Protein AF-A0A965VDY1-F1 (afdb_monomer)

Solvent-accessible surface area (backbone atoms only — not comparable to full-atom values): 34790 Å² total; per-residue (Å²): 138,87,87,87,77,92,80,89,79,82,86,77,83,85,79,82,77,73,81,76,79,68,84,72,71,76,79,71,71,48,69,65,51,55,49,45,51,50,51,23,51,52,9,44,50,52,43,51,50,36,47,52,49,44,50,50,52,55,53,51,48,51,52,51,49,60,55,52,73,75,51,80,82,80,92,68,85,62,77,38,36,17,34,42,32,44,44,73,50,90,48,56,66,31,70,62,21,52,49,26,64,79,53,40,78,63,65,54,50,35,43,37,37,25,21,48,52,74,82,34,65,43,56,56,55,49,56,54,49,47,69,75,39,74,89,56,50,70,46,80,46,67,32,47,45,86,84,30,73,34,65,60,52,11,13,46,52,64,43,53,82,73,51,86,37,58,34,34,36,39,31,45,53,40,29,43,59,55,43,59,48,62,76,72,51,55,68,68,52,71,49,80,62,40,21,33,39,31,26,31,31,29,41,40,66,51,75,36,71,51,14,41,33,52,22,51,51,38,25,44,56,47,17,50,44,31,50,22,42,33,72,76,69,69,45,86,68,53,53,48,59,35,27,33,34,28,44,67,36,40,54,69,34,50,43,54,72,67,35,25,77,43,95,53,45,46,44,53,47,53,50,36,25,41,72,60,71,30,39,76,43,81,45,89,60,62,33,38,35,45,39,33,84,49,50,66,68,58,49,52,55,50,50,31,44,52,41,35,48,46,40,55,76,38,58,82,54,44,68,53,53,58,46,63,43,38,61,68,40,40,58,57,29,62,82,39,94,56,32,82,49,34,66,60,53,53,51,52,52,48,54,52,51,54,50,51,50,29,69,66,65,72,47,87,80,58,75,70,51,70,62,38,50,64,54,36,52,52,54,48,52,53,31,52,60,54,20,74,75,56,47,63,39,81,51,97,91,43,76,43,71,50,72,75,68,67,66,84,51,69,58,45,28,34,29,25,38,56,82,42,75,63,33,27,22,56,47,100,85,69,45,82,33,40,50,39,44,54,50,47,49,50,48,17,60,74,71,68,21,54,65,41,79,41,79,36,59,74,69,50,43,63,60,35,36,74,72,61,76,22,62,34,33,53,53,87,38,66,72,41,77,73,55,53,73,75,29,32,67,39,65,69,58,32,47,52,20,40,15,34,28,27,11,60,85,37,90,70,84,52,81,84,57,55,56,31,77,90,33,30,38,21,17,35,59,80,38,71,37,31,54,46,44,70,72,71,38,84,49,29,47,76,45,76,29,89,42,60,70,59,31,51,49,34,14,55,73,55,74,13,41,26,29,43,38,45,28,66,59,26,51,53,53,25,71,76,36,56,94,33,27,42,63,46,56,73,51,84,42,82,42,37,25,25,42,37,33,47,70,84,46,57,68,59,43,52,53,52,37,54,45,54,54,50,37,54,75,71,44,46,53,59,51,47,39,56,74,70,32,49,70,57,54,54,53,32,57,75,70,73,46,83,76,49,99

Structure (mmCIF, N/CA/C/O backbone):
data_AF-A0A965VDY1-F1
#
_entry.id   AF-A0A965VDY1-F1
#
loop_
_atom_site.group_PDB
_atom_site.id
_atom_site.type_symbol
_atom_site.label_atom_id
_atom_site.label_alt_id
_atom_site.label_comp_id
_atom_site.label_asym_id
_atom_site.label_entity_id
_atom_site.label_seq_id
_atom_site.pdbx_PDB_ins_code
_atom_site.Cartn_x
_atom_site.Cartn_y
_atom_site.Cartn_z
_atom_site.occupancy
_atom_site.B_iso_or_equiv
_atom_site.auth_seq_id
_atom_site.auth_comp_id
_atom_site.auth_asym_id
_atom_site.auth_atom_id
_atom_site.pdbx_PDB_model_num
ATOM 1 N N . MET A 1 1 ? 93.856 63.849 -21.515 1.00 40.44 1 MET A N 1
ATOM 2 C CA . MET A 1 1 ? 95.227 63.353 -21.246 1.00 40.44 1 MET A CA 1
ATOM 3 C C . MET A 1 1 ? 95.237 62.535 -19.960 1.00 40.44 1 MET A C 1
ATOM 5 O O . MET A 1 1 ? 94.533 62.873 -19.024 1.00 40.44 1 MET A O 1
ATOM 9 N N . SER A 1 2 ? 96.090 61.510 -19.937 1.00 38.00 2 SER A N 1
ATOM 10 C CA . SER A 1 2 ? 96.519 60.678 -18.800 1.00 38.00 2 SER A CA 1
ATOM 11 C C . SER A 1 2 ? 95.664 59.455 -18.402 1.00 38.00 2 SER A C 1
ATOM 13 O O . SER A 1 2 ? 94.578 59.528 -17.842 1.00 38.00 2 SER A O 1
ATOM 15 N N . ARG A 1 3 ? 96.257 58.300 -18.734 1.00 42.22 3 ARG A N 1
ATOM 16 C CA . ARG A 1 3 ? 95.999 56.935 -18.263 1.00 42.22 3 ARG A CA 1
ATOM 17 C C . ARG A 1 3 ? 96.388 56.783 -16.788 1.00 42.22 3 ARG A C 1
ATOM 19 O O . ARG A 1 3 ? 97.365 57.404 -16.379 1.00 42.22 3 ARG A O 1
ATOM 26 N N . ARG A 1 4 ? 95.805 55.790 -16.104 1.00 37.44 4 ARG A N 1
ATOM 27 C CA . ARG A 1 4 ? 96.453 54.779 -15.221 1.00 37.44 4 ARG A CA 1
ATOM 28 C C . ARG A 1 4 ? 95.346 54.032 -14.466 1.00 37.44 4 ARG A C 1
ATOM 30 O O . ARG A 1 4 ? 94.352 54.638 -14.119 1.00 37.44 4 ARG A O 1
ATOM 37 N N . ARG A 1 5 ? 95.437 52.756 -14.111 1.00 41.59 5 ARG A N 1
ATOM 38 C CA . ARG A 1 5 ? 96.201 51.573 -14.538 1.00 41.59 5 ARG A CA 1
ATOM 39 C C . ARG A 1 5 ? 95.440 50.415 -13.871 1.00 41.59 5 ARG A C 1
ATOM 41 O O . ARG A 1 5 ? 95.043 50.548 -12.718 1.00 41.59 5 ARG A O 1
ATOM 48 N N . ARG A 1 6 ? 95.249 49.305 -14.585 1.00 39.12 6 ARG A N 1
ATOM 49 C CA . ARG A 1 6 ? 94.752 48.044 -14.018 1.00 39.12 6 ARG A CA 1
ATOM 50 C C . ARG A 1 6 ? 95.675 47.547 -12.898 1.00 39.12 6 ARG A C 1
ATOM 52 O O . ARG A 1 6 ? 96.897 47.651 -13.024 1.00 39.12 6 ARG A O 1
ATOM 59 N N . ARG A 1 7 ? 95.084 46.948 -11.865 1.00 42.09 7 ARG A N 1
ATOM 60 C CA . ARG A 1 7 ? 95.707 45.911 -11.035 1.00 42.09 7 ARG A CA 1
ATOM 61 C C . ARG A 1 7 ? 94.776 44.705 -11.053 1.00 42.09 7 ARG A C 1
ATOM 63 O O . ARG A 1 7 ? 93.627 44.817 -10.640 1.00 42.09 7 ARG A O 1
ATOM 70 N N . ASP A 1 8 ? 95.290 43.610 -11.594 1.00 40.16 8 ASP A N 1
ATOM 71 C CA . ASP A 1 8 ? 94.647 42.303 -11.636 1.00 40.16 8 ASP A CA 1
ATOM 72 C C . ASP A 1 8 ? 94.666 41.649 -10.243 1.00 40.16 8 ASP A C 1
ATOM 74 O O . ASP A 1 8 ? 95.664 41.731 -9.526 1.00 40.16 8 ASP A O 1
ATOM 78 N N . TYR A 1 9 ? 93.568 40.978 -9.896 1.00 40.72 9 TYR A N 1
ATOM 79 C CA . TYR A 1 9 ? 93.480 39.925 -8.878 1.00 40.72 9 TYR A CA 1
ATOM 80 C C . TYR A 1 9 ? 92.689 38.740 -9.488 1.00 40.72 9 TYR A C 1
ATOM 82 O O . TYR A 1 9 ? 91.924 38.949 -10.433 1.00 40.72 9 TYR A O 1
ATOM 90 N N . PRO A 1 10 ? 92.933 37.498 -9.028 1.00 48.06 10 PRO A N 1
ATOM 91 C CA . PRO A 1 10 ? 92.747 36.256 -9.787 1.00 48.06 10 PRO A CA 1
ATOM 92 C C . PRO A 1 10 ? 91.275 35.812 -9.917 1.00 48.06 10 PRO A C 1
ATOM 94 O O . PRO A 1 10 ? 90.420 36.281 -9.164 1.00 48.06 10 PRO A O 1
ATOM 97 N N . PRO A 1 11 ? 90.956 34.902 -10.864 1.00 49.00 11 PRO A N 1
ATOM 98 C CA . PRO A 1 11 ? 89.578 34.519 -11.158 1.00 49.00 11 PRO A CA 1
ATOM 99 C C . PRO A 1 11 ? 88.968 33.663 -10.039 1.00 49.00 11 PRO A C 1
ATOM 101 O O . PRO A 1 11 ? 89.521 32.636 -9.648 1.00 49.00 11 PRO A O 1
ATOM 104 N N . ALA A 1 12 ? 87.793 34.075 -9.561 1.00 47.47 12 ALA A N 1
ATOM 105 C CA . ALA A 1 12 ? 86.948 33.289 -8.668 1.00 47.47 12 ALA A CA 1
ATOM 106 C C . ALA A 1 12 ? 86.371 32.050 -9.397 1.00 47.47 12 ALA A C 1
ATOM 108 O O . ALA A 1 12 ? 86.142 32.099 -10.611 1.00 47.47 12 ALA A O 1
ATOM 109 N N . PRO A 1 13 ? 86.150 30.927 -8.688 1.00 48.34 13 PRO A N 1
ATOM 110 C CA . PRO A 1 13 ? 85.859 29.633 -9.294 1.00 48.34 13 PRO A CA 1
ATOM 111 C C . PRO A 1 13 ? 84.493 29.590 -9.990 1.00 48.34 13 PRO A C 1
ATOM 113 O O . PRO A 1 13 ? 83.503 30.166 -9.542 1.00 48.34 13 PRO A O 1
ATOM 116 N N . ARG A 1 14 ? 84.468 28.873 -11.117 1.00 49.84 14 ARG A N 1
ATOM 117 C CA . ARG A 1 14 ? 83.307 28.658 -11.984 1.00 49.84 14 ARG A CA 1
ATOM 118 C C . ARG A 1 14 ? 82.195 27.896 -11.257 1.00 49.84 14 ARG A C 1
ATOM 120 O O . ARG A 1 14 ? 82.427 26.803 -10.758 1.00 49.84 14 ARG A O 1
ATOM 127 N N . GLY A 1 15 ? 80.979 28.431 -11.364 1.00 49.00 15 GLY A N 1
ATOM 128 C CA . GLY A 1 15 ? 79.753 27.646 -11.512 1.00 49.00 15 GLY A CA 1
ATOM 129 C C . GLY A 1 15 ? 79.255 26.910 -10.272 1.00 49.00 15 GLY A C 1
ATOM 130 O O . GLY A 1 15 ? 79.320 25.687 -10.216 1.00 49.00 15 GLY A O 1
ATOM 131 N N . ALA A 1 16 ? 78.622 27.634 -9.349 1.00 43.59 16 ALA A N 1
ATOM 132 C CA . ALA A 1 16 ? 77.537 27.037 -8.575 1.00 43.59 16 ALA A CA 1
ATOM 133 C C . ALA A 1 16 ? 76.314 26.912 -9.509 1.00 43.59 16 ALA A C 1
ATOM 135 O O . ALA A 1 16 ? 75.892 27.927 -10.075 1.00 43.59 16 ALA A O 1
ATOM 136 N N . PRO A 1 17 ? 75.758 25.711 -9.743 1.00 48.28 17 PRO A N 1
ATOM 137 C CA . PRO A 1 17 ? 74.545 25.586 -10.534 1.00 48.28 17 PRO A CA 1
ATOM 138 C C . PRO A 1 17 ? 73.396 26.252 -9.772 1.00 48.28 17 PRO A C 1
ATOM 140 O O . PRO A 1 17 ? 73.174 25.969 -8.595 1.00 48.28 17 PRO A O 1
ATOM 143 N N . ALA A 1 18 ? 72.665 27.139 -10.452 1.00 49.56 18 ALA A N 1
ATOM 144 C CA . ALA A 1 18 ? 71.382 27.635 -9.971 1.00 49.56 18 ALA A CA 1
ATOM 145 C C . ALA A 1 18 ? 70.506 26.436 -9.563 1.00 49.56 18 ALA A C 1
ATOM 147 O O . ALA A 1 18 ? 70.549 25.410 -10.256 1.00 49.56 18 ALA A O 1
ATOM 148 N N . PRO A 1 19 ? 69.729 26.520 -8.467 1.00 42.38 19 PRO A N 1
ATOM 149 C CA . PRO A 1 19 ? 68.872 25.419 -8.067 1.00 42.38 19 PRO A CA 1
ATOM 150 C C . PRO A 1 19 ? 67.945 25.097 -9.238 1.00 42.38 19 PRO A C 1
ATOM 152 O O . PRO A 1 19 ? 67.132 25.925 -9.658 1.00 42.38 19 PRO A O 1
ATOM 155 N N . ARG A 1 20 ? 68.117 23.897 -9.805 1.00 42.16 20 ARG A N 1
ATOM 156 C CA . ARG A 1 20 ? 67.176 23.325 -10.762 1.00 42.16 20 ARG A CA 1
ATOM 157 C C . ARG A 1 20 ? 65.821 23.343 -10.066 1.00 42.16 20 ARG A C 1
ATOM 159 O O . ARG A 1 20 ? 65.622 22.591 -9.116 1.00 42.16 20 ARG A O 1
ATOM 166 N N . ARG A 1 21 ? 64.903 24.195 -10.529 1.00 40.19 21 ARG A N 1
ATOM 167 C CA . ARG A 1 21 ? 63.476 23.966 -10.314 1.00 40.19 21 ARG A CA 1
ATOM 168 C C . ARG A 1 21 ? 63.191 22.608 -10.940 1.00 40.19 21 ARG A C 1
ATOM 170 O O . ARG A 1 21 ? 63.125 22.487 -12.158 1.00 40.19 21 ARG A O 1
ATOM 177 N N . THR A 1 22 ? 63.141 21.574 -10.115 1.00 40.00 22 THR A N 1
ATOM 178 C CA . THR A 1 22 ? 62.498 20.319 -10.474 1.00 40.00 22 THR A CA 1
ATOM 179 C C . THR A 1 22 ? 61.073 20.668 -10.890 1.00 40.00 22 THR A C 1
ATOM 181 O O . THR A 1 22 ? 60.374 21.286 -10.083 1.00 40.00 22 THR A O 1
ATOM 184 N N . PRO A 1 23 ? 60.602 20.301 -12.093 1.00 44.19 23 PRO A N 1
ATOM 185 C CA . PRO A 1 23 ? 59.178 20.180 -12.318 1.00 44.19 23 PRO A CA 1
ATOM 186 C C . PRO A 1 23 ? 58.760 18.898 -11.596 1.00 44.19 23 PRO A C 1
ATOM 188 O O . PRO A 1 23 ? 58.522 17.862 -12.202 1.00 44.19 23 PRO A O 1
ATOM 191 N N . ALA A 1 24 ? 58.740 18.949 -10.265 1.00 40.28 24 ALA A N 1
ATOM 192 C CA . ALA A 1 24 ? 57.703 18.231 -9.562 1.00 40.28 24 ALA A CA 1
ATOM 193 C C . ALA A 1 24 ? 56.458 19.073 -9.838 1.00 40.28 24 ALA A C 1
ATOM 195 O O . ALA A 1 24 ? 56.117 19.981 -9.085 1.00 40.28 24 ALA A O 1
ATOM 196 N N . GLU A 1 25 ? 55.876 18.876 -11.024 1.00 43.97 25 GLU A N 1
ATOM 197 C CA . GLU A 1 25 ? 54.445 19.058 -11.163 1.00 43.97 25 GLU A CA 1
ATOM 198 C C . GLU A 1 25 ? 53.869 18.102 -10.130 1.00 43.97 25 GLU A C 1
ATOM 200 O O . GLU A 1 25 ? 53.791 16.892 -10.345 1.00 43.97 25 GLU A O 1
ATOM 205 N N . ASP A 1 26 ? 53.591 18.637 -8.944 1.00 42.00 26 ASP A N 1
ATOM 206 C CA . ASP A 1 26 ? 52.645 18.025 -8.043 1.00 42.00 26 ASP A CA 1
ATOM 207 C C . ASP A 1 26 ? 51.370 17.900 -8.873 1.00 42.00 26 ASP A C 1
ATOM 209 O O . ASP A 1 26 ? 50.621 18.863 -9.047 1.00 42.00 26 ASP A O 1
ATOM 213 N N . VAL A 1 27 ? 51.168 16.720 -9.464 1.00 50.00 27 VAL A N 1
ATOM 214 C CA . VAL A 1 27 ? 49.885 16.294 -10.006 1.00 50.00 27 VAL A CA 1
ATOM 215 C C . VAL A 1 27 ? 48.982 16.160 -8.786 1.00 50.00 27 VAL A C 1
ATOM 217 O O . VAL A 1 27 ? 48.732 15.071 -8.272 1.00 50.00 27 VAL A O 1
ATOM 220 N N . PHE A 1 28 ? 48.546 17.302 -8.257 1.00 47.62 28 PHE A N 1
ATOM 221 C CA . PHE A 1 28 ? 47.391 17.390 -7.394 1.00 47.62 28 PHE A CA 1
ATOM 222 C C . PHE A 1 28 ? 46.226 16.965 -8.276 1.00 47.62 28 PHE A C 1
ATOM 224 O O . PHE A 1 28 ? 45.617 17.778 -8.966 1.00 47.62 28 PHE A O 1
ATOM 231 N N . VAL A 1 29 ? 45.963 15.656 -8.309 1.00 59.03 29 VAL A N 1
ATOM 232 C CA . VAL A 1 29 ? 44.707 15.152 -8.844 1.00 59.03 29 VAL A CA 1
ATOM 233 C C . VAL A 1 29 ? 43.633 15.816 -7.999 1.00 59.03 29 VAL A C 1
ATOM 235 O O . VAL A 1 29 ? 43.547 15.569 -6.794 1.00 59.03 29 VAL A O 1
ATOM 238 N N . ASP A 1 30 ? 42.877 16.718 -8.620 1.00 77.88 30 ASP A N 1
ATOM 239 C CA . ASP A 1 30 ? 41.794 17.442 -7.971 1.00 77.88 30 ASP A CA 1
ATOM 240 C C . ASP A 1 30 ? 40.905 16.435 -7.224 1.00 77.88 30 ASP A C 1
ATOM 242 O O . ASP A 1 30 ? 40.467 15.428 -7.791 1.00 77.88 30 ASP A O 1
ATOM 246 N N . GLY A 1 31 ? 40.655 16.680 -5.935 1.00 80.62 31 GLY A N 1
ATOM 247 C CA . GLY A 1 31 ? 39.829 15.804 -5.106 1.00 80.62 31 GLY A CA 1
ATOM 248 C C . GLY A 1 31 ? 38.440 15.574 -5.712 1.00 80.62 31 GLY A C 1
ATOM 249 O O . GLY A 1 31 ? 37.873 14.491 -5.552 1.00 80.62 31 GLY A O 1
ATOM 250 N N . ALA A 1 32 ? 37.923 16.538 -6.484 1.00 82.94 32 ALA A N 1
ATOM 251 C CA . ALA A 1 32 ? 36.687 16.371 -7.244 1.00 82.94 32 ALA A CA 1
ATOM 252 C C . ALA A 1 32 ? 36.827 15.347 -8.385 1.00 82.94 32 ALA A C 1
ATOM 254 O O . ALA A 1 32 ? 35.924 14.537 -8.595 1.00 82.94 32 ALA A O 1
ATOM 255 N N . THR A 1 33 ? 37.970 15.315 -9.076 1.00 87.62 33 THR A N 1
ATOM 256 C CA . THR A 1 33 ? 38.260 14.315 -10.115 1.00 87.62 33 THR A CA 1
ATOM 257 C C . THR A 1 33 ? 38.333 12.911 -9.522 1.00 87.62 33 THR A C 1
ATOM 259 O O . THR A 1 33 ? 37.703 11.995 -10.051 1.00 87.62 33 THR A O 1
ATOM 262 N N . VAL A 1 34 ? 39.021 12.738 -8.386 1.00 88.50 34 VAL A N 1
ATOM 263 C CA . VAL A 1 34 ? 39.086 11.442 -7.684 1.00 88.50 34 VAL A CA 1
ATOM 264 C C . VAL A 1 34 ? 37.688 10.963 -7.288 1.00 88.50 34 VAL A C 1
ATOM 266 O O . VAL A 1 34 ? 37.338 9.806 -7.526 1.00 88.50 34 VAL A O 1
ATOM 269 N N . LEU A 1 35 ? 36.864 11.857 -6.734 1.00 89.31 35 LEU A N 1
ATOM 270 C CA . LEU A 1 35 ? 35.496 11.537 -6.332 1.00 89.31 35 LEU A CA 1
ATOM 271 C C . LEU A 1 35 ? 34.615 11.148 -7.530 1.00 89.31 35 LEU A C 1
ATOM 273 O O . LEU A 1 35 ? 33.897 10.152 -7.459 1.00 89.31 35 LEU A O 1
ATOM 277 N N . LEU A 1 36 ? 34.679 11.891 -8.639 1.00 89.44 36 LEU A N 1
ATOM 278 C CA . LEU A 1 36 ? 33.901 11.591 -9.845 1.00 89.44 36 LEU A CA 1
ATOM 279 C C . LEU A 1 36 ? 34.300 10.252 -10.469 1.00 89.44 36 LEU A C 1
ATOM 281 O O . LEU A 1 36 ? 33.426 9.471 -10.850 1.00 89.44 36 LEU A O 1
ATOM 285 N N . VAL A 1 37 ? 35.602 9.959 -10.527 1.00 91.44 37 VAL A N 1
ATOM 286 C CA . VAL A 1 37 ? 36.106 8.662 -10.998 1.00 91.44 37 VAL A CA 1
ATOM 287 C C . VAL A 1 37 ? 35.616 7.537 -10.086 1.00 91.44 37 VAL A C 1
ATOM 289 O O . VAL A 1 37 ? 35.129 6.526 -10.591 1.00 91.44 37 VAL A O 1
ATOM 292 N N . ALA A 1 38 ? 35.657 7.720 -8.763 1.00 90.19 38 ALA A N 1
ATOM 293 C CA . ALA A 1 38 ? 35.149 6.735 -7.810 1.00 90.19 38 ALA A CA 1
ATOM 294 C C . ALA A 1 38 ? 33.638 6.489 -7.973 1.00 90.19 38 ALA A C 1
ATOM 296 O O . ALA A 1 38 ? 33.210 5.336 -8.028 1.00 90.19 38 ALA A O 1
ATOM 297 N N . CYS A 1 39 ? 32.829 7.544 -8.120 1.00 91.62 39 CYS A N 1
ATOM 298 C CA . CYS A 1 39 ? 31.389 7.425 -8.370 1.00 91.62 39 CYS A CA 1
ATOM 299 C C . CYS A 1 39 ? 31.090 6.723 -9.703 1.00 91.62 39 CYS A C 1
ATOM 301 O O . CYS A 1 39 ? 30.228 5.845 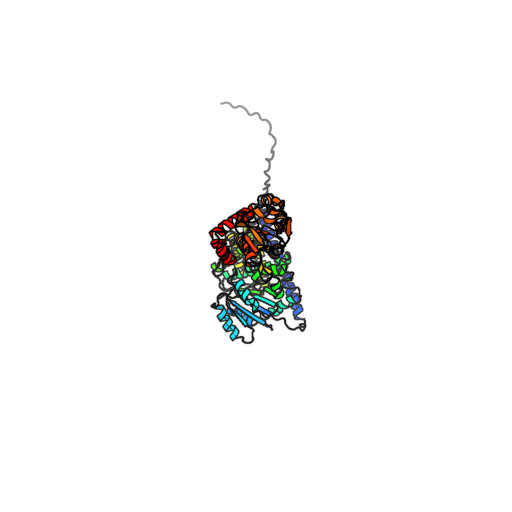-9.757 1.00 91.62 39 CYS A O 1
ATOM 303 N N . CYS A 1 40 ? 31.817 7.068 -10.770 1.00 93.69 40 CYS A N 1
ATOM 304 C CA . CYS A 1 40 ? 31.679 6.425 -12.075 1.00 93.69 40 CYS A CA 1
ATOM 305 C C . CYS A 1 40 ? 32.040 4.933 -12.007 1.00 93.69 40 CYS A C 1
ATOM 307 O O . CYS A 1 40 ? 31.259 4.091 -12.454 1.00 93.69 40 CYS A O 1
ATOM 309 N N . ALA A 1 41 ? 33.171 4.595 -11.380 1.00 91.94 41 ALA A N 1
ATOM 310 C CA . ALA A 1 41 ? 33.613 3.216 -11.197 1.00 91.94 41 ALA A CA 1
ATOM 311 C C . ALA A 1 41 ? 32.625 2.401 -10.348 1.00 91.94 41 ALA A C 1
ATOM 313 O O . ALA A 1 41 ? 32.268 1.287 -10.728 1.00 91.94 41 ALA A O 1
ATOM 314 N N . ALA A 1 42 ? 32.132 2.963 -9.240 1.00 92.69 42 ALA A N 1
ATOM 315 C CA . ALA A 1 42 ? 31.132 2.319 -8.392 1.00 92.69 42 ALA A CA 1
ATOM 316 C C . ALA A 1 42 ? 29.821 2.073 -9.151 1.00 92.69 42 ALA A C 1
ATOM 318 O O . ALA A 1 42 ? 29.263 0.978 -9.084 1.00 92.69 42 ALA A O 1
ATOM 319 N N . SER A 1 43 ? 29.354 3.066 -9.913 1.00 93.94 43 SER A N 1
ATOM 320 C CA . SER A 1 43 ? 28.114 2.966 -10.680 1.00 93.94 43 SER A CA 1
ATOM 321 C C . SER A 1 43 ? 28.203 1.931 -11.807 1.00 93.94 43 SER A C 1
ATOM 323 O O . SER A 1 43 ? 27.348 1.049 -11.911 1.00 93.94 43 SER A O 1
ATOM 325 N N . LEU A 1 44 ? 29.273 1.968 -12.610 1.00 93.62 44 LEU A N 1
ATOM 326 C CA . LEU A 1 44 ? 29.516 0.974 -13.660 1.00 93.62 44 LEU A CA 1
ATOM 327 C C . LEU A 1 44 ? 29.726 -0.427 -13.088 1.00 93.62 44 LEU A C 1
ATOM 329 O O . LEU A 1 44 ? 29.195 -1.391 -13.636 1.00 93.62 44 LEU A O 1
ATOM 333 N N . GLY A 1 45 ? 30.465 -0.543 -11.982 1.00 94.12 45 GLY A N 1
ATOM 334 C CA . GLY A 1 45 ? 30.690 -1.810 -11.294 1.00 94.12 45 GLY A CA 1
ATOM 335 C C . GLY A 1 45 ? 29.386 -2.429 -10.793 1.00 94.12 45 GLY A C 1
ATOM 336 O O . GLY A 1 45 ? 29.133 -3.609 -11.036 1.00 94.12 45 GLY A O 1
ATOM 337 N N . LEU A 1 46 ? 28.517 -1.627 -10.169 1.00 92.56 46 LEU A N 1
ATOM 338 C CA . LEU A 1 46 ? 27.205 -2.077 -9.704 1.00 92.56 46 LEU A CA 1
ATOM 339 C C . LEU A 1 46 ? 26.306 -2.510 -10.871 1.00 92.56 46 LEU A C 1
ATOM 341 O O . LEU A 1 46 ? 25.657 -3.553 -10.793 1.00 92.56 46 LEU A O 1
ATOM 345 N N . TYR A 1 47 ? 26.302 -1.751 -11.970 1.00 93.62 47 TYR A N 1
ATOM 346 C CA . TYR A 1 47 ? 25.527 -2.088 -13.165 1.00 93.62 47 TYR A CA 1
ATOM 347 C C . TYR A 1 47 ? 26.030 -3.373 -13.840 1.00 93.62 47 TYR A C 1
ATOM 349 O O . TYR A 1 47 ? 25.234 -4.231 -14.223 1.00 93.62 47 TYR A O 1
ATOM 357 N N . ALA A 1 48 ? 27.349 -3.554 -13.940 1.00 94.88 48 ALA A N 1
ATOM 358 C CA . ALA A 1 48 ? 27.961 -4.769 -14.477 1.00 94.88 48 ALA A CA 1
ATOM 359 C C . ALA A 1 48 ? 27.696 -5.993 -13.585 1.00 94.88 48 ALA A C 1
ATOM 361 O O . ALA A 1 48 ? 27.406 -7.076 -14.094 1.00 94.88 48 ALA A O 1
ATOM 362 N N . LEU 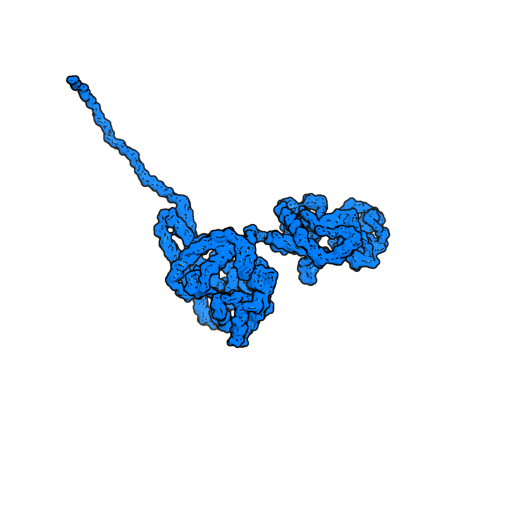A 1 49 ? 27.722 -5.830 -12.259 1.00 94.62 49 LEU A N 1
ATOM 363 C CA . LEU A 1 49 ? 27.353 -6.889 -11.319 1.00 94.62 49 LEU A CA 1
ATOM 364 C C . LEU A 1 49 ? 25.877 -7.279 -11.463 1.00 94.62 49 LEU A C 1
ATOM 366 O O . LEU A 1 49 ? 25.560 -8.465 -11.569 1.00 94.62 49 LEU A O 1
ATOM 370 N N . ALA A 1 50 ? 24.978 -6.291 -11.519 1.00 93.31 50 ALA A N 1
ATOM 371 C CA . ALA A 1 50 ? 23.564 -6.520 -11.803 1.00 93.31 50 ALA A CA 1
ATOM 372 C C . ALA A 1 50 ? 23.392 -7.292 -13.119 1.00 93.31 50 ALA A C 1
ATOM 374 O O . ALA A 1 50 ? 22.630 -8.258 -13.182 1.00 93.31 50 ALA A O 1
ATOM 375 N N . TRP A 1 51 ? 24.174 -6.935 -14.139 1.00 95.12 51 TRP A N 1
ATOM 376 C CA . TRP A 1 51 ? 24.176 -7.626 -15.418 1.00 95.12 51 TRP A CA 1
ATOM 377 C C . TRP A 1 51 ? 24.601 -9.085 -15.321 1.00 95.12 51 TRP A C 1
ATOM 379 O O . TRP A 1 51 ? 23.878 -9.950 -15.817 1.00 95.12 51 TRP A O 1
ATOM 389 N N . LEU A 1 52 ? 25.701 -9.383 -14.628 1.00 95.75 52 LEU A N 1
ATOM 390 C CA . LEU A 1 52 ? 26.168 -10.757 -14.423 1.00 95.75 52 LEU A CA 1
ATOM 391 C C . LEU A 1 52 ? 25.113 -11.617 -13.721 1.00 95.75 52 LEU A C 1
ATOM 393 O O . LEU A 1 52 ? 24.899 -12.768 -14.101 1.00 95.75 52 LEU A O 1
ATOM 397 N N . LEU A 1 53 ? 24.412 -11.055 -12.737 1.00 94.00 53 LEU A N 1
ATOM 398 C CA . LEU A 1 53 ? 23.363 -11.761 -12.006 1.00 94.00 53 LEU A CA 1
ATOM 399 C C . LEU A 1 53 ? 22.138 -12.041 -12.871 1.00 94.00 53 LEU A C 1
ATOM 401 O O . LEU A 1 53 ? 21.644 -13.168 -12.880 1.00 94.00 53 LEU A O 1
ATOM 405 N N . VAL A 1 54 ? 21.670 -11.055 -13.640 1.00 93.06 54 VAL A N 1
ATOM 406 C CA . VAL A 1 54 ? 20.567 -11.257 -14.592 1.00 93.06 54 VAL A CA 1
ATOM 407 C C . VAL A 1 54 ? 20.977 -12.252 -15.681 1.00 93.06 54 VAL A C 1
ATOM 409 O O . VAL A 1 54 ? 20.171 -13.088 -16.102 1.00 93.06 54 VAL A O 1
ATOM 412 N N . ALA A 1 55 ? 22.241 -12.234 -16.103 1.00 93.31 55 ALA A N 1
ATOM 413 C CA . ALA A 1 55 ? 22.770 -13.184 -17.067 1.00 93.31 55 ALA A CA 1
ATOM 414 C C . ALA A 1 55 ? 22.829 -14.616 -16.538 1.00 93.31 55 ALA A C 1
ATOM 416 O O . ALA A 1 55 ? 22.340 -15.535 -17.202 1.00 93.31 55 ALA A O 1
ATOM 417 N N . GLY A 1 56 ? 23.335 -14.803 -15.322 1.00 93.00 56 GLY A N 1
ATOM 418 C CA . GLY A 1 56 ? 23.306 -16.090 -14.637 1.00 93.00 56 GLY A CA 1
ATOM 419 C C . GLY A 1 56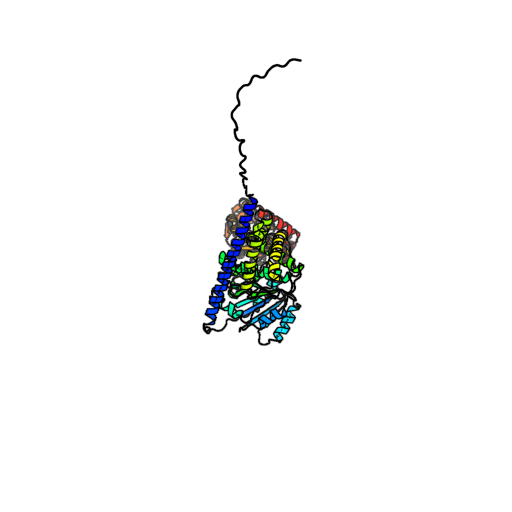 ? 21.876 -16.589 -14.438 1.00 93.00 56 GLY A C 1
ATOM 420 O O . GLY A 1 56 ? 21.567 -17.725 -14.785 1.00 93.00 56 GLY A O 1
ATOM 421 N N . TRP A 1 57 ? 20.977 -15.719 -13.973 1.00 93.25 57 TRP A N 1
ATOM 422 C CA . TRP A 1 57 ? 19.568 -16.034 -13.739 1.00 93.25 57 TRP A CA 1
ATOM 423 C C . TRP A 1 57 ? 18.836 -16.473 -15.013 1.00 93.25 57 TRP A C 1
ATOM 425 O O . TRP A 1 57 ? 18.219 -17.538 -15.040 1.00 93.25 57 TRP A O 1
ATOM 435 N N . THR A 1 58 ? 18.946 -15.703 -16.099 1.00 89.12 58 THR A N 1
ATOM 436 C CA . THR A 1 58 ? 18.324 -16.063 -17.386 1.00 89.12 58 THR A CA 1
ATOM 437 C C . THR A 1 58 ? 18.896 -17.362 -17.954 1.00 89.12 58 THR A C 1
ATOM 439 O O . THR A 1 58 ? 18.139 -18.193 -18.456 1.00 89.12 58 THR A O 1
ATOM 442 N N . THR A 1 59 ? 20.211 -17.568 -17.858 1.00 89.00 59 THR A N 1
ATOM 443 C CA . THR A 1 59 ? 20.877 -18.787 -18.344 1.00 89.00 59 THR A CA 1
ATOM 444 C C . THR A 1 59 ? 20.447 -20.008 -17.538 1.00 89.00 59 THR A C 1
ATOM 446 O O . THR A 1 59 ? 20.064 -21.023 -18.119 1.00 89.00 59 THR A O 1
ATOM 449 N N . TRP A 1 60 ? 20.421 -19.889 -16.209 1.00 89.69 60 TRP A N 1
ATOM 450 C CA . TRP A 1 60 ? 19.937 -20.928 -15.306 1.00 89.69 60 TRP A CA 1
ATOM 451 C C . TRP A 1 60 ? 18.492 -21.317 -15.615 1.00 89.69 60 TRP A C 1
ATOM 453 O O . TRP A 1 60 ? 18.189 -22.495 -15.783 1.00 89.69 60 TRP A O 1
ATOM 463 N N . HIS A 1 61 ? 17.594 -20.343 -15.762 1.00 87.00 61 HIS A N 1
ATOM 464 C CA . HIS A 1 61 ? 16.191 -20.640 -16.039 1.00 87.00 61 HIS A CA 1
ATOM 465 C C . HIS A 1 61 ? 15.962 -21.226 -17.432 1.00 87.00 61 HIS A C 1
ATOM 467 O O . HIS A 1 61 ? 15.120 -22.109 -17.573 1.00 87.00 61 HIS A O 1
ATOM 473 N N . ARG A 1 62 ? 16.736 -20.817 -18.445 1.00 84.75 62 ARG A N 1
ATOM 474 C CA . ARG A 1 62 ? 16.722 -21.475 -19.762 1.00 84.75 62 ARG A CA 1
ATOM 475 C C . ARG A 1 62 ? 17.202 -22.921 -19.675 1.00 84.75 62 ARG A C 1
ATOM 477 O O . ARG A 1 62 ? 16.593 -23.791 -20.288 1.00 84.75 62 ARG A O 1
ATOM 484 N N . PHE A 1 63 ? 18.240 -23.188 -18.885 1.00 85.56 63 PHE A N 1
ATOM 485 C CA . PHE A 1 63 ? 18.735 -24.542 -18.640 1.00 85.56 63 PHE A CA 1
ATOM 486 C C . PHE A 1 63 ? 17.697 -25.412 -17.915 1.00 85.56 63 PHE A C 1
ATOM 488 O O . PHE A 1 63 ? 17.408 -26.524 -18.353 1.00 85.56 63 PHE A O 1
ATOM 495 N N . VAL A 1 64 ? 17.080 -24.895 -16.847 1.00 84.62 64 VAL A N 1
ATOM 496 C CA . VAL A 1 64 ? 16.012 -25.592 -16.112 1.00 84.62 64 VAL A CA 1
ATOM 497 C C . VAL A 1 64 ? 14.806 -25.854 -17.015 1.00 84.62 64 VAL A C 1
ATOM 499 O O . VAL A 1 64 ? 14.302 -26.973 -17.029 1.00 84.62 64 VAL A O 1
ATOM 502 N N . ALA A 1 65 ? 14.374 -24.869 -17.807 1.00 79.06 65 ALA A N 1
ATOM 503 C CA . ALA A 1 65 ? 13.270 -25.029 -18.751 1.00 79.06 65 ALA A CA 1
ATOM 504 C C . ALA A 1 65 ? 13.580 -26.079 -19.832 1.00 79.06 65 ALA A C 1
ATOM 506 O O . ALA A 1 65 ? 12.731 -26.917 -20.123 1.00 79.06 65 ALA A O 1
ATOM 507 N N . ALA A 1 66 ? 14.803 -26.093 -20.374 1.00 77.56 66 ALA A N 1
ATOM 508 C CA . ALA A 1 66 ? 15.236 -27.104 -21.339 1.00 77.56 66 ALA A CA 1
ATOM 509 C C . ALA A 1 66 ? 15.215 -28.523 -20.743 1.00 77.56 66 ALA A C 1
ATOM 511 O O . ALA A 1 66 ? 14.798 -29.462 -21.415 1.00 77.56 66 ALA A O 1
ATOM 512 N N . ARG A 1 67 ? 15.597 -28.684 -19.467 1.00 76.25 67 ARG A N 1
ATOM 513 C CA . ARG A 1 67 ? 15.484 -29.973 -18.762 1.00 76.25 67 ARG A CA 1
ATOM 514 C C . ARG A 1 67 ? 14.031 -30.355 -18.489 1.00 76.25 67 ARG A C 1
ATOM 516 O O . ARG A 1 67 ? 13.662 -31.508 -18.685 1.00 76.25 67 ARG A O 1
ATOM 523 N N . ALA A 1 68 ? 13.200 -29.403 -18.074 1.00 70.69 68 ALA A N 1
ATOM 524 C CA . ALA A 1 68 ? 11.785 -29.645 -17.806 1.00 70.69 68 ALA A CA 1
ATOM 525 C C . ALA A 1 68 ? 11.004 -30.033 -19.074 1.00 70.69 68 ALA A C 1
ATOM 527 O O . ALA A 1 68 ? 10.131 -30.887 -18.996 1.00 70.69 68 ALA A O 1
ATOM 528 N N . ALA A 1 69 ? 11.364 -29.492 -20.244 1.00 62.78 69 ALA A N 1
ATOM 529 C CA . ALA A 1 69 ? 10.756 -29.855 -21.529 1.00 62.78 69 ALA A CA 1
ATOM 530 C C . ALA A 1 69 ? 10.960 -31.335 -21.918 1.00 62.78 69 ALA A C 1
ATOM 532 O O . ALA A 1 69 ? 10.224 -31.856 -22.750 1.00 62.78 69 ALA A O 1
ATOM 533 N N . THR A 1 70 ? 11.940 -32.017 -21.314 1.00 58.25 70 THR A N 1
ATOM 534 C CA . THR A 1 70 ? 12.182 -33.458 -21.511 1.00 58.25 70 THR A CA 1
ATOM 535 C C . THR A 1 70 ? 11.466 -34.349 -20.491 1.00 58.25 70 THR A C 1
ATOM 537 O O . THR A 1 70 ? 11.473 -35.569 -20.639 1.00 58.25 70 THR A O 1
ATOM 540 N N . ALA A 1 71 ? 10.843 -33.766 -19.462 1.00 56.59 71 ALA A N 1
ATOM 541 C CA . ALA A 1 71 ? 10.131 -34.500 -18.422 1.00 56.59 71 ALA A CA 1
ATOM 542 C C . ALA A 1 71 ? 8.642 -34.652 -18.775 1.00 56.59 71 ALA A C 1
ATOM 544 O O . ALA A 1 71 ? 7.988 -33.703 -19.204 1.00 56.59 71 ALA A O 1
ATOM 545 N N . THR A 1 72 ? 8.085 -35.846 -18.570 1.00 44.53 72 THR A N 1
ATOM 546 C CA . THR A 1 72 ? 6.651 -36.102 -18.758 1.00 44.53 72 THR A CA 1
ATOM 547 C C . THR A 1 72 ? 5.852 -35.365 -17.673 1.00 44.53 72 THR A C 1
ATOM 549 O O . THR A 1 72 ? 6.189 -35.499 -16.493 1.00 44.53 72 THR A O 1
ATOM 552 N N . PRO A 1 73 ? 4.812 -34.581 -18.019 1.00 55.84 73 PRO A N 1
ATOM 553 C CA . PRO A 1 73 ? 4.037 -33.842 -17.029 1.00 55.84 73 PRO A CA 1
ATOM 554 C C . PRO A 1 73 ? 3.352 -34.805 -16.051 1.00 55.84 73 PRO A C 1
ATOM 556 O O . PRO A 1 73 ? 2.669 -35.744 -16.458 1.00 55.84 73 PRO A O 1
ATOM 559 N N . ALA A 1 74 ? 3.545 -34.571 -14.751 1.00 49.41 74 ALA A N 1
ATOM 560 C CA . ALA A 1 74 ? 2.865 -35.322 -13.703 1.00 49.41 74 ALA A CA 1
ATOM 561 C C . ALA A 1 74 ? 1.357 -35.027 -13.760 1.00 49.41 74 ALA A C 1
ATOM 563 O O . ALA A 1 74 ? 0.944 -33.867 -13.729 1.00 49.41 74 ALA A O 1
ATOM 564 N N . GLY A 1 75 ? 0.547 -36.081 -13.875 1.00 44.16 75 GLY A N 1
ATOM 565 C CA . GLY A 1 75 ? -0.906 -35.993 -13.983 1.00 44.16 75 GLY A CA 1
ATOM 566 C C . GLY A 1 75 ? -1.535 -35.399 -12.724 1.00 44.16 75 GLY A C 1
ATOM 567 O O . GLY A 1 75 ? -1.573 -36.040 -11.678 1.00 44.16 75 GLY A O 1
ATOM 568 N N . GLY A 1 76 ? -2.047 -34.178 -12.843 1.00 57.25 76 GLY A N 1
ATOM 569 C CA . GLY A 1 76 ? -2.867 -33.510 -11.841 1.00 57.25 76 GLY A CA 1
ATOM 570 C C . GLY A 1 76 ? -3.886 -32.608 -12.529 1.00 57.25 76 GLY A C 1
ATOM 571 O O . GLY A 1 76 ? -3.648 -32.123 -13.636 1.00 57.25 76 GLY A O 1
ATOM 572 N N . THR A 1 77 ? -5.037 -32.401 -11.896 1.00 58.09 77 THR A N 1
ATOM 573 C CA . THR A 1 77 ? -6.073 -31.505 -12.417 1.00 58.09 77 THR A CA 1
ATOM 574 C C . THR A 1 77 ? -5.538 -30.066 -12.419 1.00 58.09 77 THR A C 1
ATOM 576 O O . THR A 1 77 ? -5.057 -29.614 -11.375 1.00 58.09 77 THR A O 1
ATOM 579 N N . PRO A 1 78 ? -5.587 -29.329 -13.544 1.00 69.00 78 PRO A N 1
ATOM 580 C CA . PRO A 1 78 ? -5.049 -27.974 -13.602 1.00 69.00 78 PRO A CA 1
ATOM 581 C C . PRO A 1 78 ? -5.771 -27.058 -12.609 1.00 69.00 78 PRO A C 1
ATOM 583 O O . PRO A 1 78 ? -7.001 -27.038 -12.548 1.00 69.00 78 PRO A O 1
ATOM 586 N N . ALA A 1 79 ? -5.018 -26.279 -11.829 1.00 84.69 79 ALA A N 1
ATOM 587 C CA . ALA A 1 79 ? -5.619 -25.284 -10.949 1.00 84.69 79 ALA A CA 1
ATOM 588 C C . ALA A 1 79 ? -6.303 -24.196 -11.789 1.00 84.69 79 ALA A C 1
ATOM 590 O O . ALA A 1 79 ? -5.712 -23.666 -12.732 1.00 84.69 79 ALA A O 1
ATOM 591 N N . GLY A 1 80 ? -7.543 -23.856 -11.441 1.00 92.81 80 GLY A N 1
ATOM 592 C CA . GLY A 1 80 ? -8.263 -22.785 -12.121 1.00 92.81 80 GLY A CA 1
ATOM 593 C C . GLY A 1 80 ? -7.621 -21.417 -11.904 1.00 92.81 80 GLY A C 1
ATOM 594 O O . GLY A 1 80 ? -7.048 -21.159 -10.840 1.00 92.81 80 GLY A O 1
ATOM 595 N N . VAL A 1 81 ? -7.751 -20.533 -12.894 1.00 96.56 81 VAL A N 1
ATOM 596 C CA . VAL A 1 81 ? -7.192 -19.173 -12.853 1.00 96.56 81 VAL A CA 1
ATOM 597 C C . VAL A 1 81 ? -8.267 -18.143 -13.188 1.00 96.56 81 VAL A C 1
ATOM 599 O O . VAL A 1 81 ? -8.931 -18.250 -14.215 1.00 96.56 81 VAL A O 1
ATOM 602 N N . SER A 1 82 ? -8.413 -17.114 -12.350 1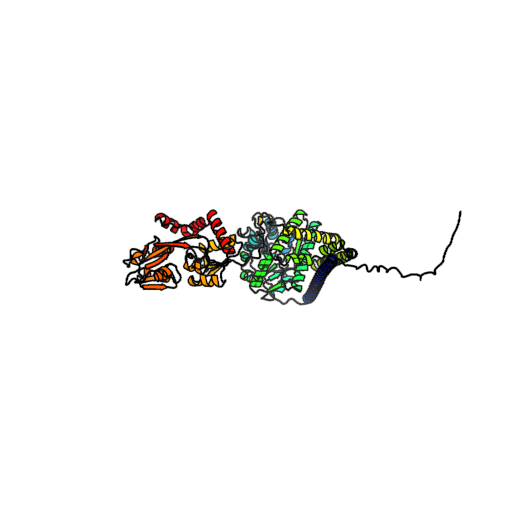.00 97.81 82 SER A N 1
ATOM 603 C CA . SER A 1 82 ? -9.240 -15.936 -12.645 1.00 97.81 82 SER A CA 1
ATOM 604 C C . SER A 1 82 ? -8.344 -14.736 -12.946 1.00 97.81 82 SER A C 1
ATOM 606 O O . SER A 1 82 ? -7.506 -14.351 -12.136 1.00 97.81 82 SER A O 1
ATOM 608 N N . ILE A 1 83 ? -8.523 -14.113 -14.105 1.00 96.62 83 ILE A N 1
ATOM 609 C CA . ILE A 1 83 ? -7.754 -12.938 -14.525 1.00 96.62 83 ILE A CA 1
ATOM 610 C C . ILE A 1 83 ? -8.587 -11.689 -14.258 1.00 96.62 83 ILE A C 1
ATOM 612 O O . ILE A 1 83 ? -9.650 -11.524 -14.849 1.00 96.62 83 ILE A O 1
ATOM 616 N N . LEU A 1 84 ? -8.102 -10.809 -13.382 1.00 95.69 84 LEU A N 1
ATOM 617 C CA . LEU A 1 84 ? -8.732 -9.531 -13.065 1.00 95.69 84 LEU A CA 1
ATOM 618 C C . LEU A 1 84 ? -8.077 -8.431 -13.898 1.00 95.69 84 LEU A C 1
ATOM 620 O O . LEU A 1 84 ? -6.881 -8.161 -13.749 1.00 95.69 84 LEU A O 1
ATOM 624 N N . LYS A 1 85 ? -8.861 -7.796 -14.772 1.00 94.19 85 LYS A N 1
ATOM 625 C CA . LYS A 1 85 ? -8.342 -6.826 -15.736 1.00 94.19 85 LYS A CA 1
ATOM 626 C C . LYS A 1 85 ? -9.104 -5.494 -15.678 1.00 94.19 85 LYS A C 1
ATOM 628 O O . LYS A 1 85 ? -10.145 -5.363 -16.331 1.00 94.19 85 LYS A O 1
ATOM 633 N N . PRO A 1 86 ? -8.614 -4.500 -14.913 1.00 92.69 86 PRO A N 1
ATOM 634 C CA . PRO A 1 86 ? -9.158 -3.149 -14.956 1.00 92.69 86 PRO A CA 1
ATOM 635 C C . PRO A 1 86 ? -8.805 -2.473 -16.291 1.00 92.69 86 PRO A C 1
ATOM 637 O O . PRO A 1 86 ? -7.671 -2.539 -16.765 1.00 92.69 86 PRO A O 1
ATOM 640 N N . LEU A 1 87 ? -9.785 -1.809 -16.895 1.00 91.56 87 LEU A N 1
ATOM 641 C CA . LEU A 1 87 ? -9.712 -1.145 -18.193 1.00 91.56 87 LEU A CA 1
ATOM 642 C C . LEU A 1 87 ? -10.004 0.350 -18.042 1.00 91.56 87 LEU A C 1
ATOM 644 O O . LEU A 1 87 ? -10.679 0.773 -17.101 1.00 91.56 87 LEU A O 1
ATOM 648 N N . CYS A 1 88 ? -9.465 1.151 -18.958 1.00 84.31 88 CYS A N 1
ATOM 649 C CA . CYS A 1 88 ? -9.721 2.586 -19.015 1.00 84.31 88 CYS A CA 1
ATOM 650 C C . CYS A 1 88 ? -9.373 3.137 -20.402 1.00 84.31 88 CYS A C 1
ATOM 652 O O . CYS A 1 88 ? -8.197 3.318 -20.718 1.00 84.31 88 CYS A O 1
ATOM 654 N N . GLY A 1 89 ? -10.386 3.475 -21.189 1.00 81.06 89 GLY A N 1
ATOM 655 C CA . GLY A 1 89 ? -10.246 4.077 -22.507 1.00 81.06 89 GLY A CA 1
ATOM 656 C C . GLY A 1 89 ? -9.511 3.196 -23.522 1.00 81.06 89 GLY A C 1
ATOM 657 O O . GLY A 1 89 ? -9.357 1.986 -23.363 1.00 81.06 89 GLY A O 1
ATOM 658 N N . ALA A 1 90 ? -9.054 3.827 -24.602 1.00 71.69 90 ALA A N 1
ATOM 659 C CA . ALA A 1 90 ? -8.350 3.170 -25.699 1.00 71.69 90 ALA A CA 1
ATOM 660 C C . ALA A 1 90 ? -6.830 3.154 -25.460 1.00 71.69 90 ALA A C 1
ATOM 662 O O . ALA A 1 90 ? -6.094 3.923 -26.076 1.00 71.69 90 ALA A O 1
ATOM 663 N N . ASP A 1 91 ? -6.367 2.298 -24.547 1.00 80.50 91 ASP A N 1
ATOM 664 C CA . ASP A 1 91 ? -4.931 2.043 -24.373 1.00 80.50 91 ASP A CA 1
ATOM 665 C C . ASP A 1 91 ? -4.291 1.466 -25.661 1.00 80.50 91 ASP A C 1
ATOM 667 O O . ASP A 1 91 ? -4.969 0.922 -26.542 1.00 80.50 91 ASP A O 1
ATOM 671 N N . ASP A 1 92 ? -2.964 1.581 -25.778 1.00 81.19 92 ASP A N 1
ATOM 672 C CA . ASP A 1 92 ? -2.213 1.172 -26.972 1.00 81.19 92 ASP A CA 1
ATOM 673 C C . ASP A 1 92 ? -2.452 -0.300 -27.335 1.00 81.19 92 ASP A C 1
ATOM 675 O O . ASP A 1 92 ? -2.179 -1.218 -26.558 1.00 81.19 92 ASP A O 1
ATOM 679 N N . ASP A 1 93 ? -2.909 -0.523 -28.571 1.00 88.69 93 ASP A N 1
ATOM 680 C CA . ASP A 1 93 ? -3.149 -1.855 -29.141 1.00 88.69 93 ASP A CA 1
ATOM 681 C C . ASP A 1 93 ? -4.070 -2.734 -28.258 1.00 88.69 93 ASP A C 1
ATOM 683 O O . ASP A 1 93 ? -3.936 -3.963 -28.220 1.00 88.69 93 ASP A O 1
ATOM 687 N N . LEU A 1 94 ? -5.014 -2.094 -27.547 1.00 91.12 94 LEU A N 1
ATOM 688 C CA . LEU A 1 94 ? -5.884 -2.709 -26.540 1.00 91.12 94 LEU A CA 1
ATOM 689 C C . LEU A 1 94 ? -6.594 -3.970 -27.040 1.00 91.12 94 LEU A C 1
ATOM 691 O O . LEU A 1 94 ? -6.565 -4.989 -26.357 1.00 91.12 94 LEU A O 1
ATOM 695 N N . GLU A 1 95 ? -7.206 -3.952 -28.230 1.00 93.69 95 GLU A N 1
ATOM 696 C CA . GLU A 1 95 ? -7.916 -5.133 -28.748 1.00 93.69 95 GLU A CA 1
ATOM 697 C C . GLU A 1 95 ? -6.972 -6.333 -28.896 1.00 93.69 95 GLU A C 1
ATOM 699 O O . GLU A 1 95 ? -7.317 -7.438 -28.480 1.00 93.69 95 GLU A O 1
ATOM 704 N N . ARG A 1 96 ? -5.749 -6.132 -29.404 1.00 93.56 96 ARG A N 1
ATOM 705 C CA . ARG A 1 96 ? -4.765 -7.218 -29.528 1.00 93.56 96 ARG A CA 1
ATOM 706 C C . ARG A 1 96 ? -4.242 -7.684 -28.173 1.00 93.56 96 ARG A C 1
ATOM 708 O O . ARG A 1 96 ? -4.005 -8.881 -28.004 1.00 93.56 96 ARG A O 1
ATOM 715 N N . ASN A 1 97 ? -4.089 -6.773 -27.211 1.00 94.69 97 ASN A N 1
ATOM 716 C CA . ASN A 1 97 ? -3.748 -7.126 -25.832 1.00 94.69 97 ASN A CA 1
ATOM 717 C C . ASN A 1 97 ? -4.832 -8.021 -25.233 1.00 94.69 97 ASN A C 1
ATOM 719 O O . ASN A 1 97 ? -4.525 -9.111 -24.761 1.00 94.69 97 ASN A O 1
ATOM 723 N N . LEU A 1 98 ? -6.103 -7.630 -25.338 1.00 95.69 98 LEU A N 1
ATOM 724 C CA . LEU A 1 98 ? -7.231 -8.418 -24.845 1.00 95.69 98 LEU A CA 1
ATOM 725 C C . LEU A 1 98 ? -7.324 -9.778 -25.545 1.00 95.69 98 LEU A C 1
ATOM 727 O O . LEU A 1 98 ? -7.409 -10.795 -24.862 1.00 95.69 98 LEU A O 1
ATOM 731 N N . VAL A 1 99 ? -7.212 -9.825 -26.879 1.00 96.31 99 VAL A N 1
ATOM 732 C CA . VAL A 1 99 ? -7.215 -11.078 -27.660 1.00 96.31 99 VAL A CA 1
ATOM 733 C C . VAL A 1 99 ? -6.158 -12.068 -27.165 1.00 96.31 99 VAL A C 1
ATOM 735 O O . VAL A 1 99 ? -6.414 -13.271 -27.180 1.00 96.31 99 VAL A O 1
ATOM 738 N N . SER A 1 100 ? -4.998 -11.600 -26.691 1.00 96.19 100 SER A N 1
ATOM 739 C CA . SER A 1 100 ? -3.967 -12.499 -26.155 1.00 96.19 100 SER A CA 1
ATOM 740 C C . SER A 1 100 ? -4.443 -13.310 -24.941 1.00 96.19 100 SER A C 1
ATOM 742 O O . SER A 1 100 ? -4.093 -14.480 -24.830 1.00 96.19 100 SER A O 1
ATOM 744 N N . PHE A 1 101 ? -5.330 -12.754 -24.108 1.00 96.12 101 PHE A N 1
ATOM 745 C CA . PHE A 1 101 ? -5.921 -13.457 -22.961 1.00 96.12 101 PHE A CA 1
ATOM 746 C C . PHE A 1 101 ? -6.997 -14.466 -23.374 1.00 96.12 101 PHE A C 1
ATOM 748 O O . PHE A 1 101 ? -7.069 -15.553 -22.811 1.00 96.12 101 PHE A O 1
ATOM 755 N N . PHE A 1 102 ? -7.791 -14.158 -24.404 1.00 96.06 102 PHE A N 1
ATOM 756 C CA . PHE A 1 102 ? -8.772 -15.103 -24.962 1.00 96.06 102 PHE A CA 1
ATOM 757 C C . PHE A 1 102 ? -8.115 -16.331 -25.621 1.00 96.06 102 PHE A C 1
ATOM 759 O O . PHE A 1 102 ? -8.762 -17.365 -25.802 1.00 96.06 102 PHE A O 1
ATOM 766 N N . ARG A 1 103 ? -6.827 -16.229 -25.974 1.00 95.50 103 ARG A N 1
ATOM 767 C CA . ARG A 1 103 ? -6.026 -17.282 -26.616 1.00 95.50 103 ARG A CA 1
ATOM 768 C C . ARG A 1 103 ? -5.166 -18.102 -25.646 1.00 95.50 103 ARG A C 1
ATOM 770 O O . ARG A 1 103 ? -4.393 -18.925 -26.113 1.00 95.50 103 ARG A O 1
ATOM 777 N N . LEU A 1 104 ? -5.278 -17.890 -24.334 1.00 94.94 104 LEU A N 1
ATOM 778 C CA . LEU A 1 104 ? -4.504 -18.646 -23.344 1.00 94.94 104 LEU A CA 1
ATOM 779 C C . LEU A 1 104 ? -4.854 -20.140 -23.363 1.00 94.94 104 LEU A C 1
ATOM 781 O O . LEU A 1 104 ? -6.020 -20.515 -23.275 1.00 94.94 104 LEU A O 1
ATOM 785 N N . GLU A 1 105 ? -3.851 -21.003 -23.435 1.00 91.38 105 GLU A N 1
ATOM 786 C CA . GLU A 1 105 ? -3.998 -22.462 -23.520 1.00 91.38 105 GLU A CA 1
ATOM 787 C C . GLU A 1 105 ? -4.096 -23.083 -22.118 1.00 91.38 105 GLU A C 1
ATOM 789 O O . GLU A 1 105 ? -3.275 -23.900 -21.711 1.00 91.38 105 GLU A O 1
ATOM 794 N N . HIS A 1 106 ? -5.090 -22.648 -21.340 1.00 91.81 106 HIS A N 1
ATOM 795 C CA . HIS A 1 106 ? -5.349 -23.151 -19.990 1.00 91.81 106 HIS A CA 1
ATOM 796 C C . HIS A 1 106 ? -6.845 -23.241 -19.719 1.00 91.81 106 HIS A C 1
ATOM 798 O O . HIS A 1 106 ? -7.588 -22.333 -20.091 1.00 91.81 106 HIS A O 1
ATOM 804 N N . GLU A 1 107 ? -7.258 -24.305 -19.033 1.00 90.56 107 GLU A N 1
ATOM 805 C CA . GLU A 1 107 ? -8.607 -24.495 -18.501 1.00 90.56 107 GLU A CA 1
ATOM 806 C C . GLU A 1 107 ? -8.523 -25.225 -17.142 1.00 90.56 107 GLU A C 1
ATOM 808 O O . GLU A 1 107 ? -7.701 -26.137 -17.007 1.00 90.56 107 GLU A O 1
ATOM 813 N N . PRO A 1 108 ? -9.344 -24.867 -16.133 1.00 93.75 108 PRO A N 1
ATOM 814 C CA . PRO A 1 108 ? -10.391 -23.845 -16.185 1.00 93.75 108 PRO A CA 1
ATOM 815 C C . PRO A 1 108 ? -9.841 -22.410 -16.082 1.00 93.75 108 PRO A C 1
ATOM 817 O O . PRO A 1 108 ? -8.992 -22.113 -15.233 1.00 93.75 108 PRO A O 1
ATOM 820 N N . LEU A 1 109 ? -10.330 -21.516 -16.946 1.00 95.69 109 LEU A N 1
ATOM 821 C CA . LEU A 1 109 ? -9.899 -20.116 -17.022 1.00 95.69 109 LEU A CA 1
ATOM 822 C C . LEU A 1 109 ? -11.089 -19.146 -17.056 1.00 95.69 109 LEU A C 1
ATOM 824 O O . LEU A 1 109 ? -11.963 -19.244 -17.915 1.00 95.69 109 LEU A O 1
ATOM 828 N N . GLN A 1 110 ? -11.053 -18.137 -16.184 1.00 97.50 110 GLN A N 1
ATOM 829 C CA . GLN A 1 110 ? -12.036 -17.055 -16.143 1.00 97.50 110 GLN A CA 1
ATOM 830 C C . GLN A 1 110 ? -11.383 -15.698 -16.421 1.00 97.50 110 GLN A C 1
ATOM 832 O O . GLN A 1 110 ? -10.349 -15.359 -15.844 1.00 97.50 110 GLN A O 1
ATOM 837 N N . LEU A 1 111 ? -12.030 -14.876 -17.247 1.00 97.94 111 LEU A N 1
ATOM 838 C CA . LEU A 1 111 ? -11.625 -13.504 -17.544 1.00 97.94 111 LEU A CA 1
ATOM 839 C C . LEU A 1 111 ? -12.636 -12.516 -16.944 1.00 97.94 111 LEU A C 1
ATOM 841 O O . LEU A 1 111 ? -13.801 -12.496 -17.333 1.00 97.94 111 LEU A O 1
ATOM 845 N N . VAL A 1 112 ? -12.198 -11.679 -16.006 1.00 97.69 112 VAL A N 1
ATOM 846 C CA . VAL A 1 112 ? -13.043 -10.704 -15.303 1.00 97.69 112 VAL A CA 1
ATOM 847 C C . VAL A 1 112 ? -12.561 -9.294 -15.645 1.00 97.69 112 VAL A C 1
ATOM 849 O O . VAL A 1 112 ? -11.494 -8.859 -15.208 1.00 97.69 112 VAL A O 1
ATOM 852 N N . PHE A 1 113 ? -13.347 -8.573 -16.438 1.00 97.06 113 PHE A N 1
ATOM 853 C CA . PHE A 1 113 ? -13.029 -7.224 -16.909 1.00 97.06 113 PHE A CA 1
ATOM 854 C C . PHE A 1 113 ? -13.893 -6.181 -16.210 1.00 97.06 113 PHE A C 1
ATOM 856 O O . PHE A 1 113 ? -15.073 -6.418 -15.960 1.00 97.06 113 PHE A O 1
ATOM 863 N N . GLY A 1 114 ? -13.342 -4.996 -15.964 1.00 94.69 114 GLY A N 1
ATOM 864 C CA . GLY A 1 114 ? -14.124 -3.860 -15.482 1.00 94.69 114 GLY A CA 1
ATOM 865 C C . GLY A 1 114 ? -13.517 -2.533 -15.872 1.00 94.69 114 GLY A C 1
ATOM 866 O O . GLY A 1 114 ? -12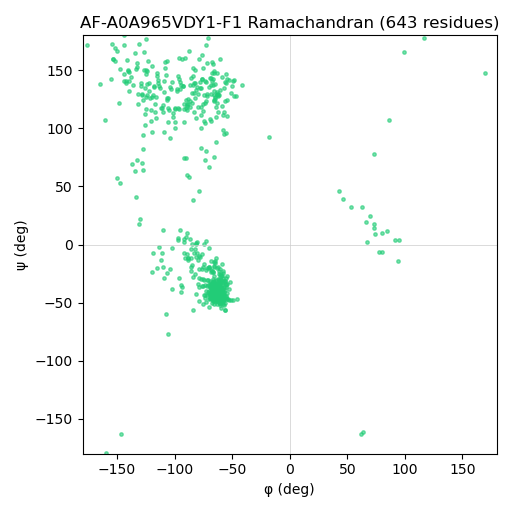.333 -2.460 -16.180 1.00 94.69 114 GLY A O 1
ATOM 867 N N . ALA A 1 115 ? -14.327 -1.487 -15.851 1.00 92.88 115 ALA A N 1
ATOM 868 C CA . ALA A 1 115 ? -13.897 -0.115 -16.077 1.00 92.88 115 ALA A CA 1
ATOM 869 C C . ALA A 1 115 ? -14.633 0.797 -15.098 1.00 92.88 115 ALA A C 1
ATOM 871 O O . ALA A 1 115 ? -15.772 0.509 -14.724 1.00 92.88 115 ALA A O 1
ATOM 872 N N . ALA A 1 116 ? -13.979 1.881 -14.679 1.00 87.75 116 ALA A N 1
ATOM 873 C CA . ALA A 1 116 ? -14.561 2.818 -13.721 1.00 87.75 116 ALA A CA 1
ATOM 874 C C . ALA A 1 116 ? -15.822 3.489 -14.286 1.00 87.75 116 ALA A C 1
ATOM 876 O O . ALA A 1 116 ? -16.820 3.600 -13.579 1.00 87.75 116 ALA A O 1
ATOM 877 N N . ASP A 1 117 ? -15.783 3.871 -15.565 1.00 88.44 117 ASP A N 1
ATOM 878 C CA . ASP A 1 117 ? -16.938 4.364 -16.309 1.00 88.44 117 ASP A CA 1
ATOM 879 C C . ASP A 1 117 ? -17.697 3.182 -16.953 1.00 88.44 117 ASP A C 1
ATOM 881 O O . ASP A 1 117 ? -17.121 2.443 -17.758 1.00 88.44 117 ASP A O 1
ATOM 885 N N . PRO A 1 118 ? -18.989 2.974 -16.637 1.00 87.62 118 PRO A N 1
ATOM 886 C CA . PRO A 1 118 ? -19.823 1.981 -17.314 1.00 87.62 118 PRO A CA 1
ATOM 887 C C . PRO A 1 118 ? -19.937 2.171 -18.837 1.00 87.62 118 PRO A C 1
ATOM 889 O O . PRO A 1 118 ? -20.221 1.201 -19.549 1.00 87.62 118 PRO A O 1
ATOM 892 N N . GLY A 1 119 ? -19.736 3.399 -19.326 1.00 89.19 119 GLY A N 1
ATOM 893 C CA . GLY A 1 119 ? -19.733 3.775 -20.741 1.00 89.19 119 GLY A CA 1
ATOM 894 C C . GLY A 1 119 ? -18.365 3.687 -21.422 1.00 89.19 119 GLY A C 1
ATOM 895 O O . GLY A 1 119 ? -18.239 4.106 -22.571 1.00 89.19 119 GLY A O 1
ATOM 896 N N . ASP A 1 120 ? -17.338 3.158 -20.749 1.00 90.31 120 ASP A N 1
ATOM 897 C CA . ASP A 1 120 ? -15.984 3.119 -21.298 1.00 90.31 120 ASP A CA 1
ATOM 898 C C . ASP A 1 120 ? -15.914 2.281 -22.599 1.00 90.31 120 ASP A C 1
ATOM 900 O O . ASP A 1 120 ? -16.328 1.112 -22.604 1.00 90.31 120 ASP A O 1
ATOM 904 N N . PRO A 1 121 ? -15.346 2.817 -23.702 1.00 91.06 121 PRO A N 1
ATOM 905 C CA . PRO A 1 121 ? -15.254 2.110 -24.984 1.00 91.06 121 PRO A CA 1
ATOM 906 C C . PRO A 1 121 ? -14.447 0.803 -24.912 1.00 91.06 121 PRO A C 1
ATOM 908 O O . PRO A 1 121 ? -14.624 -0.085 -25.754 1.00 91.06 121 PRO A O 1
ATOM 911 N N . ALA A 1 122 ? -13.582 0.636 -23.907 1.00 93.06 122 ALA A N 1
ATOM 912 C CA . ALA A 1 122 ? -12.881 -0.619 -23.664 1.00 93.06 122 ALA A CA 1
ATOM 913 C C . ALA A 1 122 ? -13.854 -1.774 -23.375 1.00 93.06 122 ALA A C 1
ATOM 915 O O . ALA A 1 122 ? -13.624 -2.901 -23.823 1.00 93.06 122 ALA A O 1
ATOM 916 N N . LEU A 1 123 ? -14.970 -1.504 -22.686 1.00 94.25 123 LEU A N 1
ATOM 917 C CA . LEU A 1 123 ? -15.983 -2.518 -22.385 1.00 94.25 123 LEU A CA 1
ATOM 918 C C . LEU A 1 123 ? -16.689 -3.007 -23.654 1.00 94.25 123 LEU A C 1
ATOM 920 O O . LEU A 1 123 ? -17.015 -4.190 -23.753 1.00 94.25 123 LEU A O 1
ATOM 924 N N . ASP A 1 124 ? -16.864 -2.153 -24.664 1.00 93.56 124 ASP A N 1
ATOM 925 C CA . ASP A 1 124 ? -17.439 -2.565 -25.948 1.00 93.56 124 ASP A CA 1
ATOM 926 C C . ASP A 1 124 ? -16.528 -3.517 -26.717 1.00 93.56 124 ASP A C 1
ATOM 928 O O . ASP A 1 124 ? -17.009 -4.466 -27.347 1.00 93.56 124 ASP A O 1
ATOM 932 N N . ILE A 1 125 ? -15.211 -3.304 -26.645 1.00 94.88 125 ILE A N 1
ATOM 933 C CA . ILE A 1 125 ? -14.229 -4.239 -27.203 1.00 94.88 125 ILE A CA 1
ATOM 934 C C . ILE A 1 125 ? -14.369 -5.595 -26.502 1.00 94.88 125 ILE A C 1
ATOM 936 O O . ILE A 1 125 ? -14.503 -6.616 -27.180 1.00 94.88 125 ILE A O 1
ATOM 940 N N . VAL A 1 126 ? -14.431 -5.616 -25.165 1.00 96.06 126 VAL A N 1
ATOM 941 C CA . VAL A 1 126 ? -14.612 -6.856 -24.390 1.00 96.06 126 VAL A CA 1
ATOM 942 C C . VAL A 1 126 ? -15.914 -7.566 -24.764 1.00 96.06 126 VAL A C 1
ATOM 944 O O . VAL A 1 126 ? -15.885 -8.762 -25.043 1.00 96.06 126 VAL A O 1
ATOM 947 N N . ARG A 1 127 ? -17.045 -6.853 -24.859 1.00 95.81 127 ARG A N 1
ATOM 948 C CA . ARG A 1 127 ? -18.342 -7.431 -25.272 1.00 95.81 127 ARG A CA 1
ATOM 949 C C . ARG A 1 127 ? -18.280 -8.056 -26.669 1.00 95.81 127 ARG A C 1
ATOM 951 O O . ARG A 1 127 ? -18.905 -9.087 -26.921 1.00 95.81 127 ARG A O 1
ATOM 958 N N . ARG A 1 128 ? -17.548 -7.448 -27.612 1.00 96.19 128 ARG A N 1
ATOM 959 C CA . ARG A 1 128 ? -17.331 -8.034 -28.949 1.00 96.19 128 ARG A CA 1
ATOM 960 C C . ARG A 1 128 ? -16.455 -9.283 -28.889 1.00 96.19 128 ARG A C 1
ATOM 962 O O . ARG A 1 128 ? -16.788 -10.267 -29.544 1.00 96.19 128 ARG A O 1
ATOM 969 N N . LEU A 1 129 ? -15.374 -9.261 -28.113 1.00 96.31 129 LEU A N 1
ATOM 970 C CA . LEU A 1 129 ? -14.475 -10.408 -27.966 1.00 96.31 129 LEU A CA 1
ATOM 971 C C . LEU A 1 129 ? -15.153 -11.585 -27.256 1.00 96.31 129 LEU A C 1
ATOM 973 O O . LEU A 1 129 ? -15.055 -12.706 -27.742 1.00 96.31 129 LEU A O 1
ATOM 977 N N . ALA A 1 130 ? -15.925 -11.334 -26.198 1.00 96.38 130 ALA A N 1
ATOM 978 C CA . ALA A 1 130 ? -16.707 -12.358 -25.509 1.00 96.38 130 ALA A CA 1
ATOM 979 C C . ALA A 1 130 ? -17.681 -13.072 -26.463 1.00 96.38 130 ALA A C 1
ATOM 981 O O . ALA A 1 130 ? -17.733 -14.297 -26.490 1.00 96.38 130 ALA A O 1
ATOM 982 N N . ARG A 1 131 ? -18.374 -12.325 -27.339 1.00 96.44 131 ARG A N 1
ATOM 983 C CA . ARG A 1 131 ? -19.242 -12.913 -28.379 1.00 96.44 131 ARG A CA 1
ATOM 984 C C . ARG A 1 131 ? -18.482 -13.761 -29.404 1.00 96.44 131 ARG A C 1
ATOM 986 O O . ARG A 1 131 ? -19.028 -14.741 -29.894 1.00 96.44 131 ARG A O 1
ATOM 993 N N . ARG A 1 132 ? -17.239 -13.396 -29.737 1.00 96.31 132 ARG A N 1
ATOM 994 C CA . ARG A 1 132 ? -16.375 -14.170 -30.652 1.00 96.31 132 ARG A CA 1
ATOM 995 C C . ARG A 1 132 ? -15.784 -15.426 -30.001 1.00 96.31 132 ARG A C 1
ATOM 997 O O . ARG A 1 132 ? -15.370 -16.331 -30.718 1.00 96.31 132 ARG A O 1
ATOM 1004 N N . HIS A 1 133 ? -15.750 -15.489 -28.672 1.00 95.06 133 HIS A N 1
ATOM 1005 C CA . HIS A 1 133 ? -15.166 -16.585 -27.899 1.00 95.06 133 HIS A CA 1
ATOM 1006 C C . HIS A 1 133 ? -16.165 -17.130 -26.860 1.00 95.06 133 HIS A C 1
ATOM 1008 O O . HIS A 1 133 ? -15.899 -17.047 -25.662 1.00 95.06 133 HIS A O 1
ATOM 1014 N N . PRO A 1 134 ? -17.299 -17.721 -27.290 1.00 93.00 134 PRO A N 1
ATOM 1015 C CA . PRO A 1 134 ? -18.369 -18.156 -26.383 1.00 93.00 134 PRO A CA 1
ATOM 1016 C C . PRO A 1 134 ? -17.965 -19.305 -25.446 1.00 93.00 134 PRO A C 1
ATOM 1018 O O . PRO A 1 134 ? -18.656 -19.573 -24.473 1.00 93.00 134 PRO A O 1
ATOM 1021 N N . HIS A 1 135 ? -16.851 -19.983 -25.734 1.00 91.44 135 HIS A N 1
ATOM 1022 C CA . HIS A 1 135 ? -16.286 -21.045 -24.900 1.00 91.44 135 HIS A CA 1
ATOM 1023 C C . HIS A 1 135 ? -15.525 -20.518 -23.673 1.00 91.44 135 HIS A C 1
ATOM 1025 O O . HIS A 1 135 ? -15.152 -21.313 -22.820 1.00 91.44 135 HIS A O 1
ATOM 1031 N N . ARG A 1 136 ? -15.258 -19.207 -23.578 1.00 93.88 136 ARG A N 1
ATOM 1032 C CA . ARG A 1 136 ? -14.539 -18.611 -22.443 1.00 93.88 136 ARG A CA 1
ATOM 1033 C C . ARG A 1 136 ? -15.502 -18.093 -21.385 1.00 93.88 136 ARG A C 1
ATOM 1035 O O . ARG A 1 136 ? -16.466 -17.403 -21.711 1.00 93.88 136 ARG A O 1
ATOM 1042 N N . ASP A 1 137 ? -15.181 -18.348 -20.119 1.00 96.44 137 ASP A N 1
ATOM 1043 C CA . ASP A 1 137 ? -15.887 -17.756 -18.982 1.00 96.44 137 ASP A CA 1
ATOM 1044 C C . ASP A 1 137 ? -15.482 -16.283 -18.838 1.00 96.44 137 ASP A C 1
ATOM 1046 O O . ASP A 1 137 ? -14.358 -15.962 -18.442 1.00 96.44 137 ASP A O 1
ATOM 1050 N N . VAL A 1 138 ? -16.388 -15.376 -19.212 1.00 97.75 138 VAL A N 1
ATOM 1051 C CA . VAL A 1 138 ? -16.149 -13.930 -19.198 1.00 97.75 138 VAL A CA 1
ATOM 1052 C C . VAL A 1 138 ? -17.164 -13.231 -18.305 1.00 97.75 138 VAL A C 1
ATOM 1054 O O . VAL A 1 138 ? -18.370 -13.325 -18.525 1.00 97.75 138 VAL A O 1
ATOM 1057 N N . ALA A 1 139 ? -16.666 -12.443 -17.355 1.00 97.38 139 ALA A N 1
ATOM 1058 C CA . ALA A 1 139 ? -17.458 -11.530 -16.544 1.00 97.38 139 ALA A CA 1
ATOM 1059 C C . ALA A 1 139 ? -17.087 -10.075 -16.864 1.00 97.38 139 ALA A C 1
ATOM 1061 O O . ALA A 1 139 ? -15.910 -9.731 -16.982 1.00 97.38 139 ALA A O 1
ATOM 1062 N N . ILE A 1 140 ? -18.098 -9.214 -16.996 1.00 97.00 140 ILE A N 1
ATOM 1063 C CA . ILE A 1 140 ? -17.930 -7.775 -17.229 1.00 97.00 140 ILE A CA 1
ATOM 1064 C C . ILE A 1 140 ? -18.593 -7.034 -16.070 1.00 97.00 140 ILE A C 1
ATOM 1066 O O . ILE A 1 140 ? -19.807 -7.117 -15.903 1.00 97.00 140 ILE A O 1
ATOM 1070 N N . VAL A 1 141 ? -17.800 -6.309 -15.284 1.00 95.56 141 VAL A N 1
ATOM 1071 C CA . VAL A 1 141 ? -18.239 -5.611 -14.070 1.00 95.56 141 VAL A CA 1
ATOM 1072 C C . VAL A 1 141 ? -17.979 -4.109 -14.238 1.00 95.56 141 VAL A C 1
ATOM 1074 O O . VAL A 1 141 ? -16.848 -3.655 -14.049 1.00 95.56 141 VAL A O 1
ATOM 1077 N N . PRO A 1 142 ? -18.986 -3.319 -14.642 1.00 92.31 142 PRO A N 1
ATOM 1078 C CA . PRO A 1 142 ? -18.841 -1.874 -14.764 1.00 92.31 142 PRO A CA 1
ATOM 1079 C C . PRO A 1 142 ? -18.851 -1.176 -13.394 1.00 92.31 142 PRO A C 1
ATOM 1081 O O . PRO A 1 142 ? -19.503 -1.627 -12.447 1.00 92.31 142 PRO A O 1
ATOM 1084 N N . GLY A 1 143 ? -18.177 -0.029 -13.322 1.00 88.19 143 GLY A N 1
ATOM 1085 C CA . GLY A 1 143 ? -18.107 0.832 -12.145 1.00 88.19 143 GLY A CA 1
ATOM 1086 C C . GLY A 1 143 ? -16.823 0.662 -11.331 1.00 88.19 143 GLY A C 1
ATOM 1087 O O . GLY A 1 143 ? -16.087 -0.316 -11.454 1.00 88.19 143 GLY A O 1
ATOM 1088 N N . CYS A 1 144 ? -16.574 1.617 -10.439 1.00 85.56 144 CYS A N 1
ATOM 1089 C CA . CYS A 1 144 ? -15.517 1.558 -9.430 1.00 85.56 144 CYS A CA 1
ATOM 1090 C C . CYS A 1 144 ? -16.088 1.801 -8.027 1.00 85.56 144 CYS A C 1
ATOM 1092 O O . CYS A 1 144 ? -17.238 2.223 -7.871 1.00 85.56 144 CYS A O 1
ATOM 1094 N N . ASN A 1 145 ? -15.302 1.492 -6.997 1.00 80.50 145 ASN A N 1
ATOM 1095 C CA . ASN A 1 145 ? -15.525 2.019 -5.657 1.00 80.50 145 ASN A CA 1
ATOM 1096 C C . ASN A 1 145 ? -15.076 3.491 -5.606 1.00 80.50 145 ASN A C 1
ATOM 1098 O O . ASN A 1 145 ? -13.909 3.784 -5.870 1.00 80.50 145 ASN A O 1
ATOM 1102 N N . ALA A 1 146 ? -15.995 4.400 -5.271 1.00 75.06 146 ALA A N 1
ATOM 1103 C CA . ALA A 1 146 ? -15.735 5.839 -5.212 1.00 75.06 146 ALA A CA 1
ATOM 1104 C C . ALA A 1 146 ? -14.824 6.250 -4.040 1.00 75.06 146 ALA A C 1
ATOM 1106 O O . ALA A 1 146 ? -14.225 7.320 -4.081 1.00 75.06 146 ALA A O 1
ATOM 1107 N N . GLU A 1 147 ? -14.689 5.401 -3.017 1.00 72.00 147 GLU A N 1
ATOM 1108 C CA . GLU A 1 147 ? -13.825 5.654 -1.856 1.00 72.00 147 GLU A CA 1
ATOM 1109 C C . GLU A 1 147 ? -12.336 5.377 -2.140 1.00 72.00 147 GLU A C 1
ATOM 1111 O O . GLU A 1 147 ? -11.476 5.698 -1.317 1.00 72.00 147 GLU A O 1
ATOM 1116 N N . ALA A 1 148 ? -12.009 4.758 -3.281 1.00 68.69 148 ALA A N 1
ATOM 1117 C CA . ALA A 1 148 ? -10.635 4.428 -3.647 1.00 68.69 148 ALA A CA 1
ATOM 1118 C C . ALA A 1 148 ? -9.848 5.646 -4.145 1.00 68.69 148 ALA A C 1
ATOM 1120 O O . ALA A 1 148 ? -10.310 6.391 -5.007 1.00 68.69 148 ALA A O 1
ATOM 1121 N N . SER A 1 149 ? -8.609 5.809 -3.665 1.00 65.94 149 SER A N 1
ATOM 1122 C CA . SER A 1 149 ? -7.711 6.888 -4.110 1.00 65.94 149 SER A CA 1
ATOM 1123 C C . SER A 1 149 ? -7.251 6.709 -5.562 1.00 65.94 149 SER A C 1
ATOM 1125 O O . SER A 1 149 ? -6.902 7.680 -6.236 1.00 65.94 149 SER A O 1
ATOM 1127 N N . SER A 1 150 ? -7.272 5.467 -6.057 1.00 73.00 150 SER A N 1
ATOM 1128 C CA . SER A 1 150 ? -6.946 5.091 -7.429 1.00 73.00 150 SER A CA 1
ATOM 1129 C C . SER A 1 150 ? -8.154 4.438 -8.111 1.00 73.00 150 SER A C 1
ATOM 1131 O O . SER A 1 150 ? -8.671 3.435 -7.606 1.00 73.00 150 SER A O 1
ATOM 1133 N N . PRO A 1 151 ? -8.554 4.903 -9.313 1.00 77.31 151 PRO A N 1
ATOM 1134 C CA . PRO A 1 151 ? -9.599 4.250 -10.100 1.00 77.31 151 PRO A CA 1
ATOM 1135 C C . PRO A 1 151 ? -9.300 2.776 -10.394 1.00 77.31 151 PRO A C 1
ATOM 1137 O O . PRO A 1 151 ? -10.222 1.970 -10.480 1.00 77.31 151 PRO A O 1
ATOM 1140 N N . LYS A 1 152 ? -8.017 2.405 -10.524 1.00 83.56 152 LYS A N 1
ATOM 1141 C CA . LYS A 1 152 ? -7.598 1.015 -10.757 1.00 83.56 152 LYS A CA 1
ATOM 1142 C C . LYS A 1 152 ? -7.982 0.131 -9.568 1.00 83.56 152 LYS A C 1
ATOM 1144 O O . LYS A 1 152 ? -8.667 -0.868 -9.767 1.00 83.56 152 LYS A O 1
ATOM 1149 N N . VAL A 1 153 ? -7.621 0.538 -8.350 1.00 83.56 153 VAL A N 1
ATOM 1150 C CA . VAL A 1 153 ? -7.947 -0.194 -7.113 1.00 83.56 153 VAL A CA 1
ATOM 1151 C C . VAL A 1 153 ? -9.455 -0.283 -6.921 1.00 83.56 153 VAL A C 1
ATOM 1153 O O . VAL A 1 153 ? -9.975 -1.366 -6.668 1.00 83.56 153 VAL A O 1
ATOM 1156 N N . GLY A 1 154 ? -10.174 0.824 -7.137 1.00 86.75 154 GLY A N 1
ATOM 1157 C CA . GLY A 1 154 ? -11.631 0.844 -7.022 1.00 86.75 154 GLY A CA 1
ATOM 1158 C C . GLY A 1 154 ? -12.335 -0.095 -8.007 1.00 86.75 154 GLY A C 1
ATOM 1159 O O . GLY A 1 154 ? -13.375 -0.655 -7.670 1.00 86.75 154 GLY A O 1
ATOM 1160 N N . VAL A 1 155 ? -11.788 -0.295 -9.212 1.00 90.62 155 VAL A N 1
ATOM 1161 C CA . VAL A 1 155 ? -12.286 -1.311 -10.155 1.00 90.62 155 VAL A CA 1
ATOM 1162 C C . VAL A 1 155 ? -11.911 -2.712 -9.675 1.00 90.62 155 VAL A C 1
ATOM 1164 O O . VAL A 1 155 ? -12.779 -3.575 -9.594 1.00 90.62 155 VAL A O 1
ATOM 1167 N N . MET A 1 156 ? -10.648 -2.953 -9.317 1.00 90.62 156 MET A N 1
ATOM 1168 C CA . MET A 1 156 ? -10.170 -4.273 -8.879 1.00 90.62 156 MET A CA 1
ATOM 1169 C C . MET A 1 156 ? -10.928 -4.805 -7.658 1.00 90.62 156 MET A C 1
ATOM 1171 O O . MET A 1 156 ? -11.281 -5.983 -7.628 1.00 90.62 156 MET A O 1
ATOM 1175 N N . GLU A 1 157 ? -11.258 -3.934 -6.705 1.00 90.38 157 GLU A N 1
ATOM 1176 C CA . GLU A 1 157 ? -12.081 -4.265 -5.542 1.00 90.38 157 GLU A CA 1
ATOM 1177 C C . GLU A 1 157 ? -13.476 -4.774 -5.944 1.00 90.38 157 GLU A C 1
ATOM 1179 O O . GLU A 1 157 ? -13.979 -5.726 -5.353 1.00 90.38 157 GLU A O 1
ATOM 1184 N N . ARG A 1 158 ? -14.077 -4.220 -7.007 1.00 92.12 158 ARG A N 1
ATOM 1185 C CA . ARG A 1 158 ? -15.362 -4.704 -7.546 1.00 92.12 158 ARG A CA 1
ATOM 1186 C C . ARG A 1 158 ? -15.231 -5.978 -8.376 1.00 92.12 158 ARG A C 1
ATOM 1188 O O . ARG A 1 158 ? -16.176 -6.767 -8.436 1.00 92.12 158 ARG A O 1
ATOM 1195 N N . LEU A 1 159 ? -14.086 -6.191 -9.024 1.00 94.38 159 LEU A N 1
ATOM 1196 C CA . LEU A 1 159 ? -13.831 -7.407 -9.797 1.00 94.38 159 LEU A CA 1
ATOM 1197 C C . LEU A 1 159 ? -13.623 -8.625 -8.894 1.00 94.38 159 LEU A C 1
ATOM 1199 O O . LEU A 1 159 ? -14.057 -9.722 -9.243 1.00 94.38 159 LEU A O 1
ATOM 1203 N N . LEU A 1 160 ? -12.991 -8.440 -7.732 1.00 94.12 160 LEU A N 1
ATOM 1204 C CA . LEU A 1 160 ? -12.566 -9.537 -6.864 1.00 94.12 160 LEU A CA 1
ATOM 1205 C C . LEU A 1 160 ? -13.702 -10.501 -6.449 1.00 94.12 160 LEU A C 1
ATOM 1207 O O . LEU A 1 160 ? -13.490 -11.708 -6.593 1.00 94.12 160 LEU A O 1
ATOM 1211 N N . PRO A 1 161 ? -14.904 -10.049 -6.028 1.00 94.62 161 PRO A N 1
ATOM 1212 C CA . PRO A 1 161 ? -16.017 -10.946 -5.693 1.00 94.62 161 PRO A CA 1
ATOM 1213 C C . PRO A 1 161 ? -16.505 -11.821 -6.856 1.00 94.62 161 PRO A C 1
ATOM 1215 O O . PRO A 1 161 ? -17.099 -12.870 -6.629 1.00 94.62 161 PRO A O 1
ATOM 1218 N N . HIS A 1 162 ? -16.247 -11.411 -8.101 1.00 96.19 162 HIS A N 1
ATOM 1219 C CA . HIS A 1 162 ? -16.679 -12.129 -9.302 1.00 96.19 162 HIS A CA 1
ATOM 1220 C C . HIS A 1 162 ? -15.666 -13.184 -9.767 1.00 96.19 162 HIS A C 1
ATOM 1222 O O . HIS A 1 162 ? -15.997 -14.017 -10.617 1.00 96.19 162 HIS A O 1
ATOM 1228 N N . ALA A 1 163 ? -14.443 -13.177 -9.222 1.00 96.50 163 ALA A N 1
ATOM 1229 C CA . ALA A 1 163 ? -13.481 -14.241 -9.479 1.00 96.50 163 ALA A CA 1
ATOM 1230 C C . ALA A 1 163 ? -13.929 -15.561 -8.828 1.00 96.50 163 ALA A C 1
ATOM 1232 O O . ALA A 1 163 ? -14.397 -15.592 -7.687 1.00 96.50 163 ALA A O 1
ATOM 1233 N N . ARG A 1 164 ? -13.776 -16.663 -9.557 1.00 95.81 164 ARG A N 1
ATOM 1234 C CA . ARG A 1 164 ? -14.214 -18.007 -9.151 1.00 95.81 164 ARG A CA 1
ATOM 1235 C C . ARG A 1 164 ? -13.074 -18.901 -8.691 1.00 95.81 164 ARG A C 1
ATOM 1237 O O . ARG A 1 164 ? -13.315 -19.874 -7.982 1.00 95.81 164 ARG A O 1
ATOM 1244 N N . HIS A 1 165 ? -11.844 -18.594 -9.087 1.00 96.31 165 HIS A N 1
ATOM 1245 C CA . HIS A 1 165 ? -10.713 -19.484 -8.875 1.00 96.31 165 HIS A CA 1
ATOM 1246 C C . HIS A 1 165 ? -9.764 -19.008 -7.772 1.00 96.31 165 HIS A C 1
ATOM 1248 O O . HIS A 1 165 ? -9.715 -17.832 -7.414 1.00 96.31 165 HIS A O 1
ATOM 1254 N N . ALA A 1 166 ? -8.997 -19.956 -7.228 1.00 94.06 166 ALA A N 1
ATOM 1255 C CA . ALA A 1 166 ? -8.088 -19.722 -6.109 1.00 94.06 166 ALA A CA 1
ATOM 1256 C C . ALA A 1 166 ? -6.796 -18.991 -6.505 1.00 94.06 166 ALA A C 1
ATOM 1258 O O . ALA A 1 166 ? -6.143 -18.414 -5.637 1.00 94.06 166 ALA A O 1
ATOM 1259 N N . ILE A 1 167 ? -6.410 -19.023 -7.783 1.00 96.31 167 ILE A N 1
ATOM 1260 C CA . ILE A 1 167 ? -5.262 -18.281 -8.307 1.00 96.31 167 ILE A CA 1
ATOM 1261 C C . ILE A 1 167 ? -5.781 -17.115 -9.142 1.00 96.31 167 ILE A C 1
ATOM 1263 O O . ILE A 1 167 ? -6.577 -17.300 -10.064 1.00 96.31 167 ILE A O 1
ATOM 1267 N N . LEU A 1 168 ? -5.321 -15.916 -8.803 1.00 96.19 168 LEU A N 1
ATOM 1268 C CA . LEU A 1 168 ? -5.713 -14.668 -9.436 1.00 96.19 168 LEU A CA 1
ATOM 1269 C C . LEU A 1 168 ? -4.526 -14.083 -10.200 1.00 96.19 168 LEU A C 1
ATOM 1271 O O . LEU A 1 168 ? -3.428 -14.004 -9.652 1.00 96.19 168 LEU A O 1
ATOM 1275 N N . LEU A 1 169 ? -4.745 -13.627 -11.432 1.00 95.25 169 LEU A N 1
ATOM 1276 C CA . LEU A 1 169 ? -3.792 -12.787 -12.162 1.00 95.25 169 LEU A CA 1
ATOM 1277 C C . LEU A 1 169 ? -4.311 -11.351 -12.194 1.00 95.25 169 LEU A C 1
ATOM 1279 O O . LEU A 1 169 ? -5.355 -11.078 -12.783 1.00 95.25 169 LEU A O 1
ATOM 1283 N N . LEU A 1 170 ? -3.555 -10.439 -11.594 1.00 93.62 170 LEU A N 1
ATOM 1284 C CA . LEU A 1 170 ? -3.767 -8.999 -11.667 1.00 93.62 170 LEU A CA 1
ATOM 1285 C C . LEU A 1 170 ? -2.987 -8.469 -12.875 1.00 93.62 170 LEU A C 1
ATOM 1287 O O . LEU A 1 170 ? -1.759 -8.595 -12.930 1.00 93.62 170 LEU A O 1
ATOM 1291 N N . SER A 1 171 ? -3.699 -7.938 -13.870 1.00 92.31 171 SER A N 1
ATOM 1292 C CA . SER A 1 171 ? -3.095 -7.544 -15.144 1.00 92.31 171 SER A CA 1
ATOM 1293 C C . SER A 1 171 ? -3.661 -6.232 -15.670 1.00 92.31 171 SER A C 1
ATOM 1295 O O . SER A 1 171 ? -4.872 -6.074 -15.798 1.00 92.31 171 SER A O 1
ATOM 1297 N N . ASP A 1 172 ? -2.780 -5.326 -16.081 1.00 89.56 172 ASP A N 1
ATOM 1298 C CA . ASP A 1 172 ? -3.168 -4.064 -16.710 1.00 89.56 172 ASP A CA 1
ATOM 1299 C C . ASP A 1 172 ? -3.547 -4.230 -18.197 1.00 89.56 172 ASP A C 1
ATOM 1301 O O . ASP A 1 172 ? -3.175 -5.191 -18.876 1.00 89.56 172 ASP A O 1
ATOM 1305 N N . SER A 1 173 ? -4.297 -3.271 -18.729 1.00 89.31 173 SER A N 1
ATOM 1306 C CA . SER A 1 173 ? -4.798 -3.202 -20.113 1.00 89.31 173 SER A CA 1
ATOM 1307 C C . SER A 1 173 ? -3.718 -3.190 -21.209 1.00 89.31 173 SER A C 1
ATOM 1309 O O . SER A 1 173 ? -3.970 -3.663 -22.319 1.00 89.31 173 SER A O 1
ATOM 1311 N N . ASP A 1 174 ? -2.515 -2.705 -20.902 1.00 90.50 174 ASP A N 1
ATOM 1312 C CA . ASP A 1 174 ? -1.347 -2.641 -21.797 1.00 90.50 174 ASP A CA 1
ATOM 1313 C C . ASP A 1 174 ? -0.516 -3.940 -21.823 1.00 90.50 174 ASP A C 1
ATOM 1315 O O . ASP A 1 174 ? 0.488 -4.035 -22.531 1.00 90.50 174 ASP A O 1
ATOM 1319 N N . VAL A 1 175 ? -0.927 -4.965 -21.073 1.00 93.62 175 VAL A N 1
ATOM 1320 C CA . VAL A 1 175 ? -0.213 -6.242 -20.981 1.00 93.62 175 VAL A CA 1
ATOM 1321 C C . VAL A 1 175 ? -0.568 -7.169 -22.138 1.00 93.62 175 VAL A C 1
ATOM 1323 O O . VAL A 1 175 ? -1.739 -7.336 -22.483 1.00 93.62 175 VAL A O 1
ATOM 1326 N N . ARG A 1 176 ? 0.445 -7.851 -22.681 1.00 93.94 176 ARG A N 1
ATOM 1327 C CA . ARG A 1 176 ? 0.298 -8.902 -23.691 1.00 93.94 176 ARG A CA 1
ATOM 1328 C C . ARG A 1 176 ? 0.962 -10.192 -23.229 1.00 93.94 176 ARG A C 1
ATOM 1330 O O . ARG A 1 176 ? 2.149 -10.203 -22.915 1.00 93.94 176 ARG A O 1
ATOM 1337 N N . VAL A 1 177 ? 0.206 -11.281 -23.254 1.00 93.88 177 VAL A N 1
ATOM 1338 C CA . VAL A 1 177 ? 0.661 -12.609 -22.821 1.00 93.88 177 VAL A CA 1
ATOM 1339 C C . VAL A 1 177 ? 0.853 -13.535 -24.019 1.00 93.88 177 VAL A C 1
ATOM 1341 O O . VAL A 1 177 ? 0.301 -13.293 -25.095 1.00 93.88 177 VAL A O 1
ATOM 1344 N N . SER A 1 178 ? 1.673 -14.574 -23.869 1.00 91.69 178 SER A N 1
ATOM 1345 C CA . SER A 1 178 ? 1.730 -15.664 -24.850 1.00 91.69 178 SER A CA 1
ATOM 1346 C C . SER A 1 178 ? 0.749 -16.784 -24.472 1.00 91.69 178 SER A C 1
ATOM 1348 O O . SER A 1 178 ? 0.344 -16.851 -23.314 1.00 91.69 178 SER A O 1
ATOM 1350 N N . PRO A 1 179 ? 0.361 -17.672 -25.407 1.00 92.12 179 PRO A N 1
ATOM 1351 C CA . PRO A 1 179 ? -0.633 -18.717 -25.132 1.00 92.12 179 PRO A CA 1
ATOM 1352 C C . PRO A 1 179 ? -0.287 -19.624 -23.937 1.00 92.12 179 PRO A C 1
ATOM 1354 O O . PRO A 1 179 ? -1.169 -19.994 -23.169 1.00 92.12 179 PRO A O 1
ATOM 1357 N N . ASP A 1 180 ? 1.001 -19.891 -23.725 1.00 89.81 180 ASP A N 1
ATOM 1358 C CA . ASP A 1 180 ? 1.562 -20.750 -22.677 1.00 89.81 180 ASP A CA 1
ATOM 1359 C C . ASP A 1 180 ? 1.873 -20.018 -21.348 1.00 89.81 180 ASP A C 1
ATOM 1361 O O . ASP A 1 180 ? 2.506 -20.585 -20.457 1.00 89.81 180 ASP A O 1
ATOM 1365 N N . GLU A 1 181 ? 1.446 -18.758 -21.179 1.00 91.56 181 GLU A N 1
ATOM 1366 C CA . GLU A 1 181 ? 1.751 -17.931 -19.996 1.00 91.56 181 GLU A CA 1
ATOM 1367 C C . GLU A 1 181 ? 1.400 -18.619 -18.671 1.00 91.56 181 GLU A C 1
ATOM 1369 O O . GLU A 1 181 ? 2.219 -18.668 -17.751 1.00 91.56 181 GLU A O 1
ATOM 1374 N N . VAL A 1 182 ? 0.193 -19.185 -18.583 1.00 91.81 182 VAL A N 1
ATOM 1375 C CA . VAL A 1 182 ? -0.291 -19.836 -17.360 1.00 91.81 182 VAL A CA 1
ATOM 1376 C C . VAL A 1 182 ? 0.581 -21.045 -17.022 1.00 91.81 182 VAL A C 1
ATOM 1378 O O . VAL A 1 182 ? 1.016 -21.183 -15.880 1.00 91.81 182 VAL A O 1
ATOM 1381 N N . ALA A 1 183 ? 0.917 -21.871 -18.017 1.00 88.12 183 ALA A N 1
ATOM 1382 C CA . ALA A 1 183 ? 1.745 -23.061 -17.837 1.00 88.12 183 ALA A CA 1
ATOM 1383 C C . ALA A 1 183 ? 3.161 -22.729 -17.333 1.00 88.12 183 ALA A C 1
ATOM 1385 O O . ALA A 1 183 ? 3.752 -23.516 -16.594 1.00 88.12 183 ALA A O 1
ATOM 1386 N N . ARG A 1 184 ? 3.699 -21.550 -17.674 1.00 87.06 184 ARG A N 1
ATOM 1387 C CA . ARG A 1 184 ? 5.008 -21.102 -17.173 1.00 87.06 184 ARG A CA 1
ATOM 1388 C C . ARG A 1 184 ? 4.981 -20.623 -15.727 1.00 87.06 184 ARG A C 1
ATOM 1390 O O . ARG A 1 184 ? 5.971 -20.793 -15.017 1.00 87.06 184 ARG A O 1
ATOM 1397 N N . VAL A 1 185 ? 3.896 -19.979 -15.298 1.00 90.94 185 VAL A N 1
ATOM 1398 C CA . VAL A 1 185 ? 3.841 -19.331 -13.978 1.00 90.94 185 VAL A CA 1
ATOM 1399 C C . VAL A 1 185 ? 3.231 -20.240 -12.919 1.00 90.94 185 VAL A C 1
ATOM 1401 O O . VAL A 1 185 ? 3.749 -20.303 -11.802 1.00 90.94 185 VAL A O 1
ATOM 1404 N N . LEU A 1 186 ? 2.176 -20.980 -13.263 1.00 90.06 186 LEU A N 1
ATOM 1405 C CA . LEU A 1 186 ? 1.394 -21.789 -12.329 1.00 90.06 186 LEU A CA 1
ATOM 1406 C C . LEU A 1 186 ? 2.222 -22.805 -11.514 1.00 90.06 186 LEU A C 1
ATOM 1408 O O . LEU A 1 186 ? 1.961 -22.919 -10.315 1.00 90.06 186 LEU A O 1
ATOM 1412 N N . PRO A 1 187 ? 3.273 -23.461 -12.058 1.00 88.75 187 PRO A N 1
ATOM 1413 C CA . PRO A 1 187 ? 4.141 -24.341 -11.269 1.00 88.75 187 PRO A CA 1
ATOM 1414 C C . PRO A 1 187 ? 4.810 -23.653 -10.070 1.00 88.75 187 PRO A C 1
ATOM 1416 O O . PRO A 1 187 ? 5.156 -24.308 -9.090 1.00 88.75 187 PRO A O 1
ATOM 1419 N N . SER A 1 188 ? 4.954 -22.324 -10.094 1.00 89.75 188 SER A N 1
ATOM 1420 C CA . SER A 1 188 ? 5.499 -21.559 -8.964 1.00 89.75 188 SER A CA 1
ATOM 1421 C C . SER A 1 188 ? 4.600 -21.599 -7.722 1.00 89.75 188 SER A C 1
ATOM 1423 O O . SER A 1 188 ? 5.086 -21.344 -6.622 1.00 89.75 188 SER A O 1
ATOM 1425 N N . PHE A 1 189 ? 3.320 -21.955 -7.878 1.00 91.12 189 PHE A N 1
ATOM 1426 C CA . PHE A 1 189 ? 2.353 -22.138 -6.791 1.00 91.12 189 PHE A CA 1
ATOM 1427 C C . PHE A 1 189 ? 2.268 -23.579 -6.269 1.00 91.12 189 PHE A C 1
ATOM 1429 O O . PHE A 1 189 ? 1.428 -23.849 -5.407 1.00 91.12 189 PHE A O 1
ATOM 1436 N N . ALA A 1 190 ? 3.126 -24.487 -6.756 1.00 88.38 190 ALA A N 1
ATOM 1437 C CA . ALA A 1 190 ? 3.207 -25.863 -6.261 1.00 88.38 190 ALA A CA 1
ATOM 1438 C C . ALA A 1 190 ? 3.594 -25.927 -4.772 1.00 88.38 190 ALA A C 1
ATOM 1440 O O . ALA A 1 190 ? 3.144 -26.817 -4.062 1.00 88.38 190 ALA A O 1
ATOM 1441 N N . ASP A 1 191 ? 4.392 -24.964 -4.295 1.00 88.00 191 ASP A N 1
ATOM 1442 C CA . ASP A 1 191 ? 4.630 -24.739 -2.866 1.00 88.00 191 ASP A CA 1
ATOM 1443 C C . ASP A 1 191 ? 3.388 -24.062 -2.250 1.00 88.00 191 ASP A C 1
ATOM 1445 O O . ASP A 1 191 ? 3.103 -22.906 -2.603 1.00 88.00 191 ASP A O 1
ATOM 1449 N N . PRO A 1 192 ? 2.665 -24.728 -1.324 1.00 89.69 192 PRO A N 1
ATOM 1450 C CA . PRO A 1 192 ? 1.464 -24.177 -0.709 1.00 89.69 192 PRO A CA 1
ATOM 1451 C C . PRO A 1 192 ? 1.711 -22.851 0.004 1.00 89.69 192 PRO A C 1
ATOM 1453 O O . PRO A 1 192 ? 0.813 -22.024 0.009 1.00 89.69 192 PRO A O 1
ATOM 1456 N N . CYS A 1 193 ? 2.918 -22.601 0.525 1.00 93.75 193 CYS A N 1
ATOM 1457 C CA . CYS A 1 193 ? 3.276 -21.353 1.207 1.00 93.75 193 CYS A CA 1
ATOM 1458 C C . CYS A 1 193 ? 3.518 -20.180 0.243 1.00 93.75 193 CYS A C 1
ATOM 1460 O O . CYS A 1 193 ? 3.712 -19.044 0.682 1.00 93.75 193 CYS A O 1
ATOM 1462 N N . THR A 1 194 ? 3.543 -20.423 -1.072 1.00 95.06 194 THR A N 1
ATOM 1463 C CA . THR A 1 194 ? 3.659 -19.347 -2.063 1.00 95.06 194 THR A CA 1
ATOM 1464 C C . THR A 1 194 ? 2.311 -18.651 -2.206 1.00 95.06 194 THR A C 1
ATOM 1466 O O . THR A 1 194 ? 1.345 -19.233 -2.712 1.00 95.06 194 THR A O 1
ATOM 1469 N N . GLY A 1 195 ? 2.256 -17.401 -1.741 1.00 95.19 195 GLY A N 1
ATOM 1470 C CA . GLY A 1 195 ? 1.062 -16.559 -1.814 1.00 95.19 195 GLY A CA 1
ATOM 1471 C C . GLY A 1 195 ? 1.071 -15.620 -3.011 1.00 95.19 195 GLY A C 1
ATOM 1472 O O . GLY A 1 195 ? 0.007 -15.318 -3.539 1.00 95.19 195 GLY A O 1
ATOM 1473 N N . MET A 1 196 ? 2.249 -15.203 -3.489 1.00 96.69 196 MET A N 1
ATOM 1474 C CA . MET A 1 196 ? 2.363 -14.301 -4.636 1.00 96.69 196 MET A CA 1
ATOM 1475 C C . MET A 1 196 ? 3.548 -14.649 -5.533 1.00 96.69 196 MET A C 1
ATOM 1477 O O . MET A 1 196 ? 4.653 -14.922 -5.062 1.00 96.69 196 MET A O 1
ATOM 1481 N N . VAL A 1 197 ? 3.321 -14.575 -6.841 1.00 95.12 197 VAL A N 1
ATOM 1482 C CA . VAL A 1 197 ? 4.347 -14.695 -7.876 1.00 95.12 197 VAL A CA 1
ATOM 1483 C C . VAL A 1 197 ? 4.282 -13.451 -8.749 1.00 95.12 197 VAL A C 1
ATOM 1485 O O . VAL A 1 197 ? 3.215 -13.089 -9.229 1.00 95.12 197 VAL A O 1
ATOM 1488 N N . TYR A 1 198 ? 5.406 -12.782 -8.966 1.00 94.62 198 TYR A N 1
ATOM 1489 C CA . TYR A 1 198 ? 5.459 -11.584 -9.806 1.00 94.62 198 TYR A CA 1
ATOM 1490 C C . TYR A 1 198 ? 6.499 -11.738 -10.908 1.00 94.62 198 TYR A C 1
ATOM 1492 O O . TYR A 1 198 ? 7.524 -12.401 -10.735 1.00 94.62 198 TYR A O 1
ATOM 1500 N N . GLN A 1 199 ? 6.215 -11.144 -12.061 1.00 92.88 199 GLN A N 1
ATOM 1501 C CA . GLN A 1 199 ? 7.029 -11.276 -13.264 1.00 92.88 199 GLN A CA 1
ATOM 1502 C C . GLN A 1 199 ? 7.896 -10.029 -13.490 1.00 92.88 199 GLN A C 1
ATOM 1504 O O . GLN A 1 199 ? 7.393 -8.914 -13.323 1.00 92.88 199 GLN A O 1
ATOM 1509 N N . PRO A 1 200 ? 9.166 -10.181 -13.918 1.00 93.25 200 PRO A N 1
ATOM 1510 C CA . PRO A 1 200 ? 9.920 -9.071 -14.494 1.00 93.25 200 PRO A CA 1
ATOM 1511 C C . PRO A 1 200 ? 9.148 -8.492 -15.680 1.00 93.25 200 PRO A C 1
ATOM 1513 O O . PRO A 1 200 ? 8.592 -9.251 -16.476 1.00 93.25 200 PRO A O 1
ATOM 1516 N N . VAL A 1 201 ? 9.127 -7.170 -15.830 1.00 92.31 201 VAL A N 1
ATOM 1517 C CA . VAL A 1 201 ? 8.359 -6.540 -16.910 1.00 92.31 201 VAL A CA 1
ATOM 1518 C C . VAL A 1 201 ? 9.267 -6.078 -18.039 1.00 92.31 201 VAL A C 1
ATOM 1520 O O . VAL A 1 201 ? 10.303 -5.458 -17.809 1.00 92.31 201 VAL A O 1
ATOM 1523 N N . VAL A 1 202 ? 8.861 -6.356 -19.277 1.00 93.44 202 VAL A N 1
ATOM 1524 C CA . VAL A 1 202 ? 9.567 -5.914 -20.483 1.00 93.44 202 VAL A CA 1
ATOM 1525 C C . VAL A 1 202 ? 8.648 -5.089 -21.376 1.00 93.44 202 VAL A C 1
ATOM 1527 O O . VAL A 1 202 ? 7.515 -5.477 -21.653 1.00 93.44 202 VAL A O 1
ATOM 1530 N N . GLY A 1 203 ? 9.136 -3.936 -21.828 1.00 92.38 203 GLY A N 1
ATOM 1531 C CA . GLY A 1 203 ? 8.420 -3.067 -22.763 1.00 92.38 203 GLY A CA 1
ATOM 1532 C C . GLY A 1 203 ? 8.684 -3.463 -24.211 1.00 92.38 203 GLY A C 1
ATOM 1533 O O . GLY A 1 203 ? 9.831 -3.745 -24.564 1.00 92.38 203 GLY A O 1
ATOM 1534 N N . ILE A 1 204 ? 7.640 -3.480 -25.040 1.00 91.38 204 ILE A N 1
ATOM 1535 C CA . ILE A 1 204 ? 7.709 -3.820 -26.467 1.00 91.38 204 ILE A CA 1
ATOM 1536 C C . ILE A 1 204 ? 6.726 -2.987 -27.307 1.00 91.38 204 ILE A C 1
ATOM 1538 O O . ILE A 1 204 ? 5.825 -2.331 -26.784 1.00 91.38 204 ILE A O 1
ATOM 1542 N N . GLY A 1 205 ? 6.838 -3.099 -28.633 1.00 89.44 205 GLY A N 1
ATOM 1543 C CA . GLY A 1 205 ? 5.865 -2.555 -29.589 1.00 89.44 205 GLY A CA 1
ATOM 1544 C C . GLY A 1 205 ? 6.214 -1.172 -30.138 1.00 89.44 205 GLY A C 1
ATOM 1545 O O . GLY A 1 205 ? 5.445 -0.628 -30.925 1.00 89.44 205 GLY A O 1
ATOM 1546 N N . GLU A 1 206 ? 7.377 -0.631 -29.777 1.00 91.12 206 GLU A N 1
ATOM 1547 C CA . GLU A 1 206 ? 7.788 0.731 -30.097 1.00 91.12 206 GLU A CA 1
ATOM 1548 C C . GLU A 1 206 ? 7.840 1.022 -31.608 1.00 91.12 206 GLU A C 1
ATOM 1550 O O . GLU A 1 206 ? 8.633 0.452 -32.373 1.00 91.12 206 GLU A O 1
ATOM 1555 N N . ARG A 1 207 ? 7.024 1.988 -32.043 1.00 88.62 207 ARG A N 1
ATOM 1556 C CA . ARG A 1 207 ? 7.068 2.550 -33.402 1.00 88.62 207 ARG A CA 1
ATOM 1557 C C . ARG A 1 207 ? 7.764 3.903 -33.410 1.00 88.62 207 ARG A C 1
ATOM 1559 O O . ARG A 1 207 ? 8.573 4.154 -34.305 1.00 88.62 207 ARG A O 1
ATOM 1566 N N . THR A 1 208 ? 7.529 4.716 -32.379 1.00 88.56 208 THR A N 1
ATOM 1567 C CA . THR A 1 208 ? 8.159 6.028 -32.180 1.00 88.56 208 THR A CA 1
ATOM 1568 C C . THR A 1 208 ? 9.379 5.966 -31.252 1.00 88.56 208 THR A C 1
ATOM 1570 O O . THR A 1 208 ? 9.542 5.037 -30.460 1.00 88.56 208 THR A O 1
ATOM 1573 N N . LEU A 1 209 ? 10.250 6.982 -31.323 1.00 87.00 209 LEU A N 1
ATOM 1574 C CA . LEU A 1 209 ? 11.427 7.087 -30.448 1.00 87.00 209 LEU A CA 1
ATOM 1575 C C . LEU A 1 209 ? 11.038 7.264 -28.969 1.00 87.00 209 LEU A C 1
ATOM 1577 O O . LEU A 1 209 ? 11.648 6.666 -28.093 1.00 87.00 209 LEU A O 1
ATOM 1581 N N . SER A 1 210 ? 9.985 8.028 -28.692 1.00 88.31 210 SER A N 1
ATOM 1582 C CA . SER A 1 210 ? 9.410 8.209 -27.352 1.00 88.31 210 SER A CA 1
ATOM 1583 C C . SER A 1 210 ? 8.862 6.904 -26.763 1.00 88.31 210 SER A C 1
ATOM 1585 O O . SER A 1 210 ? 9.084 6.635 -25.585 1.00 88.31 210 SER A O 1
ATOM 1587 N N . ALA A 1 211 ? 8.197 6.064 -27.564 1.00 89.12 211 ALA A N 1
ATOM 1588 C CA . ALA A 1 211 ? 7.781 4.731 -27.122 1.00 89.12 211 ALA A CA 1
ATOM 1589 C C . ALA A 1 211 ? 8.994 3.821 -26.865 1.00 89.12 211 ALA A C 1
ATOM 1591 O O . ALA A 1 211 ? 9.009 3.072 -25.891 1.00 89.12 211 ALA A O 1
ATOM 1592 N N . ALA A 1 212 ? 10.050 3.933 -27.683 1.00 90.12 212 ALA A N 1
ATOM 1593 C CA . ALA A 1 212 ? 11.299 3.210 -27.454 1.00 90.12 212 ALA A CA 1
ATOM 1594 C C . ALA A 1 212 ? 11.967 3.618 -26.129 1.00 90.12 212 ALA A C 1
ATOM 1596 O O . ALA A 1 212 ? 12.460 2.745 -25.419 1.00 90.12 212 ALA A O 1
ATOM 1597 N N . PHE A 1 213 ? 11.941 4.906 -25.763 1.00 91.19 213 PHE A N 1
ATOM 1598 C CA . PHE A 1 213 ? 12.453 5.393 -24.474 1.00 91.19 213 PHE A CA 1
ATOM 1599 C C . PHE A 1 213 ? 11.711 4.753 -23.305 1.00 91.19 213 PHE A C 1
ATOM 1601 O O . PHE A 1 213 ? 12.358 4.176 -22.434 1.00 91.19 213 PHE A O 1
ATOM 1608 N N . GLU A 1 214 ? 10.374 4.812 -23.306 1.00 88.69 214 GLU A N 1
ATOM 1609 C CA . GLU A 1 214 ? 9.557 4.190 -22.257 1.00 88.69 214 GLU A CA 1
ATOM 1610 C C . GLU A 1 214 ? 9.831 2.686 -22.196 1.00 88.69 214 GLU A C 1
ATOM 1612 O O . GLU A 1 214 ? 10.126 2.158 -21.131 1.00 88.69 214 GLU A O 1
ATOM 1617 N N . ASN A 1 215 ? 9.794 1.983 -23.331 1.00 91.25 215 ASN A N 1
ATOM 1618 C CA . ASN A 1 215 ? 9.971 0.534 -23.350 1.00 91.25 215 ASN A CA 1
ATOM 1619 C C . ASN A 1 215 ? 11.360 0.110 -22.874 1.00 91.25 215 ASN A C 1
ATOM 1621 O O . ASN A 1 215 ? 11.478 -0.894 -22.166 1.00 91.25 215 ASN A O 1
ATOM 1625 N N . LEU A 1 216 ? 12.420 0.824 -23.264 1.00 91.44 216 LEU A N 1
ATOM 1626 C CA . LEU A 1 216 ? 13.783 0.561 -22.791 1.00 91.44 216 LEU A CA 1
ATOM 1627 C C . LEU A 1 216 ? 13.895 0.856 -21.295 1.00 91.44 216 LEU A C 1
ATOM 1629 O O . LEU A 1 216 ? 14.326 -0.013 -20.543 1.00 91.44 216 LEU A O 1
ATOM 1633 N N . HIS A 1 217 ? 13.406 2.017 -20.854 1.00 89.56 217 HIS A N 1
ATOM 1634 C CA . HIS A 1 217 ? 13.420 2.406 -19.447 1.00 89.56 217 HIS A CA 1
ATOM 1635 C C . HIS A 1 217 ? 12.672 1.407 -18.566 1.00 89.56 217 HIS A C 1
ATOM 1637 O O . HIS A 1 217 ? 13.168 0.992 -17.525 1.00 89.56 217 HIS A O 1
ATOM 1643 N N . TYR A 1 218 ? 11.485 0.990 -18.995 1.00 87.06 218 TYR A N 1
ATOM 1644 C CA . TYR A 1 218 ? 10.664 0.053 -18.246 1.00 87.06 218 TYR A CA 1
ATOM 1645 C C . TYR A 1 218 ? 11.290 -1.347 -18.225 1.00 87.06 218 TYR A C 1
ATOM 1647 O O . TYR A 1 218 ? 11.270 -2.005 -17.191 1.00 87.06 218 TYR A O 1
ATOM 1655 N N . THR A 1 219 ? 11.925 -1.776 -19.325 1.00 91.31 219 THR A N 1
ATOM 1656 C CA . THR A 1 219 ? 12.692 -3.038 -19.369 1.00 91.31 219 THR A CA 1
ATOM 1657 C C . THR A 1 219 ? 13.879 -3.007 -18.404 1.00 91.31 219 THR A C 1
ATOM 1659 O O . THR A 1 219 ? 14.165 -4.002 -17.743 1.00 91.31 219 THR A O 1
ATOM 1662 N N . GLU A 1 220 ? 14.563 -1.870 -18.304 1.00 90.50 220 GLU A N 1
ATOM 1663 C CA . GLU A 1 220 ? 15.683 -1.683 -17.388 1.00 90.50 220 GLU A CA 1
ATOM 1664 C C . GLU A 1 220 ? 15.217 -1.629 -15.924 1.00 90.50 220 GLU A C 1
ATOM 1666 O O . GLU A 1 220 ? 15.657 -2.422 -15.098 1.00 90.50 220 GLU A O 1
ATOM 1671 N N . LEU A 1 221 ? 14.272 -0.751 -15.590 1.00 84.44 221 LEU A N 1
ATOM 1672 C CA . LEU A 1 221 ? 13.842 -0.529 -14.209 1.00 84.44 221 LEU A CA 1
ATOM 1673 C C . LEU A 1 221 ? 12.952 -1.667 -13.669 1.00 84.44 221 LEU A C 1
ATOM 1675 O O . LEU A 1 221 ? 13.213 -2.218 -12.599 1.00 84.44 221 LEU A O 1
ATOM 1679 N N . ALA A 1 222 ? 11.900 -2.041 -14.403 1.00 85.50 222 ALA A N 1
ATOM 1680 C CA . ALA A 1 222 ? 10.898 -3.022 -13.963 1.00 85.50 222 ALA A CA 1
ATOM 1681 C C . ALA A 1 222 ? 11.231 -4.471 -14.367 1.00 85.50 222 ALA A C 1
ATOM 1683 O O . ALA A 1 222 ? 10.594 -5.413 -13.891 1.00 85.50 222 ALA A O 1
ATOM 1684 N N . GLY A 1 223 ? 12.220 -4.663 -15.240 1.00 88.56 223 GLY A N 1
ATOM 1685 C CA . GLY A 1 223 ? 12.735 -5.975 -15.623 1.00 88.56 223 GLY A CA 1
ATOM 1686 C C . GLY A 1 223 ? 14.091 -6.245 -14.983 1.00 88.56 223 GLY A C 1
ATOM 1687 O O . GLY A 1 223 ? 14.195 -6.978 -14.000 1.00 88.56 223 GLY A O 1
ATOM 1688 N N . PHE A 1 224 ? 15.131 -5.635 -15.544 1.00 91.19 224 PHE A N 1
ATOM 1689 C CA . PHE A 1 224 ? 16.529 -5.878 -15.193 1.00 91.19 224 PHE A CA 1
ATOM 1690 C C . PHE A 1 224 ? 16.840 -5.591 -13.720 1.00 91.19 224 PHE A C 1
ATOM 1692 O O . PHE A 1 224 ? 17.296 -6.485 -13.005 1.00 91.19 224 PHE A O 1
ATOM 1699 N N . LEU A 1 225 ? 16.535 -4.385 -13.238 1.00 88.19 225 LEU A N 1
ATOM 1700 C CA . LEU A 1 225 ? 16.815 -4.002 -11.855 1.00 88.19 225 LEU A CA 1
ATOM 1701 C C . LEU A 1 225 ? 15.936 -4.752 -10.857 1.00 88.19 225 LEU A C 1
ATOM 1703 O O . LEU A 1 225 ? 16.407 -5.104 -9.784 1.00 88.19 225 LEU A O 1
ATOM 1707 N N . THR A 1 226 ? 14.703 -5.104 -11.225 1.00 89.06 226 THR A N 1
ATOM 1708 C CA . THR A 1 226 ? 13.837 -5.942 -10.378 1.00 89.06 226 THR A CA 1
ATOM 1709 C C . THR A 1 226 ? 14.458 -7.319 -10.112 1.00 89.06 226 THR A C 1
ATOM 1711 O O . THR A 1 226 ? 14.461 -7.791 -8.973 1.00 89.06 226 THR A O 1
ATOM 1714 N N . VAL A 1 227 ? 15.031 -7.953 -11.141 1.00 91.69 227 VAL A N 1
ATOM 1715 C CA . VAL A 1 227 ? 15.760 -9.221 -10.989 1.00 91.69 227 VAL A CA 1
ATOM 1716 C C . VAL A 1 227 ? 17.040 -9.001 -10.178 1.00 91.69 227 VAL A C 1
ATOM 1718 O O . VAL A 1 227 ? 17.272 -9.707 -9.197 1.00 91.69 227 VAL A O 1
ATOM 1721 N N . ALA A 1 228 ? 17.851 -8.004 -10.542 1.00 91.56 228 ALA A N 1
ATOM 1722 C CA . ALA A 1 228 ? 19.129 -7.735 -9.887 1.00 91.56 228 ALA A CA 1
ATOM 1723 C C . ALA A 1 228 ? 18.969 -7.432 -8.389 1.00 91.56 228 ALA A C 1
ATOM 1725 O O . ALA A 1 228 ? 19.637 -8.051 -7.565 1.00 91.56 228 ALA A O 1
ATOM 1726 N N . THR A 1 229 ? 18.039 -6.552 -8.013 1.00 88.75 229 THR A N 1
ATOM 1727 C CA . THR A 1 229 ? 17.746 -6.208 -6.615 1.00 88.75 229 THR A CA 1
ATOM 1728 C C . THR A 1 229 ? 17.277 -7.422 -5.820 1.00 88.75 229 THR A C 1
ATOM 1730 O O . THR A 1 229 ? 17.694 -7.599 -4.672 1.00 88.75 229 THR A O 1
ATOM 1733 N N . ARG A 1 230 ? 16.478 -8.315 -6.423 1.00 91.69 230 ARG A N 1
ATOM 1734 C CA . ARG A 1 230 ? 16.059 -9.545 -5.743 1.00 91.69 230 ARG A CA 1
ATOM 1735 C C . ARG A 1 230 ? 17.227 -10.490 -5.475 1.00 91.69 230 ARG A C 1
ATOM 1737 O O . ARG A 1 230 ? 17.228 -11.153 -4.436 1.00 91.69 230 ARG A O 1
ATOM 1744 N N . LEU A 1 231 ? 18.185 -10.576 -6.393 1.00 90.50 231 LEU A N 1
ATOM 1745 C CA . LEU A 1 231 ? 19.354 -11.448 -6.262 1.00 90.50 231 LEU A CA 1
ATOM 1746 C C . LEU A 1 231 ? 20.425 -10.854 -5.337 1.00 90.50 231 LEU A C 1
ATOM 1748 O O . LEU A 1 231 ? 21.028 -11.598 -4.574 1.00 90.50 231 LEU A O 1
ATOM 1752 N N . LEU A 1 232 ? 20.625 -9.533 -5.366 1.00 88.25 232 LEU A N 1
ATOM 1753 C CA . LEU A 1 232 ? 21.624 -8.830 -4.553 1.00 88.25 232 LEU A CA 1
ATOM 1754 C C . LEU A 1 232 ? 21.177 -8.608 -3.110 1.00 88.25 232 LEU A C 1
ATOM 1756 O O . LEU A 1 232 ? 21.937 -8.855 -2.181 1.00 88.25 232 LEU A O 1
ATOM 1760 N N . ALA A 1 233 ? 19.956 -8.107 -2.923 1.00 85.62 233 ALA A N 1
ATOM 1761 C CA . ALA A 1 233 ? 19.484 -7.607 -1.633 1.00 85.62 233 ALA A CA 1
ATOM 1762 C C . ALA A 1 233 ? 18.356 -8.457 -1.033 1.00 85.62 233 ALA A C 1
ATOM 1764 O O . ALA A 1 233 ? 17.840 -8.132 0.033 1.00 85.62 233 ALA A O 1
ATOM 1765 N N . GLY A 1 234 ? 17.897 -9.502 -1.732 1.00 85.38 234 GLY A N 1
ATOM 1766 C CA . GLY A 1 234 ? 16.738 -10.295 -1.308 1.00 85.38 234 GLY A CA 1
ATOM 1767 C C . GLY A 1 234 ? 15.406 -9.537 -1.356 1.00 85.38 234 GLY A C 1
ATOM 1768 O O . GLY A 1 234 ? 14.374 -10.104 -1.003 1.00 85.38 234 GLY A O 1
ATOM 1769 N N . GLN A 1 235 ? 15.403 -8.280 -1.810 1.00 84.25 235 GLN A N 1
ATOM 1770 C CA . GLN A 1 235 ? 14.221 -7.427 -1.802 1.00 84.25 235 GLN A CA 1
ATOM 1771 C C . GLN A 1 235 ? 13.294 -7.728 -2.982 1.00 84.25 235 GLN A C 1
ATOM 1773 O O . GLN A 1 235 ? 13.724 -7.885 -4.125 1.00 84.25 235 GLN A O 1
ATOM 1778 N N . HIS A 1 236 ? 11.997 -7.796 -2.693 1.00 87.44 236 HIS A N 1
ATOM 1779 C CA . HIS A 1 236 ? 10.952 -8.005 -3.684 1.00 87.44 236 HIS A CA 1
ATOM 1780 C C . HIS A 1 236 ? 10.432 -6.657 -4.194 1.00 87.44 236 HIS A C 1
ATOM 1782 O O . HIS A 1 236 ? 9.856 -5.885 -3.433 1.00 87.44 236 HIS A O 1
ATOM 1788 N N . VAL A 1 237 ? 10.627 -6.386 -5.487 1.00 83.12 237 VAL A N 1
ATOM 1789 C CA . VAL A 1 237 ? 10.123 -5.183 -6.167 1.00 83.12 237 VAL A CA 1
ATOM 1790 C C . VAL A 1 237 ? 8.997 -5.610 -7.108 1.00 83.12 237 VAL A C 1
ATOM 1792 O O . VAL A 1 237 ? 9.249 -6.128 -8.193 1.00 83.12 237 VAL A O 1
ATOM 1795 N N . VAL A 1 238 ? 7.750 -5.475 -6.656 1.00 84.31 238 VAL A N 1
ATOM 1796 C CA . VAL A 1 238 ? 6.564 -5.971 -7.373 1.00 84.31 238 VAL A CA 1
ATOM 1797 C C . VAL A 1 238 ? 5.896 -4.853 -8.177 1.00 84.31 238 VAL A C 1
ATOM 1799 O O . VAL A 1 238 ? 5.679 -3.762 -7.659 1.00 84.31 238 VAL A O 1
ATOM 1802 N N . ASN A 1 239 ? 5.547 -5.151 -9.434 1.00 79.44 239 ASN A N 1
ATOM 1803 C CA . ASN A 1 239 ? 4.773 -4.299 -10.347 1.00 79.44 239 ASN A CA 1
ATOM 1804 C C . ASN A 1 239 ? 3.559 -5.102 -10.872 1.00 79.44 239 ASN A C 1
ATOM 1806 O O . ASN A 1 239 ? 3.756 -6.239 -11.313 1.00 79.44 239 ASN A O 1
ATOM 1810 N N . ALA A 1 240 ? 2.331 -4.561 -10.920 1.00 67.00 240 ALA A N 1
ATOM 1811 C CA . ALA A 1 240 ? 1.135 -5.347 -11.305 1.00 67.00 240 ALA A CA 1
ATOM 1812 C C . ALA A 1 240 ? 0.879 -5.480 -12.808 1.00 67.00 240 ALA A C 1
ATOM 1814 O O . ALA A 1 240 ? -0.258 -5.498 -13.278 1.00 67.00 240 ALA A O 1
ATOM 1815 N N . LYS A 1 241 ? 1.938 -5.639 -13.597 1.00 83.25 241 LYS A N 1
ATOM 1816 C CA . LYS A 1 241 ? 1.784 -6.050 -15.000 1.00 83.25 241 LYS A CA 1
ATOM 1817 C C . LYS A 1 241 ? 1.654 -7.570 -15.137 1.00 83.25 241 LYS A C 1
ATOM 1819 O O . LYS A 1 241 ? 1.002 -8.051 -16.057 1.00 83.25 241 LYS A O 1
ATOM 1824 N N . GLY A 1 242 ? 2.236 -8.316 -14.201 1.00 83.75 242 GLY A N 1
ATOM 1825 C CA . GLY A 1 242 ? 2.197 -9.778 -14.144 1.00 83.75 242 GLY A CA 1
ATOM 1826 C C . GLY A 1 242 ? 2.269 -10.250 -12.700 1.00 83.75 242 GLY A C 1
ATOM 1827 O O . GLY A 1 242 ? 3.212 -10.942 -12.319 1.00 83.75 242 GLY A O 1
ATOM 1828 N N . GLN A 1 243 ? 1.320 -9.791 -11.882 1.00 93.12 243 GLN A N 1
ATOM 1829 C CA . GLN A 1 243 ? 1.233 -10.127 -10.464 1.00 93.12 243 GLN A CA 1
ATOM 1830 C C . GLN A 1 243 ? 0.168 -11.202 -10.265 1.00 93.12 243 GLN A C 1
ATOM 1832 O O . GLN A 1 243 ? -1.024 -10.974 -10.451 1.00 93.12 243 GLN A O 1
ATOM 1837 N N . TRP A 1 244 ? 0.620 -12.383 -9.875 1.00 95.00 244 TRP A N 1
ATOM 1838 C CA . TRP A 1 244 ? -0.204 -13.541 -9.585 1.00 95.00 244 TRP A CA 1
ATOM 1839 C C . TRP A 1 244 ? -0.315 -13.700 -8.080 1.00 95.00 244 TRP A C 1
ATOM 1841 O O . TRP A 1 244 ? 0.696 -13.649 -7.379 1.00 95.00 244 TRP A O 1
ATOM 1851 N N . VAL A 1 245 ? -1.514 -13.930 -7.568 1.00 95.75 245 VAL A N 1
ATOM 1852 C CA . VAL A 1 245 ? -1.753 -14.036 -6.131 1.00 95.75 245 VAL A CA 1
ATOM 1853 C C . VAL A 1 245 ? -2.731 -15.162 -5.836 1.00 95.75 245 VAL A C 1
ATOM 1855 O O . VAL A 1 245 ? -3.702 -15.381 -6.560 1.00 95.75 245 VAL A O 1
ATOM 1858 N N . ARG A 1 246 ? -2.469 -15.904 -4.765 1.00 95.94 246 ARG A N 1
ATOM 1859 C CA . ARG A 1 246 ? -3.429 -16.849 -4.204 1.00 95.94 246 ARG A CA 1
ATOM 1860 C C . ARG A 1 246 ? -4.534 -16.042 -3.529 1.00 95.94 246 ARG A C 1
ATOM 1862 O O . ARG A 1 246 ? -4.225 -15.188 -2.707 1.00 95.94 246 ARG A O 1
ATOM 1869 N N . ARG A 1 247 ? -5.801 -16.330 -3.829 1.00 94.94 247 ARG A N 1
ATOM 1870 C CA . ARG A 1 247 ? -6.955 -15.649 -3.220 1.00 94.94 247 ARG A CA 1
ATOM 1871 C C . ARG A 1 247 ? -6.841 -15.607 -1.696 1.00 94.94 247 ARG A C 1
ATOM 1873 O O . ARG A 1 247 ? -6.911 -14.527 -1.140 1.00 94.94 247 ARG A O 1
ATOM 1880 N N . GLN A 1 248 ? -6.522 -16.736 -1.061 1.00 94.69 248 GLN A N 1
ATOM 1881 C CA . GLN A 1 248 ? -6.317 -16.782 0.390 1.00 94.69 248 GLN A CA 1
ATOM 1882 C C . GLN A 1 248 ? -5.266 -15.774 0.872 1.00 94.69 248 GLN A C 1
ATOM 1884 O O . GLN A 1 248 ? -5.501 -15.056 1.829 1.00 94.69 248 GLN A O 1
ATOM 1889 N N . ALA A 1 249 ? -4.130 -15.670 0.177 1.00 95.19 249 ALA A N 1
ATOM 1890 C CA . ALA A 1 249 ? -3.076 -14.734 0.551 1.00 95.19 249 ALA A CA 1
ATOM 1891 C C . ALA A 1 249 ? -3.509 -13.270 0.391 1.00 95.19 249 ALA A C 1
ATOM 1893 O O . ALA A 1 249 ? -3.091 -12.413 1.164 1.00 95.19 249 ALA A O 1
ATOM 1894 N N . LEU A 1 250 ? -4.344 -12.986 -0.613 1.00 93.25 250 LEU A N 1
ATOM 1895 C CA . LEU A 1 250 ? -4.952 -11.673 -0.802 1.00 93.25 250 LEU A CA 1
ATOM 1896 C C . LEU A 1 250 ? -5.964 -11.358 0.309 1.00 93.25 250 LEU A C 1
ATOM 1898 O O . LEU A 1 250 ? -5.966 -10.241 0.820 1.00 93.25 250 LEU A O 1
ATOM 1902 N N . ASP A 1 251 ? -6.785 -12.331 0.694 1.00 92.69 251 ASP A N 1
ATOM 1903 C CA . ASP A 1 251 ? -7.793 -12.183 1.745 1.00 92.69 251 ASP A CA 1
ATOM 1904 C C . ASP A 1 251 ? -7.133 -11.996 3.124 1.00 92.69 251 ASP A C 1
ATOM 1906 O O . ASP A 1 251 ? -7.489 -11.068 3.849 1.00 92.69 251 ASP A O 1
ATOM 1910 N N . ASP A 1 252 ? -6.096 -12.781 3.440 1.00 91.19 252 ASP A N 1
ATOM 1911 C CA . ASP A 1 252 ? -5.291 -12.647 4.666 1.00 91.19 252 ASP A CA 1
ATOM 1912 C C . ASP A 1 252 ? -4.589 -11.280 4.754 1.00 91.19 252 ASP A C 1
ATOM 1914 O O . ASP A 1 252 ? -4.356 -10.753 5.841 1.00 91.19 252 ASP A O 1
ATOM 1918 N N . ALA A 1 253 ? -4.264 -10.685 3.603 1.00 87.25 253 ALA A N 1
ATOM 1919 C CA . ALA A 1 253 ? -3.684 -9.349 3.497 1.00 87.25 253 ALA A CA 1
ATOM 1920 C C . ALA A 1 253 ? -4.726 -8.212 3.594 1.00 87.25 253 ALA A C 1
ATOM 1922 O O . ALA A 1 253 ? -4.352 -7.043 3.489 1.00 87.25 253 ALA A O 1
ATOM 1923 N N . GLY A 1 254 ? -6.016 -8.525 3.775 1.00 85.50 254 GLY A N 1
ATOM 1924 C CA . GLY A 1 254 ? -7.109 -7.546 3.856 1.00 85.50 254 GLY A CA 1
ATOM 1925 C C . GLY A 1 254 ? -7.680 -7.103 2.501 1.00 85.50 254 GLY A C 1
ATOM 1926 O O . GLY A 1 254 ? -8.443 -6.136 2.431 1.00 85.50 254 GLY A O 1
ATOM 1927 N N . GLY A 1 255 ? -7.329 -7.796 1.414 1.00 88.12 255 GLY A N 1
ATOM 1928 C CA . GLY A 1 255 ? -7.829 -7.537 0.065 1.00 88.12 255 GLY A CA 1
ATOM 1929 C C . GLY A 1 255 ? -7.434 -6.168 -0.504 1.00 88.12 255 GLY A C 1
ATOM 1930 O O . GLY A 1 255 ? -6.515 -5.500 -0.036 1.00 88.12 255 GLY A O 1
ATOM 1931 N N . PHE A 1 256 ? -8.156 -5.718 -1.536 1.00 86.88 256 PHE A N 1
ATOM 1932 C CA . PHE A 1 256 ? -7.927 -4.392 -2.133 1.00 86.88 256 PHE A CA 1
ATOM 1933 C C . PHE A 1 256 ? -8.344 -3.231 -1.221 1.00 86.88 256 PHE A C 1
ATOM 1935 O O . PHE A 1 256 ? -7.852 -2.118 -1.398 1.00 86.88 256 PHE A O 1
ATOM 1942 N N . ALA A 1 257 ? -9.200 -3.483 -0.226 1.00 83.12 257 ALA A N 1
ATOM 1943 C CA . ALA A 1 257 ? -9.591 -2.485 0.764 1.00 83.12 257 ALA A CA 1
ATOM 1944 C C . ALA A 1 257 ? -8.386 -1.998 1.590 1.00 83.12 257 ALA A C 1
ATOM 1946 O O . ALA A 1 257 ? -8.289 -0.808 1.881 1.00 83.12 257 ALA A O 1
ATOM 1947 N N . ALA A 1 258 ? -7.431 -2.886 1.891 1.00 80.81 258 ALA A N 1
ATOM 1948 C CA . ALA A 1 258 ? -6.233 -2.550 2.661 1.00 80.81 258 ALA A CA 1
ATOM 1949 C C . ALA A 1 258 ? -5.264 -1.603 1.929 1.00 80.81 258 ALA A C 1
ATOM 1951 O O . ALA A 1 258 ? -4.497 -0.904 2.577 1.00 80.81 258 ALA A O 1
ATOM 1952 N N . VAL A 1 259 ? -5.321 -1.544 0.592 1.00 77.19 259 VAL A N 1
ATOM 1953 C CA . VAL A 1 259 ? -4.495 -0.643 -0.241 1.00 77.19 259 VAL A CA 1
ATOM 1954 C C . VAL A 1 259 ? -5.317 0.471 -0.892 1.00 77.19 259 VAL A C 1
ATOM 1956 O O . VAL A 1 259 ? -4.843 1.171 -1.785 1.00 77.19 259 VAL A O 1
ATOM 1959 N N . ARG A 1 260 ? -6.569 0.660 -0.456 1.00 74.00 260 ARG A N 1
ATOM 1960 C CA . ARG A 1 260 ? -7.534 1.586 -1.070 1.00 74.00 260 ARG A CA 1
ATOM 1961 C C . ARG A 1 260 ? -7.044 3.032 -1.113 1.00 74.00 260 ARG A C 1
ATOM 1963 O O . ARG A 1 260 ? -7.410 3.776 -2.024 1.00 74.00 260 ARG A O 1
ATOM 1970 N N . HIS A 1 261 ? -6.237 3.426 -0.135 1.00 66.75 261 HIS A N 1
ATOM 1971 C CA . HIS A 1 261 ? -5.704 4.781 -0.010 1.00 66.75 261 HIS A CA 1
ATOM 1972 C C . HIS A 1 261 ? -4.243 4.897 -0.467 1.00 66.75 261 HIS A C 1
ATOM 1974 O O . HIS A 1 261 ? -3.720 6.009 -0.578 1.00 66.75 261 HIS A O 1
ATOM 1980 N N . ASP A 1 262 ? -3.618 3.785 -0.858 1.00 61.44 262 ASP A N 1
ATOM 1981 C CA . ASP A 1 262 ? -2.244 3.755 -1.337 1.00 61.44 262 ASP A CA 1
ATOM 1982 C C . ASP A 1 262 ? -2.168 4.080 -2.830 1.00 61.44 262 ASP A C 1
ATOM 1984 O O . ASP A 1 262 ? -2.719 3.398 -3.688 1.00 61.44 262 ASP A O 1
ATOM 1988 N N . GLY A 1 263 ? -1.416 5.128 -3.172 1.00 54.06 263 GLY A N 1
ATOM 1989 C CA . GLY A 1 263 ? -1.158 5.498 -4.570 1.00 54.06 263 GLY A CA 1
ATOM 1990 C C . GLY A 1 263 ? -0.250 4.517 -5.329 1.00 54.06 263 GLY A C 1
ATOM 1991 O O . GLY A 1 263 ? 0.006 4.742 -6.508 1.00 54.06 263 GLY A O 1
ATOM 1992 N N . ALA A 1 264 ? 0.259 3.474 -4.662 1.00 54.81 264 ALA A N 1
ATOM 1993 C CA . ALA A 1 264 ? 1.141 2.439 -5.207 1.00 54.81 264 ALA A CA 1
ATOM 1994 C C . ALA A 1 264 ? 0.681 1.043 -4.761 1.00 54.81 264 ALA A C 1
ATOM 1996 O O . ALA A 1 264 ? 1.371 0.322 -4.033 1.00 54.81 264 ALA A O 1
ATOM 1997 N N . ASP A 1 265 ? -0.520 0.720 -5.216 1.00 71.00 265 ASP A N 1
ATOM 1998 C CA . ASP A 1 265 ? -1.304 -0.481 -4.957 1.00 71.00 265 ASP A CA 1
ATOM 1999 C C . ASP A 1 265 ? -0.504 -1.782 -5.065 1.00 71.00 265 ASP A C 1
ATOM 2001 O O . ASP A 1 265 ? -0.544 -2.611 -4.161 1.00 71.00 265 ASP A O 1
ATOM 2005 N N . ASP A 1 266 ? 0.288 -1.938 -6.120 1.00 79.19 266 ASP A N 1
ATOM 2006 C CA . ASP A 1 266 ? 0.960 -3.206 -6.430 1.00 79.19 266 ASP A CA 1
ATOM 2007 C C . ASP A 1 266 ? 2.056 -3.568 -5.411 1.00 79.19 266 ASP A C 1
ATOM 2009 O O . ASP A 1 266 ? 2.144 -4.698 -4.913 1.00 79.19 266 ASP A O 1
ATOM 2013 N N . TYR A 1 267 ? 2.889 -2.578 -5.077 1.00 80.50 267 TYR A N 1
ATOM 2014 C CA . TYR A 1 267 ? 3.988 -2.734 -4.130 1.00 80.50 267 TYR A CA 1
ATOM 2015 C C . TYR A 1 267 ? 3.465 -2.832 -2.696 1.00 80.50 267 TYR A C 1
ATOM 2017 O O . TYR A 1 267 ? 3.903 -3.712 -1.949 1.00 80.50 267 TYR A O 1
ATOM 2025 N N . ALA A 1 268 ? 2.500 -1.983 -2.323 1.00 81.94 268 ALA A N 1
ATOM 2026 C CA . ALA A 1 268 ? 1.853 -2.030 -1.014 1.00 81.94 268 ALA A CA 1
ATOM 2027 C C . ALA A 1 268 ? 1.196 -3.397 -0.773 1.00 81.94 268 ALA A C 1
ATOM 2029 O O . ALA A 1 268 ? 1.464 -4.039 0.244 1.00 81.94 268 ALA A O 1
ATOM 2030 N N . LEU A 1 269 ? 0.457 -3.907 -1.763 1.00 86.62 269 LEU A N 1
ATOM 2031 C CA . LEU A 1 269 ? -0.200 -5.205 -1.673 1.00 86.62 269 LEU A CA 1
ATOM 2032 C C . LEU A 1 269 ? 0.803 -6.346 -1.481 1.00 86.62 269 LEU A C 1
ATOM 2034 O O . LEU A 1 269 ? 0.593 -7.233 -0.658 1.00 86.62 269 LEU A O 1
ATOM 2038 N N . SER A 1 270 ? 1.932 -6.307 -2.195 1.00 88.69 270 SER A N 1
ATOM 2039 C CA . SER A 1 270 ? 2.988 -7.313 -2.038 1.00 88.69 270 SER A CA 1
ATOM 2040 C C . SER A 1 270 ? 3.578 -7.339 -0.622 1.00 88.69 270 SER A C 1
ATOM 2042 O O . SER A 1 270 ? 3.859 -8.414 -0.089 1.00 88.69 270 SER A O 1
ATOM 2044 N N . ARG A 1 271 ? 3.707 -6.171 0.025 1.00 87.62 271 ARG A N 1
ATOM 2045 C CA . ARG A 1 271 ? 4.188 -6.065 1.408 1.00 87.62 271 ARG A CA 1
ATOM 2046 C C . ARG A 1 271 ? 3.176 -6.598 2.410 1.00 87.62 271 ARG A C 1
ATOM 2048 O O . ARG A 1 271 ? 3.590 -7.257 3.357 1.00 87.62 271 ARG A O 1
ATOM 2055 N N . LEU A 1 272 ? 1.886 -6.338 2.204 1.00 88.00 272 LEU A N 1
ATOM 2056 C CA . LEU A 1 272 ? 0.827 -6.870 3.063 1.00 88.00 272 LEU A CA 1
ATOM 2057 C C . LEU A 1 272 ? 0.750 -8.395 2.967 1.00 88.00 272 LEU A C 1
ATOM 2059 O O . LEU A 1 272 ? 0.712 -9.069 3.991 1.00 88.00 272 LEU A O 1
ATOM 2063 N N . VAL A 1 273 ? 0.851 -8.949 1.755 1.00 91.25 273 VAL A N 1
ATOM 2064 C CA . VAL A 1 273 ? 0.921 -10.404 1.552 1.00 91.25 273 VAL A CA 1
ATOM 2065 C C . VAL A 1 273 ? 2.153 -11.004 2.241 1.00 91.25 273 VAL A C 1
ATOM 2067 O O . VAL A 1 273 ? 2.039 -12.028 2.912 1.00 91.25 273 VAL A O 1
ATOM 2070 N N . ALA A 1 274 ? 3.318 -10.352 2.148 1.00 89.56 274 ALA A N 1
ATOM 2071 C CA . ALA A 1 274 ? 4.515 -10.774 2.882 1.00 89.56 274 ALA A CA 1
ATOM 2072 C C . ALA A 1 274 ? 4.307 -10.737 4.406 1.00 89.56 274 ALA A C 1
ATOM 2074 O O . ALA A 1 274 ? 4.692 -11.666 5.113 1.00 89.56 274 ALA A O 1
ATOM 2075 N N . ALA A 1 275 ? 3.703 -9.656 4.911 1.00 88.81 275 ALA A N 1
ATOM 2076 C CA . ALA A 1 275 ? 3.449 -9.440 6.333 1.00 88.81 275 ALA A CA 1
ATOM 2077 C C . ALA A 1 275 ? 2.431 -10.437 6.906 1.00 88.81 275 ALA A C 1
ATOM 2079 O O . ALA A 1 275 ? 2.551 -10.823 8.064 1.00 88.81 275 ALA A O 1
ATOM 2080 N N . ALA A 1 276 ? 1.497 -10.916 6.080 1.00 88.12 276 ALA A N 1
ATOM 2081 C CA . ALA A 1 276 ? 0.580 -12.006 6.405 1.00 88.12 276 ALA A CA 1
ATOM 2082 C C . ALA A 1 276 ? 1.260 -13.396 6.445 1.00 88.12 276 ALA A C 1
ATOM 2084 O O . ALA A 1 276 ? 0.595 -14.405 6.653 1.00 88.12 276 ALA A O 1
ATOM 2085 N N . GLY A 1 277 ? 2.584 -13.474 6.252 1.00 90.38 277 GLY A N 1
ATOM 2086 C CA . GLY A 1 277 ? 3.370 -14.708 6.373 1.00 90.38 277 GLY A CA 1
ATOM 2087 C C . GLY A 1 277 ? 3.527 -15.499 5.072 1.00 90.38 277 GLY A C 1
ATOM 2088 O O . GLY A 1 277 ? 4.137 -16.570 5.071 1.00 90.38 277 GLY A O 1
ATOM 2089 N N . TRP A 1 278 ? 3.024 -14.982 3.950 1.00 95.62 278 TRP A N 1
ATOM 2090 C CA . TRP A 1 278 ? 3.107 -15.663 2.663 1.00 95.62 278 TRP A CA 1
ATOM 2091 C C . TRP A 1 278 ? 4.435 -15.416 1.950 1.00 95.62 278 TRP A C 1
ATOM 2093 O O . TRP A 1 278 ? 5.002 -14.322 1.964 1.00 95.62 278 TRP A O 1
ATOM 2103 N N . ARG A 1 279 ? 4.921 -16.436 1.235 1.00 94.44 279 ARG A N 1
ATOM 2104 C CA . ARG A 1 279 ? 6.146 -16.326 0.439 1.00 94.44 279 ARG A CA 1
ATOM 2105 C C . ARG A 1 279 ? 5.864 -15.660 -0.909 1.00 94.44 279 ARG A C 1
ATOM 2107 O O . ARG A 1 279 ? 4.955 -16.068 -1.638 1.00 94.44 279 ARG A O 1
ATOM 2114 N N . LEU A 1 280 ? 6.708 -14.690 -1.261 1.00 95.12 280 LEU A N 1
ATOM 2115 C CA . LEU A 1 280 ? 6.759 -14.079 -2.587 1.00 95.12 280 LEU A CA 1
ATOM 2116 C C . LEU A 1 280 ? 7.823 -14.759 -3.449 1.00 95.12 280 LEU A C 1
ATOM 2118 O O . LEU A 1 280 ? 8.924 -15.057 -2.980 1.00 95.12 280 LEU A O 1
ATOM 2122 N N . ARG A 1 281 ? 7.523 -14.971 -4.732 1.00 93.56 281 ARG A N 1
ATOM 2123 C CA . ARG A 1 281 ? 8.469 -15.536 -5.703 1.00 93.56 281 ARG A CA 1
ATOM 2124 C C . ARG A 1 281 ? 8.571 -14.685 -6.964 1.00 93.56 281 ARG A C 1
ATOM 2126 O O . ARG A 1 281 ? 7.575 -14.207 -7.496 1.00 93.56 281 ARG A O 1
ATOM 2133 N N . LEU A 1 282 ? 9.800 -14.530 -7.448 1.00 93.06 282 LEU A N 1
ATOM 2134 C CA . LEU A 1 282 ? 10.085 -13.939 -8.751 1.00 93.06 282 LEU A CA 1
ATOM 2135 C C . LEU A 1 282 ? 9.926 -15.015 -9.832 1.00 93.06 282 LEU A C 1
ATOM 2137 O O . LEU A 1 282 ? 10.542 -16.076 -9.735 1.00 93.06 282 LEU A O 1
ATOM 2141 N N . SER A 1 283 ? 9.116 -14.740 -10.851 1.00 90.88 283 SER A N 1
ATOM 2142 C CA . SER A 1 283 ? 8.923 -15.640 -11.988 1.00 90.88 283 SER A CA 1
ATOM 2143 C C . SER A 1 283 ? 10.102 -15.595 -12.956 1.00 90.88 283 SER A C 1
ATOM 2145 O O . SER A 1 283 ? 10.627 -14.526 -13.261 1.00 90.88 283 SER A O 1
ATOM 2147 N N . ALA A 1 284 ? 10.446 -16.760 -13.504 1.00 85.94 284 ALA A N 1
ATOM 2148 C CA . ALA A 1 284 ? 11.417 -16.929 -14.584 1.00 85.94 284 ALA A CA 1
ATOM 2149 C C . ALA A 1 284 ? 10.967 -16.313 -15.920 1.00 85.94 284 ALA A C 1
ATOM 2151 O O . ALA A 1 284 ? 11.798 -16.024 -16.780 1.00 85.94 284 ALA A O 1
ATOM 2152 N N . ALA A 1 285 ? 9.656 -16.143 -16.109 1.00 85.00 285 ALA A N 1
ATOM 2153 C CA . ALA A 1 285 ? 9.064 -15.662 -17.348 1.00 85.00 285 ALA A CA 1
ATOM 2154 C C . ALA A 1 285 ? 8.736 -14.166 -17.242 1.00 85.00 285 ALA A C 1
ATOM 2156 O O . ALA A 1 285 ? 7.877 -13.799 -16.431 1.00 85.00 285 ALA A O 1
ATOM 2157 N N . PRO A 1 286 ? 9.367 -13.300 -18.057 1.00 91.38 286 PRO A N 1
ATOM 2158 C CA . PRO A 1 286 ? 9.000 -11.895 -18.116 1.00 91.38 286 PRO A CA 1
ATOM 2159 C C . PRO A 1 286 ? 7.622 -11.697 -18.750 1.00 91.38 286 PRO A C 1
ATOM 2161 O O . PRO A 1 286 ? 7.281 -12.365 -19.727 1.00 91.38 286 PRO A O 1
ATOM 2164 N N . VAL A 1 287 ? 6.869 -10.725 -18.243 1.00 93.00 287 VAL A N 1
ATOM 2165 C CA . VAL A 1 287 ? 5.590 -10.294 -18.818 1.00 93.00 287 VAL A CA 1
ATOM 2166 C C . VAL A 1 287 ? 5.803 -9.086 -19.729 1.00 93.00 287 VAL A C 1
ATOM 2168 O O . VAL A 1 287 ? 6.633 -8.217 -19.446 1.00 93.00 287 VAL A O 1
ATOM 2171 N N . ARG A 1 288 ? 5.067 -9.016 -20.843 1.00 93.94 288 ARG A N 1
ATOM 2172 C CA . ARG A 1 288 ? 5.230 -7.952 -21.843 1.00 93.94 288 ARG A CA 1
ATOM 2173 C C . ARG A 1 288 ? 4.197 -6.849 -21.645 1.00 93.94 288 ARG A C 1
ATOM 2175 O O . ARG A 1 288 ? 3.005 -7.130 -21.563 1.00 93.94 288 ARG A O 1
ATOM 2182 N N . 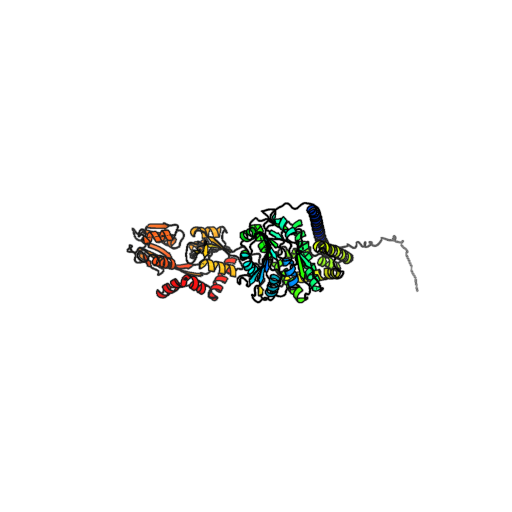THR A 1 289 ? 4.656 -5.602 -21.650 1.00 92.81 289 THR A N 1
ATOM 2183 C CA . THR A 1 289 ? 3.814 -4.401 -21.740 1.00 92.81 289 THR A CA 1
ATOM 2184 C C . THR A 1 289 ? 4.006 -3.744 -23.103 1.00 92.81 289 THR A C 1
ATOM 2186 O O . THR A 1 289 ? 5.121 -3.723 -23.631 1.00 92.81 289 THR A O 1
ATOM 2189 N N . VAL A 1 290 ? 2.928 -3.240 -23.696 1.00 91.75 290 VAL A N 1
ATOM 2190 C CA . VAL A 1 290 ? 2.911 -2.735 -25.071 1.00 91.75 290 VAL A CA 1
ATOM 2191 C C . VAL A 1 290 ? 2.745 -1.222 -25.077 1.00 91.75 290 VAL A C 1
ATOM 2193 O O . VAL A 1 290 ? 1.729 -0.704 -24.626 1.00 91.75 290 VAL A O 1
ATOM 2196 N N . HIS A 1 291 ? 3.723 -0.523 -25.649 1.00 91.25 291 HIS A N 1
ATOM 2197 C CA . HIS A 1 291 ? 3.645 0.911 -25.926 1.00 91.25 291 HIS A CA 1
ATOM 2198 C C . HIS A 1 291 ? 4.093 1.151 -27.367 1.00 91.25 291 HIS A C 1
ATOM 2200 O O . HIS A 1 291 ? 5.211 0.784 -27.738 1.00 91.25 291 HIS A O 1
ATOM 2206 N N . CYS A 1 292 ? 3.217 1.731 -28.186 1.00 89.06 292 CYS A N 1
ATOM 2207 C CA . CYS A 1 292 ? 3.429 1.846 -29.629 1.00 89.06 292 CYS A CA 1
ATOM 2208 C C . CYS A 1 292 ? 3.754 3.280 -30.048 1.00 89.06 292 CYS A C 1
ATOM 2210 O O . CYS A 1 292 ? 4.824 3.531 -30.613 1.00 89.06 292 CYS A O 1
ATOM 2212 N N . ASP A 1 293 ? 2.830 4.202 -29.762 1.00 85.38 293 ASP A N 1
ATOM 2213 C CA . ASP A 1 293 ? 2.734 5.502 -30.430 1.00 85.38 293 ASP A CA 1
ATOM 2214 C C . ASP A 1 293 ? 2.575 6.634 -29.402 1.00 85.38 293 ASP A C 1
ATOM 2216 O O . ASP A 1 293 ? 1.510 7.214 -29.206 1.00 85.38 293 ASP A O 1
ATOM 2220 N N . TRP A 1 294 ? 3.662 6.945 -28.693 1.00 85.19 294 TRP A N 1
ATOM 2221 C CA . TRP A 1 294 ? 3.630 7.915 -27.594 1.00 85.19 294 TRP A CA 1
ATOM 2222 C C . TRP A 1 294 ? 4.078 9.313 -27.996 1.00 85.19 294 TRP A C 1
ATOM 2224 O O . TRP A 1 294 ? 5.031 9.488 -28.751 1.00 85.19 294 TRP A O 1
ATOM 2234 N N . SER A 1 295 ? 3.464 10.335 -27.400 1.00 87.12 295 SER A N 1
ATOM 2235 C CA . SER A 1 295 ? 3.974 11.707 -27.477 1.00 87.12 295 SER A CA 1
ATOM 2236 C C . SER A 1 295 ? 5.051 11.967 -26.415 1.00 87.12 295 SER A C 1
ATOM 2238 O O . SER A 1 295 ? 5.000 11.411 -25.314 1.00 87.12 295 SER A O 1
ATOM 2240 N N . TRP A 1 296 ? 5.979 12.889 -26.690 1.00 88.00 296 TRP A N 1
ATOM 2241 C CA . TRP A 1 296 ? 6.966 13.354 -25.704 1.00 88.00 296 TRP A CA 1
ATOM 2242 C C . TRP A 1 296 ? 6.319 13.935 -24.438 1.00 88.00 296 TRP A C 1
ATOM 2244 O O . TRP A 1 296 ? 6.828 13.751 -23.335 1.00 88.00 296 TRP A O 1
ATOM 2254 N N . ARG A 1 297 ? 5.153 14.582 -24.570 1.00 85.75 297 ARG A N 1
ATOM 2255 C CA . ARG A 1 297 ? 4.382 15.100 -23.427 1.00 85.75 297 ARG A CA 1
ATOM 2256 C C . ARG A 1 297 ? 3.815 13.976 -22.559 1.00 85.75 297 ARG A C 1
ATOM 2258 O O . ARG A 1 297 ? 3.773 14.106 -21.337 1.00 85.75 297 ARG A O 1
ATOM 2265 N N . SER A 1 298 ? 3.344 12.889 -23.169 1.00 82.06 298 SER A N 1
ATOM 2266 C CA . SER A 1 298 ? 2.853 11.711 -22.441 1.00 82.06 298 SER A CA 1
ATOM 2267 C C . SER A 1 298 ? 3.992 11.005 -21.707 1.00 82.06 298 SER A C 1
ATOM 2269 O O . SER A 1 298 ? 3.840 10.698 -20.526 1.00 82.06 298 SER A O 1
ATOM 2271 N N . LEU A 1 299 ? 5.145 10.857 -22.370 1.00 86.44 299 LEU A N 1
ATOM 2272 C CA . LEU A 1 299 ? 6.371 10.320 -21.779 1.00 86.44 299 LEU A CA 1
ATOM 2273 C C . LEU A 1 299 ? 6.788 11.133 -20.542 1.00 86.44 299 LEU A C 1
ATOM 2275 O O . LEU A 1 299 ? 6.849 10.594 -19.440 1.00 86.44 299 LEU A O 1
ATOM 2279 N N . ALA A 1 300 ? 6.981 12.449 -20.690 1.00 85.31 300 ALA A N 1
ATOM 2280 C CA . ALA A 1 300 ? 7.418 13.317 -19.596 1.00 85.31 300 ALA A CA 1
ATOM 2281 C C . ALA A 1 300 ? 6.462 13.275 -18.391 1.00 85.31 300 ALA A C 1
ATOM 2283 O O . ALA A 1 300 ? 6.904 13.080 -17.259 1.00 85.31 300 ALA A O 1
ATOM 2284 N N . ARG A 1 301 ? 5.143 13.385 -18.623 1.00 82.62 301 ARG A N 1
ATOM 2285 C CA . ARG A 1 301 ? 4.136 13.313 -17.548 1.00 82.62 301 ARG A CA 1
ATOM 2286 C C . ARG A 1 301 ? 4.195 11.987 -16.793 1.00 82.62 301 ARG A C 1
ATOM 2288 O O . ARG A 1 301 ? 4.126 11.983 -15.566 1.00 82.62 301 ARG A O 1
ATOM 2295 N N . ARG A 1 302 ? 4.337 10.867 -17.506 1.00 82.50 302 ARG A N 1
ATOM 2296 C CA . ARG A 1 302 ? 4.408 9.541 -16.887 1.00 82.50 302 ARG A CA 1
ATOM 2297 C C . ARG A 1 302 ? 5.699 9.343 -16.097 1.00 82.50 302 ARG A C 1
ATOM 2299 O O . ARG A 1 302 ? 5.632 8.880 -14.962 1.00 82.50 302 ARG A O 1
ATOM 2306 N N . HIS A 1 303 ? 6.845 9.711 -16.662 1.00 84.94 303 HIS A N 1
ATOM 2307 C CA . HIS A 1 303 ? 8.132 9.583 -15.980 1.00 84.94 303 HIS A CA 1
ATOM 2308 C C . HIS A 1 303 ? 8.195 10.441 -14.716 1.00 84.94 303 HIS A C 1
ATOM 2310 O O . HIS A 1 303 ? 8.557 9.921 -13.664 1.00 84.94 303 HIS A O 1
ATOM 2316 N N . LEU A 1 304 ? 7.778 11.711 -14.790 1.00 85.75 304 LEU A N 1
ATOM 2317 C CA . LEU A 1 304 ? 7.724 12.601 -13.625 1.00 85.75 304 LEU A CA 1
ATOM 2318 C C . LEU A 1 304 ? 6.819 12.038 -12.533 1.00 85.75 304 LEU A C 1
ATOM 2320 O O . LEU A 1 304 ? 7.202 12.004 -11.366 1.00 85.75 304 LEU A O 1
ATOM 2324 N N . ARG A 1 305 ? 5.643 11.532 -12.916 1.00 81.50 305 ARG A N 1
ATOM 2325 C CA . ARG A 1 305 ? 4.728 10.857 -11.996 1.00 81.50 305 ARG A CA 1
ATOM 2326 C C . ARG A 1 305 ? 5.383 9.665 -11.305 1.00 81.50 305 ARG A C 1
ATOM 2328 O O . ARG A 1 305 ? 5.316 9.564 -10.085 1.00 81.50 305 ARG A O 1
ATOM 2335 N N . HIS A 1 306 ? 5.987 8.753 -12.065 1.00 82.00 306 HIS A N 1
ATOM 2336 C CA . HIS A 1 306 ? 6.580 7.547 -11.491 1.00 82.00 306 HIS A CA 1
ATOM 2337 C C . HIS A 1 306 ? 7.805 7.858 -10.629 1.00 82.00 306 HIS A C 1
ATOM 2339 O O . HIS A 1 306 ? 7.952 7.264 -9.567 1.00 82.00 306 HIS A O 1
ATOM 2345 N N . ALA A 1 307 ? 8.644 8.812 -11.038 1.00 85.75 307 ALA A N 1
ATOM 2346 C CA . ALA A 1 307 ? 9.776 9.274 -10.241 1.00 85.75 307 ALA A CA 1
ATOM 2347 C C . ALA A 1 307 ? 9.308 9.894 -8.916 1.00 85.75 307 ALA A C 1
ATOM 2349 O O . ALA A 1 307 ? 9.793 9.525 -7.848 1.00 85.75 307 ALA A O 1
ATOM 2350 N N . ALA A 1 308 ? 8.286 10.751 -8.957 1.00 81.62 308 ALA A N 1
ATOM 2351 C CA . ALA A 1 308 ? 7.730 11.354 -7.754 1.00 81.62 308 ALA A CA 1
ATOM 2352 C C . ALA A 1 308 ? 7.053 10.317 -6.831 1.00 81.62 308 ALA A C 1
ATOM 2354 O O . ALA A 1 308 ? 7.150 10.418 -5.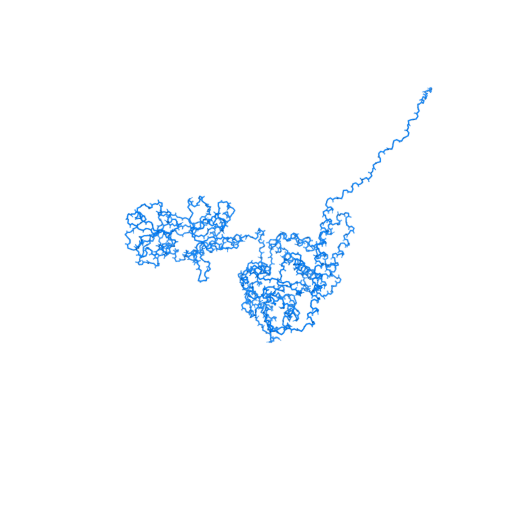607 1.00 81.62 308 ALA A O 1
ATOM 2355 N N . MET A 1 309 ? 6.437 9.276 -7.402 1.00 77.00 309 MET A N 1
ATOM 2356 C CA . MET A 1 309 ? 5.876 8.153 -6.648 1.00 77.00 309 MET A CA 1
ATOM 2357 C C . MET A 1 309 ? 6.966 7.296 -5.987 1.00 77.00 309 MET A C 1
ATOM 2359 O O . MET A 1 309 ? 6.876 7.035 -4.791 1.00 77.00 309 MET A O 1
ATOM 2363 N N . ARG A 1 310 ? 8.036 6.926 -6.707 1.00 82.44 310 ARG A N 1
ATOM 2364 C CA . ARG A 1 310 ? 9.180 6.189 -6.131 1.00 82.44 310 ARG A CA 1
ATOM 2365 C C . ARG A 1 310 ? 9.855 6.966 -5.003 1.00 82.44 310 ARG A C 1
ATOM 2367 O O . ARG A 1 310 ? 10.099 6.397 -3.941 1.00 82.44 310 ARG A O 1
ATOM 2374 N N . ARG A 1 311 ? 10.051 8.278 -5.187 1.00 83.44 311 ARG A N 1
ATOM 2375 C CA . ARG A 1 311 ? 10.566 9.184 -4.148 1.00 83.44 311 ARG A CA 1
ATOM 2376 C C . ARG A 1 311 ? 9.724 9.148 -2.874 1.00 83.44 311 ARG A C 1
ATOM 2378 O O . ARG A 1 311 ? 10.277 9.185 -1.782 1.00 83.44 311 ARG A O 1
ATOM 2385 N N . ARG A 1 312 ? 8.397 9.072 -3.006 1.00 74.06 312 ARG A N 1
ATOM 2386 C CA . ARG A 1 312 ? 7.474 8.973 -1.866 1.00 74.06 312 ARG A CA 1
ATOM 2387 C C . ARG A 1 312 ? 7.532 7.601 -1.189 1.00 74.06 312 ARG A C 1
ATOM 2389 O O . ARG A 1 312 ? 7.519 7.543 0.034 1.00 74.06 312 ARG A O 1
ATOM 2396 N N . LEU A 1 313 ? 7.572 6.516 -1.962 1.00 71.06 313 LEU A N 1
ATOM 2397 C CA . LEU A 1 313 ? 7.498 5.150 -1.427 1.00 71.06 313 LEU A CA 1
ATOM 2398 C C . LEU A 1 313 ? 8.778 4.714 -0.717 1.00 71.06 313 LEU A C 1
ATOM 2400 O O . LEU A 1 313 ? 8.716 4.033 0.304 1.00 71.06 313 LEU A O 1
ATOM 2404 N N . CYS A 1 314 ? 9.939 5.068 -1.266 1.00 74.50 314 CYS A N 1
ATOM 2405 C CA . CYS A 1 314 ? 11.240 4.665 -0.738 1.00 74.50 314 CYS A CA 1
ATOM 2406 C C . CYS A 1 314 ? 12.212 5.856 -0.771 1.00 74.50 314 CYS A C 1
ATOM 2408 O O . CYS A 1 314 ? 13.172 5.844 -1.545 1.00 74.50 314 CYS A O 1
ATOM 2410 N N . PRO A 1 315 ? 11.998 6.892 0.065 1.00 78.56 315 PRO A N 1
ATOM 2411 C CA . PRO A 1 315 ? 12.781 8.129 0.017 1.00 78.56 315 PRO A CA 1
ATOM 2412 C C . PRO A 1 315 ? 14.277 7.906 0.255 1.00 78.56 315 PRO A C 1
ATOM 2414 O O . PRO A 1 315 ? 15.092 8.622 -0.312 1.00 78.56 315 PRO A O 1
ATOM 2417 N N . TRP A 1 316 ? 14.645 6.892 1.045 1.00 79.69 316 TRP A N 1
ATOM 2418 C CA . TRP A 1 316 ? 16.044 6.532 1.291 1.00 79.69 316 TRP A CA 1
ATOM 2419 C C . TRP A 1 316 ? 16.700 5.821 0.096 1.00 79.69 316 TRP A C 1
ATOM 2421 O O . TRP A 1 316 ? 17.898 5.970 -0.117 1.00 79.69 316 TRP A O 1
ATOM 2431 N N . ALA A 1 317 ? 15.928 5.066 -0.693 1.00 80.56 317 ALA A N 1
ATOM 2432 C CA . ALA A 1 317 ? 16.432 4.344 -1.862 1.00 80.56 317 ALA A CA 1
ATOM 2433 C C . ALA A 1 317 ? 16.449 5.226 -3.118 1.00 80.56 317 ALA A C 1
ATOM 2435 O O . ALA A 1 317 ? 17.218 4.973 -4.040 1.00 80.56 317 ALA A O 1
ATOM 2436 N N . TYR A 1 318 ? 15.635 6.284 -3.151 1.00 86.06 318 TYR A N 1
ATOM 2437 C CA . TYR A 1 318 ? 15.521 7.172 -4.305 1.00 86.06 318 TYR A CA 1
ATOM 2438 C C . TYR A 1 318 ? 16.856 7.832 -4.724 1.00 86.06 318 TYR A C 1
ATOM 2440 O O . TYR A 1 318 ? 17.146 7.826 -5.920 1.00 86.06 318 TYR A O 1
ATOM 2448 N N . PRO A 1 319 ? 17.724 8.325 -3.808 1.00 87.50 319 PRO A N 1
ATOM 2449 C CA . PRO A 1 319 ? 19.082 8.772 -4.147 1.00 87.50 319 PRO A CA 1
ATOM 2450 C C . PRO A 1 319 ? 19.977 7.674 -4.723 1.00 87.50 319 PRO A C 1
ATOM 2452 O O . PRO A 1 319 ? 20.819 7.956 -5.573 1.00 87.50 319 PRO A O 1
ATOM 2455 N N . LEU A 1 320 ? 19.788 6.420 -4.300 1.00 85.31 320 LEU A N 1
ATOM 2456 C CA . LEU A 1 320 ? 20.586 5.294 -4.783 1.00 85.31 320 LEU A CA 1
ATOM 2457 C C . LEU A 1 320 ? 20.293 4.975 -6.254 1.00 85.31 320 LEU A C 1
ATOM 2459 O O . LEU A 1 320 ? 21.161 4.424 -6.923 1.00 85.31 320 LEU A O 1
ATOM 2463 N N . GLU A 1 321 ? 19.134 5.376 -6.797 1.00 86.94 321 GLU A N 1
ATOM 2464 C CA . GLU A 1 321 ? 18.832 5.220 -8.229 1.00 86.94 321 GLU A CA 1
ATOM 2465 C C . GLU A 1 321 ? 19.879 5.906 -9.123 1.00 86.94 321 GLU A C 1
ATOM 2467 O O . GLU A 1 321 ? 20.182 5.398 -10.202 1.00 86.94 321 GLU A O 1
ATOM 2472 N N . LEU A 1 322 ? 20.484 7.015 -8.671 1.00 86.56 322 LEU A N 1
ATOM 2473 C CA . LEU A 1 322 ? 21.556 7.684 -9.414 1.00 86.56 322 LEU A CA 1
ATOM 2474 C C . LEU A 1 322 ? 22.815 6.820 -9.513 1.00 86.56 322 LEU A C 1
ATOM 2476 O O . LEU A 1 322 ? 23.495 6.873 -10.529 1.00 86.56 322 LEU A O 1
ATOM 2480 N N . LEU A 1 323 ? 23.124 6.001 -8.504 1.00 85.56 323 LEU A N 1
ATOM 2481 C CA . LEU A 1 323 ? 24.268 5.080 -8.554 1.00 85.56 323 LEU A CA 1
ATOM 2482 C C . LEU A 1 323 ? 24.023 3.905 -9.499 1.00 85.56 323 LEU A C 1
ATOM 2484 O O . LEU A 1 323 ? 24.972 3.290 -9.972 1.00 85.56 323 LEU A O 1
ATOM 2488 N N . VAL A 1 324 ? 22.766 3.593 -9.795 1.00 85.19 324 VAL A N 1
ATOM 2489 C CA . VAL A 1 324 ? 22.401 2.499 -10.698 1.00 85.19 324 VAL A CA 1
ATOM 2490 C C . VAL A 1 324 ? 22.318 2.973 -12.155 1.00 85.19 324 VAL A C 1
ATOM 2492 O O . VAL A 1 324 ? 22.236 2.148 -13.058 1.00 85.19 324 VAL A O 1
ATOM 2495 N N . ASN A 1 325 ? 22.403 4.283 -12.414 1.00 89.25 325 ASN A N 1
ATOM 2496 C CA . ASN A 1 325 ? 22.539 4.844 -13.756 1.00 89.25 325 ASN A CA 1
ATOM 2497 C C . ASN A 1 325 ? 23.979 5.349 -13.980 1.00 89.25 325 ASN A C 1
ATOM 2499 O O . ASN A 1 325 ? 24.324 6.419 -13.479 1.00 89.25 325 ASN A O 1
ATOM 2503 N N . PRO A 1 326 ? 24.820 4.644 -14.760 1.00 91.81 326 PRO A N 1
ATOM 2504 C CA . PRO A 1 326 ? 26.213 5.046 -14.950 1.00 91.81 326 PRO A CA 1
ATOM 2505 C C . PRO A 1 326 ? 26.425 6.286 -15.817 1.00 91.81 326 PRO A C 1
ATOM 2507 O O . PRO A 1 326 ? 27.495 6.898 -15.758 1.00 91.81 326 PRO A O 1
ATOM 2510 N N . LEU A 1 327 ? 25.445 6.667 -16.643 1.00 91.81 327 LEU A N 1
ATOM 2511 C CA . LEU A 1 327 ? 25.662 7.700 -17.654 1.00 91.81 327 LEU A CA 1
ATOM 2512 C C . LEU A 1 327 ? 25.948 9.097 -17.069 1.00 91.81 327 LEU A C 1
ATOM 2514 O O . LEU A 1 327 ? 26.914 9.711 -17.520 1.00 91.81 327 LEU A O 1
ATOM 2518 N N . PRO A 1 328 ? 25.204 9.615 -16.070 1.00 91.56 328 PRO A N 1
ATOM 2519 C CA . PRO A 1 328 ? 25.474 10.933 -15.491 1.00 91.56 328 PRO A CA 1
ATOM 2520 C C . PRO A 1 328 ? 26.889 11.058 -14.924 1.00 91.56 328 PRO A C 1
ATOM 2522 O O . PRO A 1 328 ? 27.563 12.055 -15.167 1.00 91.56 328 PRO A O 1
ATOM 2525 N N . TRP A 1 329 ? 27.366 10.017 -14.236 1.00 92.12 329 TRP A N 1
ATOM 2526 C CA . TRP A 1 329 ? 28.718 9.977 -13.674 1.00 92.12 329 TRP A CA 1
ATOM 2527 C C . TRP A 1 329 ? 29.782 9.903 -14.760 1.00 92.12 329 TRP A C 1
ATOM 2529 O O . TRP A 1 329 ? 30.796 10.585 -14.679 1.00 92.12 329 TRP A O 1
ATOM 2539 N N . THR A 1 330 ? 29.526 9.113 -15.802 1.00 92.62 330 THR A N 1
ATOM 2540 C CA . THR A 1 330 ? 30.435 8.989 -16.944 1.00 92.62 330 THR A CA 1
ATOM 2541 C C . THR A 1 330 ? 30.558 10.313 -17.697 1.00 92.62 330 THR A C 1
ATOM 2543 O O . THR A 1 330 ? 31.658 10.715 -18.050 1.00 92.62 330 THR A O 1
ATOM 2546 N N . LEU A 1 331 ? 29.454 11.033 -17.910 1.00 92.69 331 LEU A N 1
ATOM 2547 C CA . LEU A 1 331 ? 29.479 12.332 -18.586 1.00 92.69 331 LEU A CA 1
ATOM 2548 C C . LEU A 1 331 ? 30.103 13.437 -17.728 1.00 92.69 331 LEU A C 1
ATOM 2550 O O . LEU A 1 331 ? 30.737 14.332 -18.279 1.00 92.69 331 LEU A O 1
ATOM 2554 N N . ALA A 1 332 ? 29.985 13.363 -16.399 1.00 91.44 332 ALA A N 1
ATOM 2555 C CA . ALA A 1 332 ? 30.650 14.304 -15.499 1.00 91.44 332 ALA A CA 1
ATOM 2556 C C . ALA A 1 332 ? 32.188 14.265 -15.624 1.00 91.44 332 ALA A C 1
ATOM 2558 O O . ALA A 1 332 ? 32.841 15.277 -15.386 1.00 91.44 332 ALA A O 1
ATOM 2559 N N . LEU A 1 333 ? 32.768 13.141 -16.071 1.00 93.00 333 LEU A N 1
ATOM 2560 C CA . LEU A 1 333 ? 34.207 13.027 -16.342 1.00 93.00 333 LEU A CA 1
ATOM 2561 C C . LEU A 1 333 ? 34.678 13.861 -17.541 1.00 93.00 333 LEU A C 1
ATOM 2563 O O . LEU A 1 333 ? 35.875 14.075 -17.681 1.00 93.00 333 LEU A O 1
ATOM 2567 N N . LEU A 1 334 ? 33.779 14.369 -18.396 1.00 93.31 334 LEU A N 1
ATOM 2568 C CA . LEU A 1 334 ? 34.168 15.295 -19.471 1.00 93.31 334 LEU A CA 1
ATOM 2569 C C . LEU A 1 334 ? 34.742 16.612 -18.934 1.00 93.31 334 LEU A C 1
ATOM 2571 O O . LEU A 1 334 ? 35.437 17.310 -19.664 1.00 93.31 334 LEU A O 1
ATOM 2575 N N . ALA A 1 335 ? 34.448 16.950 -17.676 1.00 91.50 335 ALA A N 1
ATOM 2576 C CA . ALA A 1 335 ? 34.980 18.126 -16.999 1.00 91.50 335 ALA A CA 1
ATOM 2577 C C . ALA A 1 335 ? 36.344 17.878 -16.324 1.00 91.50 335 ALA A C 1
ATOM 2579 O O . ALA A 1 335 ? 36.827 18.756 -15.614 1.00 91.50 335 ALA A O 1
ATOM 2580 N N . THR A 1 336 ? 36.946 16.697 -16.499 1.00 91.12 336 THR A N 1
ATOM 2581 C CA . THR A 1 336 ? 38.201 16.304 -15.845 1.00 91.12 336 THR A CA 1
ATOM 2582 C C . THR A 1 336 ? 39.198 15.729 -16.851 1.00 91.12 336 THR A C 1
ATOM 2584 O O . THR A 1 336 ? 38.854 15.434 -17.997 1.00 91.12 336 THR A O 1
ATOM 2587 N N . ASP A 1 337 ? 40.431 15.476 -16.409 1.00 88.56 337 ASP A N 1
ATOM 2588 C CA . ASP A 1 337 ? 41.460 14.821 -17.232 1.00 88.56 337 ASP A CA 1
ATOM 2589 C C . ASP A 1 337 ? 41.097 13.371 -17.616 1.00 88.56 337 ASP A C 1
ATOM 2591 O O . ASP A 1 337 ? 41.706 12.770 -18.502 1.00 88.56 337 ASP A O 1
ATOM 2595 N N . ALA A 1 338 ? 40.061 12.796 -16.992 1.00 90.75 338 ALA A N 1
ATOM 2596 C CA . ALA A 1 338 ? 39.535 11.478 -17.332 1.00 90.75 338 ALA A CA 1
ATOM 2597 C C . ALA A 1 338 ? 38.586 11.488 -18.549 1.00 90.75 338 ALA A C 1
ATOM 2599 O O . ALA A 1 338 ? 38.090 10.425 -18.935 1.00 90.75 338 ALA A O 1
ATOM 2600 N N . ALA A 1 339 ? 38.356 12.644 -19.187 1.00 91.69 339 ALA A N 1
ATOM 2601 C CA . ALA A 1 339 ? 37.475 12.798 -20.348 1.00 91.69 339 ALA A CA 1
ATOM 2602 C C . ALA A 1 339 ? 37.778 11.810 -21.493 1.00 91.69 339 ALA A C 1
ATOM 2604 O O . ALA A 1 339 ? 36.863 11.351 -22.179 1.00 91.69 339 ALA A O 1
ATOM 2605 N N . VAL A 1 340 ? 39.047 11.424 -21.668 1.00 93.50 340 VAL A N 1
ATOM 2606 C CA . VAL A 1 340 ? 39.491 10.459 -22.691 1.00 93.50 340 VAL A CA 1
ATOM 2607 C C . VAL A 1 340 ? 38.826 9.080 -22.557 1.00 93.50 340 VAL A C 1
ATOM 2609 O O . VAL A 1 340 ? 38.645 8.380 -23.553 1.00 93.50 340 VAL A O 1
ATOM 2612 N N . TRP A 1 341 ? 38.406 8.694 -21.349 1.00 92.44 341 TRP A N 1
ATOM 2613 C CA . TRP A 1 341 ? 37.784 7.393 -21.085 1.00 92.44 341 TRP A CA 1
ATOM 2614 C C . TRP A 1 341 ? 36.280 7.371 -21.363 1.00 92.44 341 TRP A C 1
ATOM 2616 O O . TRP A 1 341 ? 35.703 6.295 -21.535 1.00 92.44 341 TRP A O 1
ATOM 2626 N N . VAL A 1 342 ? 35.638 8.539 -21.447 1.00 94.06 342 VAL A N 1
ATOM 2627 C CA . VAL A 1 342 ? 34.179 8.677 -21.572 1.00 94.06 342 VAL A CA 1
ATOM 2628 C C . VAL A 1 342 ? 33.599 7.865 -22.738 1.00 94.06 342 VAL A C 1
ATOM 2630 O O . VAL A 1 342 ? 32.645 7.122 -22.494 1.00 94.06 342 VAL A O 1
ATOM 2633 N N . PRO A 1 343 ? 34.155 7.892 -23.970 1.00 94.50 343 PRO A N 1
ATOM 2634 C CA . PRO A 1 343 ? 33.612 7.103 -25.077 1.00 94.50 343 PRO A CA 1
ATOM 2635 C C . PRO A 1 343 ? 33.595 5.595 -24.791 1.00 94.50 343 PRO A C 1
ATOM 2637 O O . PRO A 1 343 ? 32.594 4.928 -25.054 1.00 94.50 343 PRO A O 1
ATOM 2640 N N . SER A 1 344 ? 34.670 5.064 -24.203 1.00 94.44 344 SER A N 1
ATOM 2641 C CA . SER A 1 344 ? 34.799 3.641 -23.869 1.00 94.44 344 SER A CA 1
ATOM 2642 C C . SER A 1 344 ? 33.834 3.221 -22.761 1.00 94.44 344 SER A C 1
ATOM 2644 O O . SER A 1 344 ? 33.217 2.160 -22.847 1.00 94.44 344 SER A O 1
ATOM 2646 N N . LEU A 1 345 ? 33.652 4.065 -21.743 1.00 94.69 345 LEU A N 1
ATOM 2647 C CA . LEU A 1 345 ? 32.733 3.809 -20.631 1.00 94.69 345 LEU A CA 1
ATOM 2648 C C . LEU A 1 345 ? 31.265 3.856 -21.085 1.00 94.69 345 LEU A C 1
ATOM 2650 O O . LEU A 1 345 ? 30.474 2.980 -20.725 1.00 94.69 345 LEU A O 1
ATOM 2654 N N . VAL A 1 346 ? 30.908 4.817 -21.947 1.00 93.62 346 VAL A N 1
ATOM 2655 C CA . VAL A 1 346 ? 29.579 4.878 -22.579 1.00 93.62 346 VAL A CA 1
ATOM 2656 C C . VAL A 1 346 ? 29.346 3.649 -23.457 1.00 93.62 346 VAL A C 1
ATOM 2658 O O . VAL A 1 346 ? 28.297 3.013 -23.349 1.00 93.62 346 VAL A O 1
ATOM 2661 N N . ALA A 1 347 ? 30.320 3.266 -24.288 1.00 93.56 347 ALA A N 1
ATOM 2662 C CA . ALA A 1 347 ? 30.223 2.074 -25.129 1.00 93.56 347 ALA A CA 1
ATOM 2663 C C . ALA A 1 347 ? 30.036 0.796 -24.296 1.00 93.56 347 ALA A C 1
ATOM 2665 O O . ALA A 1 347 ? 29.171 -0.023 -24.610 1.00 93.56 347 ALA A O 1
ATOM 2666 N N . PHE A 1 348 ? 30.782 0.651 -23.199 1.00 94.38 348 PHE A N 1
ATOM 2667 C CA . PHE A 1 348 ? 30.646 -0.477 -22.282 1.00 94.38 348 PHE A CA 1
ATOM 2668 C C . PHE A 1 348 ? 29.236 -0.553 -21.685 1.00 94.38 348 PHE A C 1
ATOM 2670 O O . PHE A 1 348 ? 28.580 -1.594 -21.764 1.00 94.38 348 PHE A O 1
ATOM 2677 N N . LYS A 1 349 ? 28.711 0.570 -21.185 1.00 92.50 349 LYS A N 1
ATOM 2678 C CA . LYS A 1 349 ? 27.340 0.650 -20.669 1.00 92.50 349 LYS A CA 1
ATOM 2679 C C . LYS A 1 349 ? 26.296 0.286 -21.732 1.00 92.50 349 LYS A C 1
ATOM 2681 O O . LYS A 1 349 ? 25.339 -0.429 -21.433 1.00 92.50 349 LYS A O 1
ATOM 2686 N N . LEU A 1 350 ? 26.473 0.743 -22.975 1.00 93.12 350 LEU A N 1
ATOM 2687 C CA . LEU A 1 350 ? 25.572 0.412 -24.085 1.00 93.12 350 LEU A CA 1
ATOM 2688 C C . LEU A 1 350 ? 25.547 -1.088 -24.376 1.00 93.12 350 LEU A C 1
ATOM 2690 O O . LEU A 1 350 ? 24.469 -1.649 -24.572 1.00 93.12 350 LEU A O 1
ATOM 2694 N N . ILE A 1 351 ? 26.708 -1.746 -24.367 1.00 93.00 351 ILE A N 1
ATOM 2695 C CA . ILE A 1 351 ? 26.809 -3.199 -24.557 1.00 93.00 351 ILE A CA 1
ATOM 2696 C C . ILE A 1 351 ? 26.027 -3.934 -23.461 1.00 93.00 351 ILE A C 1
ATOM 2698 O O . ILE A 1 351 ? 25.260 -4.854 -23.768 1.00 93.00 351 ILE A O 1
ATOM 2702 N N . LEU A 1 352 ? 26.168 -3.512 -22.201 1.00 93.06 352 LEU A N 1
ATOM 2703 C CA . LEU A 1 352 ? 25.450 -4.111 -21.073 1.00 93.06 352 LEU A CA 1
ATOM 2704 C C . LEU A 1 352 ? 23.929 -3.936 -21.199 1.00 93.06 352 LEU A C 1
ATOM 2706 O O . LEU A 1 352 ? 23.198 -4.919 -21.084 1.00 93.06 352 LEU A O 1
ATOM 2710 N N . GLU A 1 353 ? 23.428 -2.733 -21.501 1.00 91.62 353 GLU A N 1
ATOM 2711 C CA . GLU A 1 353 ? 21.975 -2.521 -21.602 1.00 91.62 353 GLU A CA 1
ATOM 2712 C C . GLU A 1 353 ? 21.370 -3.227 -22.826 1.00 91.62 353 GLU A C 1
ATOM 2714 O O . GLU A 1 353 ? 20.334 -3.886 -22.715 1.00 91.62 353 GLU A O 1
ATOM 2719 N N . VAL A 1 354 ? 22.021 -3.156 -23.994 1.00 91.62 354 VAL A N 1
ATOM 2720 C CA . VAL A 1 354 ? 21.537 -3.827 -25.214 1.00 91.62 354 VAL A CA 1
ATOM 2721 C C . VAL A 1 354 ? 21.475 -5.339 -25.015 1.00 91.62 354 VAL A C 1
ATOM 2723 O O . VAL A 1 354 ? 20.495 -5.978 -25.412 1.00 91.62 354 VAL A O 1
ATOM 2726 N N . SER A 1 355 ? 22.499 -5.923 -24.389 1.00 91.62 355 SER A N 1
ATOM 2727 C CA . SER A 1 355 ? 22.512 -7.355 -24.093 1.00 91.62 355 SER A CA 1
ATOM 2728 C C . SER A 1 355 ? 21.456 -7.724 -23.048 1.00 91.62 355 SER A C 1
ATOM 2730 O O . SER A 1 355 ? 20.681 -8.644 -23.306 1.00 91.62 355 SER A O 1
ATOM 2732 N N . ALA A 1 356 ? 21.317 -6.975 -21.949 1.00 90.88 356 ALA A N 1
ATOM 2733 C CA . ALA A 1 356 ? 20.273 -7.208 -20.946 1.00 90.88 356 ALA A CA 1
ATOM 2734 C C . ALA A 1 356 ? 18.860 -7.145 -21.550 1.00 90.88 356 ALA A C 1
ATOM 2736 O O . ALA A 1 356 ? 18.045 -8.053 -21.358 1.00 90.88 356 ALA A O 1
ATOM 2737 N N . ALA A 1 357 ? 18.577 -6.115 -22.349 1.00 90.81 357 ALA A N 1
ATOM 2738 C CA . ALA A 1 357 ? 17.297 -5.968 -23.027 1.00 90.81 357 ALA A CA 1
ATOM 2739 C C . ALA A 1 357 ? 17.044 -7.111 -24.024 1.00 90.81 357 ALA A C 1
ATOM 2741 O O . ALA A 1 357 ? 15.933 -7.640 -24.067 1.00 90.81 357 ALA A O 1
ATOM 2742 N N . ARG A 1 358 ? 18.059 -7.566 -24.773 1.00 90.31 358 ARG A N 1
ATOM 2743 C CA . ARG A 1 358 ? 17.943 -8.748 -25.650 1.00 90.31 358 ARG A CA 1
ATOM 2744 C C . ARG A 1 358 ? 17.637 -10.020 -24.854 1.00 90.31 358 ARG A C 1
ATOM 2746 O O . ARG A 1 358 ? 16.827 -10.836 -25.295 1.00 90.31 358 ARG A O 1
ATOM 2753 N N . MET A 1 359 ? 18.268 -10.199 -23.696 1.00 90.19 359 MET A N 1
ATOM 2754 C CA . MET A 1 359 ? 18.100 -11.382 -22.847 1.00 90.19 359 MET A CA 1
ATOM 2755 C C . MET A 1 359 ? 16.697 -11.476 -22.253 1.00 90.19 359 MET A C 1
ATOM 2757 O O . MET A 1 359 ? 16.119 -12.565 -22.262 1.00 90.19 359 MET A O 1
ATOM 2761 N N . LEU A 1 360 ? 16.146 -10.345 -21.802 1.00 89.94 360 LEU A N 1
ATOM 2762 C CA . LEU A 1 360 ? 14.819 -10.268 -21.191 1.00 89.94 360 LEU A CA 1
ATOM 2763 C C . LEU A 1 360 ? 13.684 -10.218 -22.225 1.00 89.94 360 LEU A C 1
ATOM 2765 O O . LEU A 1 360 ? 12.678 -10.900 -22.058 1.00 89.94 360 LEU A O 1
ATOM 2769 N N . ARG A 1 361 ? 13.824 -9.444 -23.312 1.00 89.88 361 ARG A N 1
ATOM 2770 C CA . ARG A 1 361 ? 12.777 -9.331 -24.350 1.00 89.88 361 ARG A CA 1
ATOM 2771 C C . ARG A 1 361 ? 12.703 -10.561 -25.254 1.00 89.88 361 ARG A C 1
ATOM 2773 O O . ARG A 1 361 ? 11.640 -10.864 -25.793 1.00 89.88 361 ARG A O 1
ATOM 2780 N N . GLY A 1 362 ? 13.831 -11.245 -25.453 1.00 84.38 362 GLY A N 1
ATOM 2781 C CA . GLY A 1 362 ? 13.948 -12.366 -26.388 1.00 84.38 362 GLY A CA 1
ATOM 2782 C C . GLY A 1 362 ? 13.965 -11.954 -27.866 1.00 84.38 362 GLY A C 1
ATOM 2783 O O . GLY A 1 362 ? 13.910 -12.816 -28.736 1.00 84.38 362 GLY A O 1
ATOM 2784 N N . THR A 1 363 ? 14.056 -10.656 -28.170 1.00 82.25 363 THR A N 1
ATOM 2785 C CA . THR A 1 363 ? 14.100 -10.113 -29.536 1.00 82.25 363 THR A CA 1
ATOM 2786 C C . THR A 1 363 ? 15.344 -9.258 -29.747 1.00 82.25 363 THR A C 1
ATOM 2788 O O . THR A 1 363 ? 15.828 -8.606 -28.821 1.00 82.25 363 THR A O 1
ATOM 2791 N N . SER A 1 364 ? 15.856 -9.217 -30.978 1.00 80.25 364 SER A N 1
ATOM 2792 C CA . SER A 1 364 ? 16.933 -8.296 -31.347 1.00 80.25 364 SER A CA 1
ATOM 2793 C C . SER A 1 364 ? 16.461 -6.845 -31.299 1.00 80.25 364 SER A C 1
ATOM 2795 O O . SER A 1 364 ? 15.382 -6.523 -31.797 1.00 80.25 364 SER A O 1
ATOM 2797 N N . LEU A 1 365 ? 17.296 -5.961 -30.758 1.00 84.38 365 LEU A N 1
ATOM 2798 C CA . LEU A 1 365 ? 17.065 -4.524 -30.817 1.00 84.38 365 LEU A CA 1
ATOM 2799 C C . LEU A 1 365 ? 17.542 -3.973 -32.162 1.00 84.38 365 LEU A C 1
ATOM 2801 O O . LEU A 1 365 ? 18.598 -4.345 -32.667 1.00 84.38 365 LEU A O 1
ATOM 2805 N N . HIS A 1 366 ? 16.763 -3.063 -32.735 1.00 82.81 366 HIS A N 1
ATOM 2806 C CA . HIS A 1 366 ? 17.165 -2.291 -33.911 1.00 82.81 366 HIS A CA 1
ATOM 2807 C C . HIS A 1 366 ? 18.234 -1.239 -33.550 1.00 82.81 366 HIS A C 1
ATOM 2809 O O . HIS A 1 366 ? 18.261 -0.784 -32.407 1.00 82.81 366 HIS A O 1
ATOM 2815 N N . TRP A 1 367 ? 19.056 -0.793 -34.506 1.00 80.50 367 TRP A N 1
ATOM 2816 C CA . TRP A 1 367 ? 20.161 0.153 -34.254 1.00 80.50 367 TRP A CA 1
ATOM 2817 C C . TRP A 1 367 ? 19.708 1.465 -33.587 1.00 80.50 367 TRP A C 1
ATOM 2819 O O . TRP A 1 367 ? 20.424 2.009 -32.750 1.00 80.50 367 TRP A O 1
ATOM 2829 N N . ARG A 1 368 ? 18.476 1.925 -33.864 1.00 81.12 368 ARG A N 1
ATOM 2830 C CA . ARG A 1 368 ? 17.870 3.107 -33.219 1.00 81.12 368 ARG A CA 1
ATOM 2831 C C . ARG A 1 368 ? 17.848 3.034 -31.689 1.00 81.12 368 ARG A C 1
ATOM 2833 O O . ARG A 1 368 ? 17.884 4.070 -31.038 1.00 81.12 368 ARG A O 1
ATOM 2840 N N . HIS A 1 369 ? 17.820 1.832 -31.106 1.00 85.31 369 HIS A N 1
ATOM 2841 C CA . HIS A 1 369 ? 17.859 1.667 -29.652 1.00 85.31 369 HIS A CA 1
ATOM 2842 C C . HIS A 1 369 ? 19.223 2.043 -29.075 1.00 85.31 369 HIS A C 1
ATOM 2844 O O . HIS A 1 369 ? 19.267 2.615 -27.995 1.00 85.31 369 HIS A O 1
ATOM 2850 N N . ALA A 1 370 ? 20.320 1.811 -29.801 1.00 82.94 370 ALA A N 1
ATOM 2851 C CA . ALA A 1 370 ? 21.652 2.209 -29.348 1.00 82.94 370 ALA A CA 1
ATOM 2852 C C . ALA A 1 370 ? 21.767 3.735 -29.184 1.00 82.94 370 ALA A C 1
ATOM 2854 O O . ALA A 1 370 ? 22.414 4.202 -28.255 1.00 82.94 370 ALA A O 1
ATOM 2855 N N . VAL A 1 371 ? 21.078 4.507 -30.035 1.00 84.38 371 VAL A N 1
ATOM 2856 C CA . VAL A 1 371 ? 20.978 5.974 -29.918 1.00 84.38 371 VAL A CA 1
ATOM 2857 C C . VAL A 1 371 ? 19.943 6.391 -28.869 1.00 84.38 371 VAL A C 1
ATOM 2859 O O . VAL A 1 371 ? 20.125 7.388 -28.173 1.00 84.38 371 VAL A O 1
ATOM 2862 N N . ALA A 1 372 ? 18.857 5.628 -28.723 1.00 87.25 372 ALA A N 1
ATOM 2863 C CA . ALA A 1 372 ? 17.808 5.919 -27.752 1.00 87.25 372 ALA A CA 1
ATOM 2864 C C . ALA A 1 372 ? 18.272 5.741 -26.301 1.00 87.25 372 ALA A C 1
ATOM 2866 O O . ALA A 1 372 ? 17.845 6.506 -25.447 1.00 87.25 372 ALA A O 1
ATOM 2867 N N . ILE A 1 373 ? 19.140 4.767 -26.016 1.00 90.69 373 ILE A N 1
ATOM 2868 C CA . ILE A 1 373 ? 19.620 4.466 -24.660 1.00 90.69 373 ILE A CA 1
ATOM 2869 C C . ILE A 1 373 ? 20.279 5.674 -23.963 1.00 90.69 373 ILE A C 1
ATOM 2871 O O . ILE A 1 373 ? 19.806 6.047 -22.890 1.00 90.69 373 ILE A O 1
ATOM 2875 N N . PRO A 1 374 ? 21.319 6.326 -24.522 1.00 90.31 374 PRO A N 1
ATOM 2876 C CA . PRO A 1 374 ? 21.986 7.420 -23.822 1.00 90.31 374 PRO A CA 1
ATOM 2877 C C . PRO A 1 374 ? 21.072 8.644 -23.684 1.00 90.31 374 PRO A C 1
ATOM 2879 O O . PRO A 1 374 ? 21.064 9.313 -22.654 1.00 90.31 374 PRO A O 1
ATOM 2882 N N . LEU A 1 375 ? 20.235 8.913 -24.690 1.00 89.12 375 LEU A N 1
ATOM 2883 C CA . LEU A 1 375 ? 19.255 9.996 -24.623 1.00 89.12 375 LEU A CA 1
ATOM 2884 C C . LEU A 1 375 ? 18.161 9.715 -23.579 1.00 89.12 375 LEU A C 1
ATOM 2886 O O . LEU A 1 375 ? 17.775 10.619 -22.838 1.00 89.12 375 LEU A O 1
ATOM 2890 N N . LYS A 1 376 ? 17.695 8.463 -23.477 1.00 91.19 376 LYS A N 1
ATOM 2891 C CA . LYS A 1 376 ? 16.772 8.001 -22.431 1.00 91.19 376 LYS A CA 1
ATOM 2892 C C . LYS A 1 376 ? 17.355 8.273 -21.056 1.00 91.19 376 LYS A C 1
ATOM 2894 O O . LYS A 1 376 ? 16.654 8.833 -20.221 1.00 91.19 376 LYS A O 1
ATOM 2899 N N . ASP A 1 377 ? 18.600 7.883 -20.812 1.00 91.00 377 ASP A N 1
ATOM 2900 C CA . ASP A 1 377 ? 19.228 8.048 -19.500 1.00 91.00 377 ASP A CA 1
ATOM 2901 C C . ASP A 1 377 ? 19.347 9.515 -19.104 1.00 91.00 377 ASP A C 1
ATOM 2903 O O . ASP A 1 377 ? 19.110 9.858 -17.946 1.00 91.00 377 ASP A O 1
ATOM 2907 N N . LEU A 1 378 ? 19.678 10.390 -20.058 1.00 89.19 378 LEU A N 1
ATOM 2908 C CA . LEU A 1 378 ? 19.702 11.835 -19.841 1.00 89.19 378 LEU A CA 1
ATOM 2909 C C . LEU A 1 378 ? 18.311 12.363 -19.482 1.00 89.19 378 LEU A C 1
ATOM 2911 O O . LEU A 1 378 ? 18.156 13.053 -18.475 1.00 89.19 378 LEU A O 1
ATOM 2915 N N . CYS A 1 379 ? 17.283 11.993 -20.253 1.00 88.12 379 CYS A N 1
ATOM 2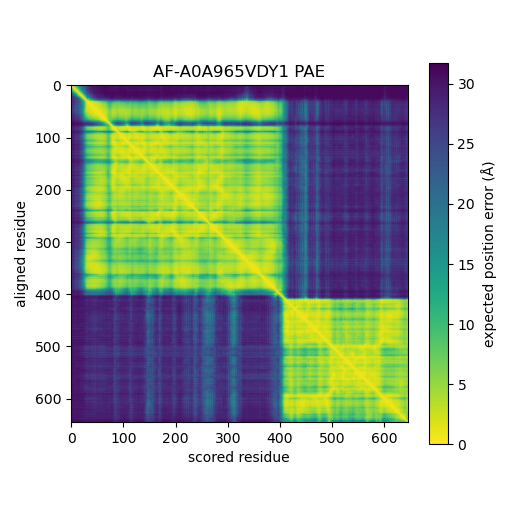916 C CA . CYS A 1 379 ? 15.901 12.368 -19.957 1.00 88.12 379 CYS A CA 1
ATOM 2917 C C . CYS A 1 379 ? 15.434 11.831 -18.599 1.00 88.12 379 CYS A C 1
ATOM 2919 O O . CYS A 1 379 ? 14.745 12.536 -17.864 1.00 88.12 379 CYS A O 1
ATOM 2921 N N . TYR A 1 380 ? 15.818 10.603 -18.249 1.00 86.44 380 TYR A N 1
ATOM 2922 C CA . TYR A 1 380 ? 15.476 9.987 -16.974 1.00 86.44 380 TYR A CA 1
ATOM 2923 C C . TYR A 1 380 ? 16.163 10.691 -15.806 1.00 86.44 380 TYR A C 1
ATOM 2925 O O . TYR A 1 380 ? 15.511 10.997 -14.813 1.00 86.44 380 TYR A O 1
ATOM 2933 N N . THR A 1 381 ? 17.445 11.020 -15.953 1.00 90.00 381 THR A N 1
ATOM 2934 C CA . THR A 1 381 ? 18.218 11.764 -14.950 1.00 90.00 381 THR A CA 1
ATOM 2935 C C . THR A 1 381 ? 17.630 13.157 -14.741 1.00 90.00 381 THR A C 1
ATOM 2937 O O . THR A 1 381 ? 17.391 13.567 -13.608 1.00 90.00 381 THR A O 1
ATOM 2940 N N . ALA A 1 382 ? 17.298 13.864 -15.824 1.00 89.44 382 ALA A N 1
ATOM 2941 C CA . ALA A 1 382 ? 16.601 15.143 -15.739 1.00 89.44 382 ALA A CA 1
ATOM 2942 C C . ALA A 1 382 ? 15.233 14.999 -15.045 1.00 89.44 382 ALA A C 1
ATOM 2944 O O . ALA A 1 382 ? 14.890 15.799 -14.176 1.00 89.44 382 ALA A O 1
ATOM 2945 N N . GLY A 1 383 ? 14.473 13.949 -15.375 1.00 88.06 383 GLY A N 1
ATOM 2946 C CA . GLY A 1 383 ? 13.206 13.617 -14.722 1.00 88.06 383 GLY A CA 1
ATOM 2947 C C . GLY A 1 383 ? 13.355 13.302 -13.231 1.00 88.06 383 GLY A C 1
ATOM 2948 O O . GLY A 1 383 ? 12.501 13.704 -12.440 1.00 88.06 383 GLY A O 1
ATOM 2949 N N . TRP A 1 384 ? 14.449 12.646 -12.838 1.00 91.19 384 TRP A N 1
ATOM 2950 C CA . TRP A 1 384 ? 14.778 12.330 -11.449 1.00 91.19 384 TRP A CA 1
ATOM 2951 C C . TRP A 1 384 ? 14.952 13.609 -10.618 1.00 91.19 384 TRP A C 1
ATOM 2953 O O . TRP A 1 384 ? 14.337 13.735 -9.555 1.00 91.19 384 TRP A O 1
ATOM 2963 N N . PHE A 1 385 ? 15.704 14.591 -11.135 1.00 90.06 385 PHE A N 1
ATOM 2964 C CA . PHE A 1 385 ? 15.867 15.903 -10.493 1.00 90.06 385 PHE A CA 1
ATOM 2965 C C . PHE A 1 385 ? 14.568 16.712 -10.510 1.00 90.06 385 PHE A C 1
ATOM 2967 O O . PHE A 1 385 ? 14.171 17.273 -9.489 1.00 90.06 385 PHE A O 1
ATOM 2974 N N . ALA A 1 386 ? 13.860 16.736 -11.641 1.00 88.62 386 ALA A N 1
ATOM 2975 C CA . ALA A 1 386 ? 12.599 17.460 -11.766 1.00 88.62 386 ALA A CA 1
ATOM 2976 C C . ALA A 1 386 ? 11.532 16.945 -10.781 1.00 88.62 386 ALA A C 1
ATOM 2978 O O . ALA A 1 386 ? 10.767 17.735 -10.228 1.00 88.62 386 ALA A O 1
ATOM 2979 N N . ALA A 1 387 ? 11.516 15.642 -10.484 1.00 86.38 387 ALA A N 1
ATOM 2980 C CA . ALA A 1 387 ? 10.596 15.038 -9.521 1.00 86.38 387 ALA A CA 1
ATOM 2981 C C . ALA A 1 387 ? 10.790 15.515 -8.066 1.00 86.38 387 ALA A C 1
ATOM 2983 O O . ALA A 1 387 ? 9.879 15.344 -7.248 1.00 86.38 387 ALA A O 1
ATOM 2984 N N . LEU A 1 388 ? 11.925 16.148 -7.733 1.00 83.50 388 LEU A N 1
ATOM 2985 C CA . LEU A 1 388 ? 12.131 16.802 -6.433 1.00 83.50 388 LEU A CA 1
ATOM 2986 C C . LEU A 1 388 ? 11.190 18.004 -6.247 1.00 83.50 388 LEU A C 1
ATOM 2988 O O . LEU A 1 388 ? 10.731 18.257 -5.135 1.00 83.50 388 LEU A O 1
ATOM 2992 N N . ALA A 1 389 ? 10.856 18.703 -7.337 1.00 82.31 389 ALA A N 1
ATOM 2993 C CA . ALA A 1 389 ? 9.968 19.866 -7.330 1.00 82.31 389 ALA A CA 1
ATOM 2994 C C . ALA A 1 389 ? 8.478 19.504 -7.490 1.00 82.31 389 ALA A C 1
ATOM 2996 O O . ALA A 1 389 ? 7.605 20.338 -7.248 1.00 82.31 389 ALA A O 1
ATOM 2997 N N . VAL A 1 390 ? 8.160 18.265 -7.881 1.00 76.81 390 VAL A N 1
ATOM 2998 C CA . VAL A 1 390 ? 6.777 17.824 -8.116 1.00 76.81 390 VAL A CA 1
ATOM 2999 C C . VAL A 1 390 ? 6.067 17.565 -6.782 1.00 76.81 390 VAL A C 1
ATOM 3001 O O . VAL A 1 390 ? 6.467 16.691 -6.011 1.00 76.81 390 VAL A O 1
ATOM 3004 N N . ARG A 1 391 ? 4.991 18.324 -6.532 1.00 67.06 391 ARG A N 1
ATOM 3005 C CA . ARG A 1 391 ? 4.112 18.211 -5.346 1.00 67.06 391 ARG A CA 1
ATOM 3006 C C . ARG A 1 391 ? 2.708 17.697 -5.669 1.00 67.06 391 ARG A C 1
ATOM 3008 O O . ARG A 1 391 ? 1.965 17.322 -4.771 1.00 67.06 391 ARG A O 1
ATOM 3015 N N . THR A 1 392 ? 2.329 17.671 -6.940 1.00 63.84 392 THR A N 1
ATOM 3016 C CA . THR A 1 392 ? 1.024 17.198 -7.406 1.00 63.84 392 THR A CA 1
ATOM 3017 C C . THR A 1 392 ? 1.209 16.364 -8.664 1.00 63.84 392 THR A C 1
ATOM 3019 O O . THR A 1 392 ? 2.087 16.627 -9.485 1.00 63.84 392 THR A O 1
ATOM 3022 N N . VAL A 1 393 ? 0.395 15.325 -8.808 1.00 63.00 393 VAL A N 1
ATOM 3023 C CA . VAL A 1 393 ? 0.392 14.448 -9.975 1.00 63.00 393 VAL A CA 1
ATOM 3024 C C . VAL A 1 393 ? -1.026 14.348 -10.497 1.00 63.00 393 VAL A C 1
ATOM 3026 O O . VAL A 1 393 ? -1.948 13.995 -9.767 1.00 63.00 393 VAL A O 1
ATOM 3029 N N . HIS A 1 394 ? -1.188 14.585 -11.793 1.00 62.16 394 HIS A N 1
ATOM 3030 C CA . HIS A 1 394 ? -2.439 14.305 -12.483 1.00 62.16 394 HIS A CA 1
ATOM 3031 C C . HIS A 1 394 ? -2.461 12.847 -12.961 1.00 62.16 394 HIS A C 1
ATOM 3033 O O . HIS A 1 394 ? -1.586 12.412 -13.716 1.00 62.16 394 HIS A O 1
ATOM 3039 N N . TRP A 1 395 ? -3.472 12.089 -12.543 1.00 56.91 395 TRP A N 1
ATOM 3040 C CA . TRP A 1 395 ? -3.704 10.705 -12.943 1.00 56.91 395 TRP A CA 1
ATOM 3041 C C . TRP A 1 395 ? -5.122 10.549 -13.497 1.00 56.91 395 TRP A C 1
ATOM 3043 O O . TRP A 1 395 ? -6.086 10.641 -12.749 1.00 56.91 395 TRP A O 1
ATOM 3053 N N . ARG A 1 396 ? -5.247 10.280 -14.808 1.00 54.94 396 ARG A N 1
ATOM 3054 C CA . ARG A 1 396 ? -6.522 9.974 -15.503 1.00 54.94 396 ARG A CA 1
ATOM 3055 C C . ARG A 1 396 ? -7.701 10.880 -15.075 1.00 54.94 396 ARG A C 1
ATOM 3057 O O . ARG A 1 396 ? -8.787 10.395 -14.802 1.00 54.94 396 ARG A O 1
ATOM 3064 N N . GLY A 1 397 ? -7.464 12.195 -15.004 1.00 46.72 397 GLY A N 1
ATOM 3065 C CA . GLY A 1 397 ? -8.478 13.201 -14.646 1.00 46.72 397 GLY A CA 1
ATOM 3066 C C . GLY A 1 397 ? -8.535 13.585 -13.161 1.00 46.72 397 GLY A C 1
ATOM 3067 O O . GLY A 1 397 ? -9.089 14.629 -12.841 1.00 46.72 397 GLY A O 1
ATOM 3068 N N . ALA A 1 398 ? -7.900 12.822 -12.267 1.00 45.75 398 ALA A N 1
ATOM 3069 C CA . ALA A 1 398 ? -7.777 13.160 -10.851 1.00 45.75 398 ALA A CA 1
ATOM 3070 C C . ALA A 1 398 ? -6.442 13.863 -10.560 1.00 45.75 398 ALA A C 1
ATOM 3072 O O . ALA A 1 398 ? -5.379 13.418 -11.001 1.00 45.75 398 ALA A O 1
ATOM 3073 N N . THR A 1 399 ? -6.475 14.958 -9.802 1.00 50.03 399 THR A N 1
ATOM 3074 C CA . THR A 1 399 ? -5.266 15.607 -9.275 1.00 50.03 399 THR A CA 1
ATOM 3075 C C . THR A 1 399 ? -4.974 15.026 -7.900 1.00 50.03 399 THR A C 1
ATOM 3077 O O . THR A 1 399 ? -5.657 15.347 -6.935 1.00 50.03 399 THR A O 1
ATOM 3080 N N . CYS A 1 400 ? -3.961 14.169 -7.799 1.00 50.94 400 CYS A N 1
ATOM 3081 C CA . CYS A 1 400 ? -3.483 13.676 -6.516 1.00 50.94 400 CYS A CA 1
ATOM 3082 C C . CYS A 1 400 ? -2.405 14.629 -5.993 1.00 50.94 400 CYS A C 1
ATOM 3084 O O . CYS A 1 400 ? -1.370 14.828 -6.639 1.00 50.94 400 CYS A O 1
ATOM 3086 N N . LEU A 1 401 ? -2.612 15.206 -4.810 1.00 50.06 401 LEU A N 1
ATOM 3087 C CA . LEU A 1 401 ? -1.523 15.835 -4.067 1.00 50.06 401 LEU A CA 1
ATOM 3088 C C . LEU A 1 401 ? -0.531 14.743 -3.654 1.00 50.06 401 LEU A C 1
ATOM 3090 O O . LEU A 1 401 ? -0.894 13.767 -2.998 1.00 50.06 401 LEU A O 1
ATOM 3094 N N . LEU A 1 402 ? 0.732 14.904 -4.044 1.00 49.78 402 LEU A N 1
ATOM 3095 C CA . LEU A 1 402 ? 1.827 14.194 -3.402 1.00 49.78 402 LEU A CA 1
ATOM 3096 C C . LEU A 1 402 ? 2.080 14.927 -2.090 1.00 49.78 402 LEU A C 1
ATOM 3098 O O . LEU A 1 402 ? 2.922 15.822 -2.014 1.00 49.78 402 LEU A O 1
ATOM 3102 N N . LEU A 1 403 ? 1.292 14.586 -1.070 1.00 43.31 403 LEU A N 1
ATOM 3103 C CA . LEU A 1 403 ? 1.581 15.008 0.294 1.00 43.31 403 LEU A CA 1
ATOM 3104 C C . LEU A 1 403 ? 3.041 14.646 0.592 1.00 43.31 403 LEU A C 1
ATOM 3106 O O . LEU A 1 403 ? 3.499 13.544 0.271 1.00 43.31 403 LEU A O 1
ATOM 3110 N N . SER A 1 404 ? 3.781 15.629 1.106 1.00 32.84 404 SER A N 1
ATOM 3111 C CA . SER A 1 404 ? 5.191 15.496 1.461 1.00 32.84 404 SER A CA 1
ATOM 3112 C C . SER A 1 404 ? 5.400 14.215 2.262 1.00 32.84 404 SER A C 1
ATOM 3114 O O . SER A 1 404 ? 4.727 14.007 3.268 1.00 32.84 404 SER A O 1
ATOM 3116 N N . ALA A 1 405 ? 6.352 13.381 1.839 1.00 34.62 405 ALA A N 1
ATOM 3117 C CA . ALA A 1 405 ? 6.887 12.302 2.657 1.00 34.62 405 ALA A CA 1
ATOM 3118 C C . ALA A 1 405 ? 7.723 12.900 3.806 1.00 34.62 405 ALA A C 1
ATOM 3120 O O . ALA A 1 405 ? 8.937 12.727 3.864 1.00 34.62 405 ALA A O 1
ATOM 3121 N N . ALA A 1 406 ? 7.079 13.613 4.732 1.00 32.12 406 ALA A N 1
ATOM 3122 C CA . ALA A 1 406 ? 7.479 13.482 6.124 1.00 32.12 406 ALA A CA 1
ATOM 3123 C C . ALA A 1 406 ? 7.201 12.008 6.451 1.00 32.12 406 ALA A C 1
ATOM 3125 O O . ALA A 1 406 ? 6.076 11.557 6.248 1.00 32.12 406 ALA A O 1
ATOM 3126 N N . GLY A 1 407 ? 8.267 11.245 6.726 1.00 37.12 407 GLY A N 1
ATOM 3127 C CA . GLY A 1 407 ? 8.310 9.782 6.610 1.00 37.12 407 GLY A CA 1
ATOM 3128 C C . GLY A 1 407 ? 7.049 9.093 7.111 1.00 37.12 407 GLY A C 1
ATOM 3129 O O . GLY A 1 407 ? 6.552 9.516 8.145 1.00 37.12 407 GLY A O 1
ATOM 3130 N N . ALA A 1 408 ? 6.565 8.088 6.356 1.00 39.84 408 ALA A N 1
ATOM 3131 C CA . ALA A 1 408 ? 5.372 7.276 6.630 1.00 39.84 408 ALA A CA 1
ATOM 3132 C C . ALA A 1 408 ? 4.962 7.391 8.098 1.00 39.84 408 ALA A C 1
ATOM 3134 O O . ALA A 1 408 ? 5.564 6.749 8.964 1.00 39.84 408 ALA A O 1
ATOM 3135 N N . ALA A 1 409 ? 4.064 8.338 8.373 1.00 50.59 409 ALA A N 1
ATOM 3136 C CA . ALA A 1 409 ? 3.801 8.727 9.739 1.00 50.59 409 ALA A CA 1
ATOM 3137 C C . ALA A 1 409 ? 3.229 7.487 10.419 1.00 50.59 409 ALA A C 1
ATOM 3139 O O . ALA A 1 409 ? 2.265 6.906 9.920 1.00 50.59 409 ALA A O 1
ATOM 3140 N N . GLN A 1 410 ? 3.890 7.025 11.488 1.00 65.81 410 GLN A N 1
ATOM 3141 C CA . GLN A 1 410 ? 3.439 5.844 12.219 1.00 65.81 410 GLN A CA 1
ATOM 3142 C C . GLN A 1 410 ? 1.940 5.986 12.499 1.00 65.81 410 GLN A C 1
ATOM 3144 O O . GLN A 1 410 ? 1.510 7.110 12.787 1.00 65.81 410 GLN A O 1
ATOM 3149 N N . PRO A 1 411 ? 1.143 4.909 12.419 1.00 82.06 411 PRO A N 1
ATOM 3150 C CA . PRO A 1 411 ? -0.284 5.008 12.685 1.00 82.06 411 PRO A CA 1
ATOM 3151 C C . PRO A 1 411 ? -0.514 5.723 14.021 1.00 82.06 411 PRO A C 1
ATOM 3153 O O . PRO A 1 411 ? 0.220 5.509 14.987 1.00 82.06 411 PRO A O 1
ATOM 3156 N N . LEU A 1 412 ? -1.475 6.640 14.056 1.00 92.38 412 LEU A N 1
ATOM 3157 C CA . LEU A 1 412 ? -1.926 7.281 15.277 1.00 92.38 412 LEU A CA 1
ATOM 3158 C C . LEU A 1 412 ? -2.636 6.227 16.125 1.00 92.38 412 LEU A C 1
ATOM 3160 O O . LEU A 1 412 ? -3.757 5.820 15.819 1.00 92.38 412 LEU A O 1
ATOM 3164 N N . ARG A 1 413 ? -1.974 5.782 17.193 1.00 94.94 413 ARG A N 1
ATOM 3165 C CA . ARG A 1 413 ? -2.557 4.838 18.153 1.00 94.94 413 ARG A CA 1
ATOM 3166 C C . ARG A 1 413 ? -3.428 5.612 19.130 1.00 94.94 413 ARG A C 1
ATOM 3168 O O . ARG A 1 413 ? -2.910 6.358 19.963 1.00 94.94 413 ARG A O 1
ATOM 3175 N N . VAL A 1 414 ? -4.739 5.456 19.021 1.00 97.44 414 VAL A N 1
ATOM 3176 C CA . VAL A 1 414 ? -5.720 6.156 19.851 1.00 97.44 414 VAL A CA 1
ATOM 3177 C C . VAL A 1 414 ? -6.271 5.179 20.877 1.00 97.44 414 VAL A C 1
ATOM 3179 O O . VAL A 1 414 ? -6.906 4.191 20.519 1.00 97.44 414 VAL A O 1
ATOM 3182 N N . GLY A 1 415 ? -6.021 5.446 22.157 1.00 96.81 415 GLY A N 1
ATOM 3183 C CA . GLY A 1 415 ? -6.595 4.655 23.241 1.00 96.81 415 GLY A CA 1
ATOM 3184 C C . GLY A 1 415 ? -8.001 5.122 23.583 1.00 96.81 415 GLY A C 1
ATOM 3185 O O . GLY A 1 415 ? -8.213 6.316 23.818 1.00 96.81 415 GLY A O 1
ATOM 3186 N N . MET A 1 416 ? -8.938 4.179 23.654 1.00 96.56 416 MET A N 1
ATOM 3187 C CA . MET A 1 416 ? -10.302 4.430 24.112 1.00 96.56 416 MET A CA 1
ATOM 3188 C C . MET A 1 416 ? -10.958 3.179 24.695 1.00 96.56 416 MET A C 1
ATOM 3190 O O . MET A 1 416 ? -10.512 2.070 24.423 1.00 96.56 416 MET A O 1
ATOM 3194 N N . GLU A 1 417 ? -12.006 3.343 25.499 1.00 93.06 417 GLU A N 1
ATOM 3195 C CA . GLU A 1 417 ? -12.793 2.229 26.038 1.00 93.06 417 GLU A CA 1
ATOM 3196 C C . GLU A 1 417 ? -14.097 2.077 25.246 1.00 93.06 417 GLU A C 1
ATOM 3198 O O . GLU A 1 417 ? -14.998 2.897 25.378 1.00 93.06 417 GLU A O 1
ATOM 3203 N N . LEU A 1 418 ? -14.232 1.012 24.448 1.00 91.69 418 LEU A N 1
ATOM 3204 C CA . LEU A 1 418 ? -15.379 0.793 23.546 1.00 91.69 418 LEU A CA 1
ATOM 3205 C C . LEU A 1 418 ? -16.634 0.262 24.266 1.00 91.69 418 LEU A C 1
ATOM 3207 O O . LEU A 1 418 ? -17.256 -0.712 23.831 1.00 91.69 418 LEU A O 1
ATOM 3211 N N . ALA A 1 419 ? -16.977 0.869 25.399 1.00 86.62 419 ALA A N 1
ATOM 3212 C CA . ALA A 1 419 ? -18.089 0.481 26.264 1.00 86.62 419 ALA A CA 1
ATOM 3213 C C . ALA A 1 419 ? -18.997 1.665 26.650 1.00 86.62 419 ALA A C 1
ATOM 3215 O O . ALA A 1 419 ? -19.760 1.555 27.610 1.00 86.62 419 ALA A O 1
ATOM 3216 N N . TYR A 1 420 ? -18.919 2.774 25.911 1.00 84.38 420 TYR A N 1
ATOM 3217 C CA . TYR A 1 420 ? -19.606 4.034 26.174 1.00 84.38 420 TYR A CA 1
ATOM 3218 C C . TYR A 1 420 ? -20.394 4.551 24.942 1.00 84.38 420 TYR A C 1
ATOM 3220 O O . TYR A 1 420 ? -20.007 5.522 24.285 1.00 84.38 420 TYR A O 1
ATOM 3228 N N . PRO A 1 421 ? -21.504 3.891 24.558 1.00 84.75 421 PRO A N 1
ATOM 3229 C CA . PRO A 1 421 ? -22.335 4.339 23.441 1.00 84.75 421 PRO A CA 1
ATOM 3230 C C . PRO A 1 421 ? -23.023 5.686 23.749 1.00 84.75 421 PRO A C 1
ATOM 3232 O O . PRO A 1 421 ? -23.477 5.873 24.875 1.00 84.75 421 PRO A O 1
ATOM 3235 N N . PRO A 1 422 ? -23.165 6.600 22.766 1.00 86.81 422 PRO A N 1
ATOM 3236 C CA . PRO A 1 422 ? -22.849 6.450 21.343 1.00 86.81 422 PRO A CA 1
ATOM 3237 C C . PRO A 1 422 ? -21.447 6.974 20.969 1.00 86.81 422 PRO A C 1
ATOM 3239 O O . PRO A 1 422 ? -21.154 7.151 19.787 1.00 86.81 422 PRO A O 1
ATOM 3242 N N . PHE A 1 423 ? -20.583 7.260 21.948 1.00 88.69 423 PHE A N 1
ATOM 3243 C CA . PHE A 1 423 ? -19.260 7.844 21.714 1.00 88.69 423 PHE A CA 1
ATOM 3244 C C . PHE A 1 423 ? -18.205 6.801 21.363 1.00 88.69 423 PHE A C 1
ATOM 3246 O O . PHE A 1 423 ? -17.590 6.885 20.299 1.00 88.69 423 PHE A O 1
ATOM 3253 N N . GLU A 1 424 ? -18.020 5.812 22.231 1.00 93.25 424 GLU A N 1
ATOM 3254 C CA . GLU A 1 424 ? -17.073 4.718 22.057 1.00 93.25 424 GLU A CA 1
ATOM 3255 C C . GLU A 1 424 ? -17.807 3.383 22.188 1.00 93.25 424 GLU A C 1
ATOM 3257 O O . GLU A 1 424 ? -18.135 2.928 23.281 1.00 93.25 424 GLU A O 1
ATOM 3262 N N . MET A 1 425 ? -18.085 2.722 21.072 1.00 88.62 425 MET A N 1
ATOM 3263 C CA . MET A 1 425 ? -18.806 1.452 21.073 1.00 88.62 425 MET A CA 1
ATOM 3264 C C . MET A 1 425 ? -18.285 0.519 19.985 1.00 88.62 425 MET A C 1
ATOM 3266 O O . MET A 1 425 ? -17.359 0.843 19.243 1.00 88.62 425 MET A O 1
ATOM 3270 N N . THR A 1 426 ? -18.876 -0.668 19.904 1.00 88.12 426 THR A N 1
ATOM 3271 C CA . THR A 1 426 ? -18.638 -1.611 18.813 1.00 88.12 426 THR A CA 1
ATOM 3272 C C . THR A 1 426 ? -19.910 -1.814 18.002 1.00 88.12 426 THR A C 1
ATOM 3274 O O . THR A 1 426 ? -21.019 -1.759 18.539 1.00 88.12 426 THR A O 1
ATOM 3277 N N . ASP A 1 427 ? -19.753 -2.003 16.694 1.00 85.25 427 ASP A N 1
ATOM 3278 C CA . ASP A 1 427 ? -20.836 -2.462 15.827 1.00 85.25 427 ASP A CA 1
ATOM 3279 C C . ASP A 1 427 ? -21.137 -3.960 16.080 1.00 85.25 427 ASP A C 1
ATOM 3281 O O . ASP A 1 427 ? -20.389 -4.634 16.797 1.00 85.25 427 ASP A O 1
ATOM 3285 N N . PRO A 1 428 ? -22.217 -4.530 15.509 1.00 82.38 428 PRO A N 1
ATOM 3286 C CA . PRO A 1 428 ? -22.527 -5.954 15.668 1.00 82.38 428 PRO A CA 1
ATOM 3287 C C . PRO A 1 428 ? -21.429 -6.910 15.170 1.00 82.38 428 PRO A C 1
ATOM 3289 O O . PRO A 1 428 ? -21.443 -8.089 15.515 1.00 82.38 428 PRO A O 1
ATOM 3292 N N . GLN A 1 429 ? -20.491 -6.424 14.354 1.00 75.88 429 GLN A N 1
ATOM 3293 C CA . GLN A 1 429 ? -19.339 -7.165 13.845 1.00 75.88 429 GLN A CA 1
ATOM 3294 C C . GLN A 1 429 ? -18.102 -7.015 14.752 1.00 75.88 429 GLN A C 1
ATOM 3296 O O . GLN A 1 429 ? -17.045 -7.558 14.435 1.00 75.88 429 GLN A O 1
ATOM 3301 N N . GLY A 1 430 ? -18.218 -6.305 15.879 1.00 81.50 430 GLY A N 1
ATOM 3302 C CA . GLY A 1 430 ? -17.143 -6.087 16.844 1.00 81.50 430 GLY A CA 1
ATOM 3303 C C . GLY A 1 430 ? -16.151 -4.986 16.456 1.00 81.50 430 GLY A C 1
ATOM 3304 O O . GLY A 1 430 ? -15.111 -4.861 17.102 1.00 81.50 430 GLY A O 1
ATOM 3305 N N . ARG A 1 431 ? -16.432 -4.183 15.420 1.00 87.75 431 ARG A N 1
ATOM 3306 C CA . ARG A 1 431 ? -15.547 -3.090 14.983 1.00 87.75 431 ARG A CA 1
ATOM 3307 C C . ARG A 1 431 ? -15.822 -1.809 15.776 1.00 87.75 431 ARG A C 1
ATOM 3309 O O . ARG A 1 431 ? -16.991 -1.531 16.050 1.00 87.75 431 ARG A O 1
ATOM 3316 N N . PRO A 1 432 ? -14.796 -1.002 16.108 1.00 90.94 432 PRO A N 1
ATOM 3317 C CA . PRO A 1 432 ? -14.991 0.282 16.778 1.00 90.94 432 PRO A CA 1
ATOM 3318 C C . PRO A 1 432 ? -15.907 1.213 15.973 1.00 90.94 432 PRO A C 1
ATOM 3320 O O . PRO A 1 432 ? -15.738 1.366 14.765 1.00 90.94 432 PRO A O 1
ATOM 3323 N N . THR A 1 433 ? -16.864 1.851 16.640 1.00 91.75 433 THR A N 1
ATOM 3324 C CA . THR A 1 433 ? -17.753 2.863 16.057 1.00 91.75 433 THR A CA 1
ATOM 3325 C C . THR A 1 433 ? -18.226 3.861 17.120 1.00 91.75 433 THR A C 1
ATOM 3327 O O . THR A 1 433 ? -18.013 3.650 18.315 1.00 91.75 433 THR A O 1
ATOM 3330 N N . GLY A 1 434 ? -18.857 4.953 16.691 1.00 89.94 434 GLY A N 1
ATOM 3331 C CA . GLY A 1 434 ? -19.350 6.030 17.554 1.00 89.94 434 GLY A CA 1
ATOM 3332 C C . GLY A 1 434 ? -18.676 7.382 17.310 1.00 89.94 434 GLY A C 1
ATOM 3333 O O . GLY A 1 434 ? -17.771 7.514 16.483 1.00 89.94 434 GLY A O 1
ATOM 3334 N N . VAL A 1 435 ? -19.128 8.406 18.034 1.00 91.75 435 VAL A N 1
ATOM 3335 C CA . VAL A 1 435 ? -18.691 9.805 17.857 1.00 91.75 435 VAL A CA 1
ATOM 3336 C C . VAL A 1 435 ? -17.179 9.967 18.032 1.00 91.75 435 VAL A C 1
ATOM 3338 O O . VAL A 1 435 ? -16.523 10.578 17.189 1.00 91.75 435 VAL A O 1
ATOM 3341 N N . SER A 1 436 ? -16.602 9.401 19.091 1.00 94.19 436 SER A N 1
ATOM 3342 C CA . SER A 1 436 ? -15.170 9.528 19.386 1.00 94.19 436 SER A CA 1
ATOM 3343 C C . SER A 1 436 ? -14.306 8.744 18.405 1.00 94.19 436 SER A C 1
ATOM 3345 O O . SER A 1 436 ? -13.204 9.177 18.068 1.00 94.19 436 SER A O 1
ATOM 3347 N N . VAL A 1 437 ? -14.831 7.636 17.876 1.00 94.19 437 VAL A N 1
ATOM 3348 C CA . VAL A 1 437 ? -14.202 6.884 16.783 1.00 94.19 437 VAL A CA 1
ATOM 3349 C C . VAL A 1 437 ? -14.156 7.730 15.511 1.00 94.19 437 VAL A C 1
ATOM 3351 O O . VAL A 1 437 ? -13.092 7.876 14.914 1.00 94.19 437 VAL A O 1
ATOM 3354 N N . ARG A 1 438 ? -15.268 8.375 15.132 1.00 93.62 438 ARG A N 1
ATOM 3355 C CA . ARG A 1 438 ? -15.302 9.282 13.971 1.00 93.62 438 ARG A CA 1
ATOM 3356 C C . ARG A 1 438 ? -14.412 10.508 14.150 1.00 93.62 438 ARG A C 1
ATOM 3358 O O . ARG A 1 438 ? -13.775 10.938 13.187 1.00 93.62 438 ARG A O 1
ATOM 3365 N N . LEU A 1 439 ? -14.326 11.044 15.366 1.00 94.88 439 LEU A N 1
ATOM 3366 C CA . LEU A 1 439 ? -13.409 12.132 15.698 1.00 94.88 439 LEU A CA 1
ATOM 3367 C C . LEU A 1 439 ? -11.945 11.688 15.557 1.00 94.88 439 LEU A C 1
ATOM 3369 O O . LEU A 1 439 ? -11.146 12.409 14.964 1.00 94.88 439 LEU A O 1
ATOM 3373 N N . ALA A 1 440 ? -11.603 10.488 16.038 1.00 95.81 440 ALA A N 1
ATOM 3374 C CA . ALA A 1 440 ? -10.271 9.908 15.894 1.00 95.81 440 ALA A CA 1
ATOM 3375 C C . ALA A 1 440 ? -9.900 9.689 14.419 1.00 95.81 440 ALA A C 1
ATOM 3377 O O . ALA A 1 440 ? -8.818 10.090 13.997 1.00 95.81 440 ALA A O 1
ATOM 3378 N N . GLU A 1 441 ? -10.806 9.126 13.614 1.00 92.44 441 GLU A N 1
ATOM 3379 C CA . GLU A 1 441 ? -10.635 8.963 12.163 1.00 92.44 441 GLU A CA 1
ATOM 3380 C C . GLU A 1 441 ? -10.443 10.308 11.447 1.00 92.44 441 GLU A C 1
ATOM 3382 O O . GLU A 1 441 ? -9.579 10.439 10.577 1.00 92.44 441 GLU A O 1
ATOM 3387 N N . ALA A 1 442 ? -11.229 11.327 11.810 1.00 91.88 442 ALA A N 1
ATOM 3388 C CA . ALA A 1 442 ? -11.097 12.672 11.259 1.00 91.88 442 ALA A CA 1
ATOM 3389 C C . ALA A 1 442 ? -9.752 13.315 11.630 1.00 91.88 442 ALA A C 1
ATOM 3391 O O . ALA A 1 442 ? -9.104 13.898 10.758 1.00 91.88 442 ALA A O 1
ATOM 3392 N N . LEU A 1 443 ? -9.298 13.140 12.874 1.00 92.25 443 LEU A N 1
ATOM 3393 C CA . LEU A 1 443 ? -7.973 13.566 13.316 1.00 92.25 443 LEU A CA 1
ATOM 3394 C C . LEU A 1 443 ? -6.877 12.849 12.517 1.00 92.25 443 LEU A C 1
ATOM 3396 O O . LEU A 1 443 ? -5.981 13.504 11.997 1.00 92.25 443 LEU A O 1
ATOM 3400 N N . GLY A 1 444 ? -6.964 11.528 12.349 1.00 87.88 444 GLY A N 1
ATOM 3401 C CA . GLY A 1 444 ? -6.019 10.764 11.531 1.00 87.88 444 GLY A CA 1
ATOM 3402 C C . GLY A 1 444 ? -5.917 11.288 10.100 1.00 87.88 444 GLY A C 1
ATOM 3403 O O . GLY A 1 444 ? -4.816 11.559 9.619 1.00 87.88 444 GLY A O 1
ATOM 3404 N N . ARG A 1 445 ? -7.062 11.551 9.452 1.00 86.56 445 ARG A N 1
ATOM 3405 C CA . ARG A 1 445 ? -7.108 12.175 8.117 1.00 86.56 445 ARG A CA 1
ATOM 3406 C C . ARG A 1 445 ? -6.446 13.552 8.091 1.00 86.56 445 ARG A C 1
ATOM 3408 O O . ARG A 1 445 ? -5.675 13.819 7.174 1.00 86.56 445 ARG A O 1
ATOM 3415 N N . HIS A 1 446 ? -6.705 14.397 9.089 1.00 83.38 446 HIS A N 1
ATOM 3416 C CA . HIS A 1 446 ? -6.082 15.719 9.201 1.00 83.38 446 HIS A CA 1
ATOM 3417 C C . HIS A 1 446 ? -4.557 15.626 9.372 1.00 83.38 446 HIS A C 1
ATOM 3419 O O . HIS A 1 446 ? -3.813 16.408 8.786 1.00 83.38 446 HIS A O 1
ATOM 3425 N N . LEU A 1 447 ? -4.084 14.637 10.133 1.00 81.19 447 LEU A N 1
ATOM 3426 C CA . LEU A 1 447 ? -2.659 14.390 10.360 1.00 81.19 447 LEU A CA 1
ATOM 3427 C C . LEU A 1 447 ? -1.977 13.616 9.220 1.00 81.19 447 LEU A C 1
ATOM 3429 O O . LEU A 1 447 ? -0.753 13.487 9.229 1.00 81.19 447 LEU A O 1
ATOM 3433 N N . GLY A 1 448 ? -2.737 13.066 8.269 1.00 74.25 448 GLY A N 1
ATOM 3434 C CA . GLY A 1 448 ? -2.215 12.139 7.263 1.00 74.25 448 GLY A CA 1
ATOM 3435 C C . GLY A 1 448 ? -1.669 10.838 7.868 1.00 74.25 448 GLY A C 1
ATOM 3436 O O . GLY A 1 448 ? -0.694 10.290 7.353 1.00 74.25 448 GLY A O 1
ATOM 3437 N N . ARG A 1 449 ? -2.258 10.379 8.980 1.00 81.19 449 ARG A N 1
ATOM 3438 C CA . ARG A 1 449 ? -1.891 9.164 9.725 1.00 81.19 449 ARG A CA 1
ATOM 3439 C C . ARG A 1 449 ? -3.058 8.181 9.726 1.00 81.19 449 ARG A C 1
ATOM 3441 O O . ARG A 1 449 ? -4.183 8.578 10.022 1.00 81.19 449 ARG A O 1
ATOM 3448 N N . ASP A 1 450 ? -2.781 6.902 9.489 1.00 83.50 450 ASP A N 1
ATOM 3449 C CA . ASP A 1 450 ? -3.762 5.842 9.749 1.00 83.50 450 ASP A CA 1
ATOM 3450 C C . ASP A 1 450 ? -4.091 5.790 11.241 1.00 83.50 450 ASP A C 1
ATOM 3452 O O . ASP A 1 450 ? -3.228 6.061 12.075 1.00 83.50 450 ASP A O 1
ATOM 3456 N N . VAL A 1 451 ? -5.323 5.435 11.596 1.00 89.25 451 VAL A N 1
ATOM 3457 C CA . VAL A 1 451 ? -5.764 5.373 12.995 1.00 89.25 451 VAL A CA 1
ATOM 3458 C C . VAL A 1 451 ? -5.867 3.924 13.427 1.00 89.25 451 VAL A C 1
ATOM 3460 O O . VAL A 1 451 ? -6.563 3.130 12.800 1.00 89.25 451 VAL A O 1
ATOM 3463 N N . VAL A 1 452 ? -5.200 3.592 14.528 1.00 92.12 452 VAL A N 1
ATOM 3464 C CA . VAL A 1 452 ? -5.339 2.297 15.199 1.00 92.12 452 VAL A CA 1
ATOM 3465 C C . VAL A 1 452 ? -6.013 2.541 16.536 1.00 92.12 452 VAL A C 1
ATOM 3467 O O . VAL A 1 452 ? -5.479 3.258 17.383 1.00 92.12 452 VAL A O 1
ATOM 3470 N N . ILE A 1 453 ? -7.197 1.963 16.712 1.00 94.44 453 ILE A N 1
ATOM 3471 C CA . ILE A 1 453 ? -7.977 2.095 17.941 1.00 94.44 453 ILE A CA 1
ATOM 3472 C C . ILE A 1 453 ? -7.592 0.969 18.893 1.00 94.44 453 ILE A C 1
ATOM 3474 O O . ILE A 1 453 ? -7.799 -0.208 18.607 1.00 94.44 453 ILE A O 1
ATOM 3478 N N . GLU A 1 454 ? -7.051 1.351 20.042 1.00 93.56 454 GLU A N 1
ATOM 3479 C CA . GLU A 1 454 ? -6.656 0.444 21.112 1.00 93.56 454 GLU A CA 1
ATOM 3480 C C . GLU A 1 454 ? -7.752 0.435 22.180 1.00 93.56 454 GLU A C 1
ATOM 3482 O O . GLU A 1 454 ? -7.889 1.394 22.945 1.00 93.56 454 GLU A O 1
ATOM 3487 N N . ASN A 1 455 ? -8.532 -0.651 22.228 1.00 94.50 455 ASN A N 1
ATOM 3488 C CA . ASN A 1 455 ? -9.579 -0.827 23.233 1.00 94.50 455 ASN A CA 1
ATOM 3489 C C . ASN A 1 455 ? -8.955 -1.137 24.605 1.00 94.50 455 ASN A C 1
ATOM 3491 O O . ASN A 1 455 ? -8.466 -2.245 24.839 1.00 94.50 455 ASN A O 1
ATOM 3495 N N . ILE A 1 456 ? -8.941 -0.155 25.503 1.00 91.88 456 ILE A N 1
ATOM 3496 C CA . ILE A 1 456 ? -8.297 -0.231 26.820 1.00 91.88 456 ILE A CA 1
ATOM 3497 C C . ILE A 1 456 ? -9.308 0.212 27.878 1.00 91.88 456 ILE A C 1
ATOM 3499 O O . ILE A 1 456 ? -9.981 1.224 27.700 1.00 91.88 456 ILE A O 1
ATOM 3503 N N . ALA A 1 457 ? -9.382 -0.520 28.994 1.00 87.81 457 ALA A N 1
ATOM 3504 C CA . ALA A 1 457 ? -10.207 -0.131 30.137 1.00 87.81 457 ALA A CA 1
ATOM 3505 C C . ALA A 1 457 ? -9.869 1.295 30.607 1.00 87.81 457 ALA A C 1
ATOM 3507 O O . ALA A 1 457 ? -8.700 1.693 30.607 1.00 87.81 457 ALA A O 1
ATOM 3508 N N . PHE A 1 458 ? -10.875 2.066 31.022 1.00 87.56 458 PHE A N 1
ATOM 3509 C CA . PHE A 1 458 ? -10.716 3.510 31.240 1.00 87.56 458 PHE A CA 1
ATOM 3510 C C . PHE A 1 458 ? -9.610 3.878 32.251 1.00 87.56 458 PHE A C 1
ATOM 3512 O O . PHE A 1 458 ? -8.877 4.850 32.053 1.00 87.56 458 PHE A O 1
ATOM 3519 N N . ASP A 1 459 ? -9.434 3.090 33.317 1.00 86.44 459 ASP A N 1
ATOM 3520 C CA . ASP A 1 459 ? -8.377 3.292 34.319 1.00 86.44 459 ASP A CA 1
ATOM 3521 C C . ASP A 1 459 ? -6.960 2.980 33.793 1.00 86.44 459 ASP A C 1
ATOM 3523 O O . ASP A 1 459 ? -5.973 3.503 34.318 1.00 86.44 459 ASP A O 1
ATOM 3527 N N . GLY A 1 460 ? -6.851 2.206 32.710 1.00 91.19 460 GLY A N 1
ATOM 3528 C CA . GLY A 1 460 ? -5.607 1.872 32.017 1.00 91.19 460 GLY A CA 1
ATOM 3529 C C . GLY A 1 460 ? -5.149 2.888 30.962 1.00 91.19 460 GLY A C 1
ATOM 3530 O O . GLY A 1 460 ? -3.996 2.822 30.530 1.00 91.19 460 GLY A O 1
ATOM 3531 N N . LEU A 1 461 ? -5.991 3.853 30.567 1.00 94.00 461 LEU A N 1
ATOM 3532 C CA . LEU A 1 461 ? -5.688 4.798 29.479 1.00 94.00 461 LEU A CA 1
ATOM 3533 C C . LEU A 1 461 ? -4.493 5.713 29.786 1.00 94.00 461 LEU A C 1
ATOM 3535 O O . LEU A 1 461 ? -3.572 5.831 28.979 1.00 94.00 461 LEU A O 1
ATOM 3539 N N . ILE A 1 462 ? -4.468 6.342 30.966 1.00 94.62 462 ILE A N 1
ATOM 3540 C CA . ILE A 1 462 ? -3.363 7.230 31.370 1.00 94.62 462 ILE A CA 1
ATOM 3541 C C . ILE A 1 462 ? -2.037 6.454 31.491 1.00 94.62 462 ILE A C 1
ATOM 3543 O O . ILE A 1 462 ? -1.034 6.917 30.940 1.00 94.62 462 ILE A O 1
ATOM 3547 N N . PRO A 1 463 ? -1.985 5.280 32.155 1.00 93.88 463 PRO A N 1
ATOM 3548 C CA . PRO A 1 463 ? -0.799 4.428 32.131 1.00 93.88 463 PRO A CA 1
ATOM 3549 C C . PRO A 1 463 ? -0.330 4.071 30.715 1.00 93.88 463 PRO A C 1
ATOM 3551 O O . PRO A 1 463 ? 0.852 4.233 30.422 1.00 93.88 463 PRO A O 1
ATOM 3554 N N . ALA A 1 464 ? -1.237 3.648 29.825 1.00 93.19 464 ALA A N 1
ATOM 3555 C CA . ALA A 1 464 ? -0.905 3.282 28.445 1.00 93.19 464 ALA A CA 1
ATOM 3556 C C . ALA A 1 464 ? -0.339 4.459 27.633 1.00 93.19 464 ALA A C 1
ATOM 3558 O O . ALA A 1 464 ? 0.557 4.277 26.805 1.00 93.19 464 ALA A O 1
ATOM 3559 N N . LEU A 1 465 ? -0.838 5.671 27.884 1.00 96.00 465 LEU A N 1
ATOM 3560 C CA . LEU A 1 465 ? -0.325 6.893 27.271 1.00 96.00 465 LEU A CA 1
ATOM 3561 C C . LEU A 1 465 ? 1.099 7.198 27.746 1.00 96.00 465 LEU A C 1
ATOM 3563 O O . LEU A 1 465 ? 1.975 7.497 26.935 1.00 96.00 465 LEU A O 1
ATOM 3567 N N . LYS A 1 466 ? 1.351 7.069 29.054 1.00 92.25 466 LYS A N 1
ATOM 3568 C CA . LYS A 1 466 ? 2.671 7.312 29.656 1.00 92.25 466 LYS A CA 1
ATOM 3569 C C . LYS A 1 466 ? 3.729 6.303 29.215 1.00 92.25 466 LYS A C 1
ATOM 3571 O O . LYS A 1 466 ? 4.891 6.671 29.107 1.00 92.25 466 LYS A O 1
ATOM 3576 N N . THR A 1 467 ? 3.348 5.050 28.970 1.00 90.31 467 THR A N 1
ATOM 3577 C CA . THR A 1 467 ? 4.272 4.008 28.489 1.00 90.31 467 THR A CA 1
ATOM 3578 C C . THR A 1 467 ? 4.502 4.056 26.979 1.00 90.31 467 THR A C 1
ATOM 3580 O O . THR A 1 467 ? 5.292 3.271 26.462 1.00 90.31 467 THR A O 1
ATOM 3583 N N . GLY A 1 468 ? 3.818 4.948 26.253 1.00 87.88 468 GLY A N 1
ATOM 3584 C CA . GLY A 1 468 ? 3.921 5.046 24.798 1.00 87.88 468 GLY A CA 1
ATOM 3585 C C . GLY A 1 468 ? 3.230 3.904 24.046 1.00 87.88 468 GLY A C 1
ATOM 3586 O O . GLY A 1 468 ? 3.468 3.746 22.845 1.00 87.88 468 GLY A O 1
ATOM 3587 N N . LYS A 1 469 ? 2.370 3.115 24.713 1.00 89.94 469 LYS A N 1
ATOM 3588 C CA . LYS A 1 469 ? 1.516 2.110 24.053 1.00 89.94 469 LYS A CA 1
ATOM 3589 C C . LYS A 1 469 ? 0.517 2.783 23.104 1.00 89.94 469 LYS A C 1
ATOM 3591 O O . LYS A 1 469 ? 0.264 2.259 22.025 1.00 89.94 469 LYS A O 1
ATOM 3596 N N . ILE A 1 470 ? 0.007 3.949 23.495 1.00 96.38 470 ILE A N 1
ATOM 3597 C CA . ILE A 1 470 ? -0.868 4.813 22.690 1.00 96.38 470 ILE A CA 1
ATOM 3598 C C . ILE A 1 470 ? -0.251 6.209 22.548 1.00 96.38 470 ILE A C 1
ATOM 3600 O O . ILE A 1 470 ? 0.580 6.617 23.363 1.00 96.38 470 ILE A O 1
ATOM 3604 N N . ASP A 1 471 ? -0.658 6.936 21.512 1.00 95.75 471 ASP A N 1
ATOM 3605 C CA . ASP A 1 471 ? -0.188 8.293 21.215 1.00 95.75 471 ASP A CA 1
ATOM 3606 C C . ASP A 1 471 ? -1.090 9.370 21.816 1.00 95.75 471 ASP A C 1
ATOM 3608 O O . ASP A 1 471 ? -0.600 10.393 22.290 1.00 95.75 471 ASP A O 1
ATOM 3612 N N . CYS A 1 472 ? -2.400 9.129 21.829 1.00 97.38 472 CYS A N 1
ATOM 3613 C CA . CYS A 1 472 ? -3.376 10.012 22.455 1.00 97.38 472 CYS A CA 1
ATOM 3614 C C . CYS A 1 472 ? -4.586 9.229 22.979 1.00 97.38 472 CYS A C 1
ATOM 3616 O O . CYS A 1 472 ? -4.774 8.052 22.659 1.00 97.38 472 CYS A O 1
ATOM 3618 N N . VAL A 1 473 ? -5.396 9.890 23.806 1.00 98.06 473 VAL A N 1
ATOM 3619 C CA . VAL A 1 473 ? -6.625 9.345 24.390 1.00 98.06 473 VAL A CA 1
ATOM 3620 C C . VAL A 1 473 ? -7.823 10.157 23.914 1.00 98.06 473 VAL A C 1
ATOM 3622 O O . VAL A 1 473 ? -7.899 11.356 24.189 1.00 98.06 473 VAL A O 1
ATOM 3625 N N . ILE A 1 474 ? -8.774 9.493 23.257 1.00 97.19 474 ILE A N 1
ATOM 3626 C CA . ILE A 1 474 ? -10.062 10.063 22.832 1.00 97.19 474 ILE A CA 1
ATOM 3627 C C . ILE A 1 474 ? -11.159 9.128 23.350 1.00 97.19 474 ILE A C 1
ATOM 3629 O O . ILE A 1 474 ? -11.585 8.219 22.650 1.00 97.19 474 ILE A O 1
ATOM 3633 N N . SER A 1 475 ? -11.525 9.293 24.623 1.00 94.50 475 SER A N 1
ATOM 3634 C CA . SER A 1 475 ? -12.422 8.373 25.340 1.00 94.50 475 SER A CA 1
ATOM 3635 C C . SER A 1 475 ? -13.282 9.114 26.367 1.00 94.50 475 SER A C 1
ATOM 3637 O O . SER A 1 475 ? -13.180 8.830 27.560 1.00 94.50 475 SER A O 1
ATOM 3639 N N . SER A 1 476 ? -13.987 10.169 25.947 1.00 91.06 476 SER A N 1
ATOM 3640 C CA . SER A 1 476 ? -14.776 11.038 26.845 1.00 91.06 476 SER A CA 1
ATOM 3641 C C . SER A 1 476 ? -14.039 11.459 28.132 1.00 91.06 476 SER A C 1
ATOM 3643 O O . SER A 1 476 ? -14.582 11.480 29.238 1.00 91.06 476 SER A O 1
ATOM 3645 N N . MET A 1 477 ? -12.737 11.751 28.018 1.00 92.94 477 MET A N 1
ATOM 3646 C CA . MET A 1 477 ? -11.881 11.992 29.179 1.00 92.94 477 MET A CA 1
ATOM 3647 C C . MET A 1 477 ? -12.006 13.435 29.671 1.00 92.94 477 MET A C 1
ATOM 3649 O O . MET A 1 477 ? -11.537 14.367 29.017 1.00 92.94 477 MET A O 1
ATOM 3653 N N . THR A 1 478 ? -12.542 13.610 30.882 1.00 92.31 478 THR A N 1
ATOM 3654 C CA . THR A 1 478 ? -12.556 14.920 31.548 1.00 92.31 478 THR A CA 1
ATOM 3655 C C . THR A 1 478 ? -11.145 15.443 31.837 1.00 92.31 478 THR A C 1
ATOM 3657 O O . THR A 1 478 ? -10.341 14.759 32.489 1.00 92.31 478 THR A O 1
ATOM 3660 N N . ALA A 1 479 ? -10.874 16.683 31.428 1.00 93.12 479 ALA A N 1
ATOM 3661 C CA . ALA A 1 479 ? -9.659 17.414 31.767 1.00 93.12 479 ALA A CA 1
ATOM 3662 C C . ALA A 1 479 ? -9.735 17.937 33.212 1.00 93.12 479 ALA A C 1
ATOM 3664 O O . ALA A 1 479 ? -10.378 18.944 33.497 1.00 93.12 479 ALA A O 1
ATOM 3665 N N . THR A 1 480 ? -9.089 17.242 34.153 1.00 91.19 480 THR A N 1
ATOM 3666 C CA . THR A 1 480 ? -9.032 17.664 35.564 1.00 91.19 480 THR A CA 1
ATOM 3667 C C . THR A 1 480 ? -7.639 18.170 35.942 1.00 91.19 480 THR A C 1
ATOM 3669 O O . THR A 1 480 ? -6.651 17.668 35.396 1.00 91.19 480 THR A O 1
ATOM 3672 N N . PRO A 1 481 ? -7.513 19.087 36.926 1.00 90.00 481 PRO A N 1
ATOM 3673 C CA . PRO A 1 481 ? -6.207 19.539 37.415 1.00 90.00 481 PRO A CA 1
ATOM 3674 C C . PRO A 1 481 ? -5.307 18.390 37.884 1.00 90.00 481 PRO A C 1
ATOM 3676 O O . PRO A 1 481 ? -4.099 18.423 37.680 1.00 90.00 481 PRO A O 1
ATOM 3679 N N . GLU A 1 482 ? -5.894 17.342 38.468 1.00 89.25 482 GLU A N 1
ATOM 3680 C CA . GLU A 1 482 ? -5.150 16.169 38.932 1.00 89.25 482 GLU A CA 1
ATOM 3681 C C . GLU A 1 482 ? -4.579 15.353 37.765 1.00 89.25 482 GLU A C 1
ATOM 3683 O O . GLU A 1 482 ? -3.396 15.014 37.758 1.00 89.25 482 GLU A O 1
ATOM 3688 N N . ARG A 1 483 ? -5.378 15.098 36.719 1.00 92.19 483 ARG A N 1
ATOM 3689 C CA . ARG A 1 483 ? -4.888 14.429 35.502 1.00 92.19 483 ARG A CA 1
ATOM 3690 C C . ARG A 1 483 ? -3.861 15.291 34.772 1.00 92.19 483 ARG A C 1
ATOM 3692 O O . ARG A 1 483 ? -2.864 14.755 34.293 1.00 92.19 483 ARG A O 1
ATOM 3699 N N . ALA A 1 484 ? -4.046 16.612 34.774 1.00 92.44 484 ALA A N 1
ATOM 3700 C CA . ALA A 1 484 ? -3.128 17.576 34.173 1.00 92.44 484 ALA A CA 1
ATOM 3701 C C . ALA A 1 484 ? -1.749 17.619 34.858 1.00 92.44 484 ALA A C 1
ATOM 3703 O O . ALA A 1 484 ? -0.798 18.140 34.278 1.00 92.44 484 ALA A O 1
ATOM 3704 N N . LYS A 1 485 ? -1.589 17.045 36.063 1.00 92.38 485 LYS A N 1
ATOM 3705 C CA . LYS A 1 485 ? -0.261 16.792 36.652 1.00 92.38 485 LYS A CA 1
ATOM 3706 C C . LYS A 1 485 ? 0.470 15.658 35.927 1.00 92.38 485 LYS A C 1
ATOM 3708 O O . LYS A 1 485 ? 1.681 15.735 35.749 1.00 92.38 485 LYS A O 1
ATOM 3713 N N . SER A 1 486 ? -0.253 14.640 35.460 1.00 91.19 486 SER A N 1
ATOM 3714 C CA . SER A 1 486 ? 0.319 13.426 34.855 1.00 91.19 486 SER A CA 1
ATOM 3715 C C . SER A 1 486 ? 0.417 13.460 33.328 1.00 91.19 486 SER A C 1
ATOM 3717 O O . SER A 1 486 ? 1.358 12.895 32.776 1.00 91.19 486 SER A O 1
ATOM 3719 N N . ILE A 1 487 ? -0.541 14.092 32.650 1.00 96.19 487 ILE A N 1
ATOM 3720 C CA . ILE A 1 487 ? -0.664 14.146 31.184 1.00 96.19 487 ILE A CA 1
ATOM 3721 C C . ILE A 1 487 ? -0.970 15.580 30.731 1.00 96.19 487 ILE A C 1
ATOM 3723 O O . ILE A 1 487 ? -1.323 16.425 31.553 1.00 96.19 487 ILE A O 1
ATOM 3727 N N . ALA A 1 488 ? -0.812 15.867 29.442 1.00 96.44 488 ALA A N 1
ATOM 3728 C CA . ALA A 1 488 ? -1.293 17.100 28.827 1.00 96.44 488 ALA A CA 1
ATOM 3729 C C . ALA A 1 488 ? -2.694 16.895 28.232 1.00 96.44 488 ALA A C 1
ATOM 3731 O O . ALA A 1 488 ? -3.104 15.768 27.956 1.00 96.44 488 ALA A O 1
ATOM 3732 N N . PHE A 1 489 ? -3.411 17.995 28.016 1.00 97.56 489 PHE A N 1
ATOM 3733 C CA . PHE A 1 489 ? -4.708 18.008 27.343 1.00 97.56 489 PHE A CA 1
ATOM 3734 C C . PHE A 1 489 ? -4.687 18.967 26.152 1.00 97.56 489 PHE A C 1
ATOM 3736 O O . PHE A 1 489 ? -3.939 19.951 26.160 1.00 97.56 489 PHE A O 1
ATOM 3743 N N . SER A 1 490 ? -5.494 18.655 25.139 1.00 97.12 490 SER A N 1
ATOM 3744 C CA . SER A 1 490 ? -5.854 19.584 24.066 1.00 97.12 490 SER A CA 1
ATOM 3745 C C . SER A 1 490 ? -6.799 20.684 24.562 1.00 97.12 490 SER A C 1
ATOM 3747 O O . SER A 1 490 ? -7.274 20.651 25.700 1.00 97.12 490 SER A O 1
ATOM 3749 N N . GLU A 1 491 ? -7.146 21.609 23.668 1.00 94.94 491 GLU A N 1
ATOM 3750 C CA . GLU A 1 491 ? -8.362 22.410 23.812 1.00 94.94 491 GLU A CA 1
ATOM 3751 C C . GLU A 1 491 ? -9.592 21.493 23.962 1.00 94.94 491 GLU A C 1
ATOM 3753 O O . GLU A 1 491 ? -9.611 20.386 23.401 1.00 94.94 491 GLU A O 1
ATOM 3758 N N . PRO A 1 492 ? -10.614 21.907 24.728 1.00 93.12 492 PRO A N 1
ATOM 3759 C CA . PRO A 1 492 ? -11.795 21.088 24.944 1.00 93.12 492 PRO A CA 1
ATOM 3760 C C . PRO A 1 492 ? -12.611 20.939 23.653 1.00 93.12 492 PRO A C 1
ATOM 3762 O O . PRO A 1 492 ? -12.780 21.892 22.886 1.00 93.12 492 PRO A O 1
ATOM 3765 N N . TYR A 1 493 ? -13.138 19.734 23.435 1.00 90.50 493 TYR A N 1
ATOM 3766 C CA . TYR A 1 493 ? -13.994 19.399 22.288 1.00 90.50 493 TYR A CA 1
ATOM 3767 C C . TYR A 1 493 ? -15.449 19.117 22.676 1.00 90.50 493 TYR A C 1
ATOM 3769 O O . TYR A 1 493 ? -16.274 18.872 21.805 1.00 90.50 493 TYR A O 1
ATOM 3777 N N . LEU A 1 494 ? -15.754 19.056 23.975 1.00 88.25 494 LEU A N 1
ATOM 3778 C CA . LEU A 1 494 ? -17.116 18.897 24.474 1.00 88.25 494 LEU A CA 1
ATOM 3779 C C . LEU A 1 494 ? -17.224 19.459 25.892 1.00 88.25 494 LEU A C 1
ATOM 3781 O O . LEU A 1 494 ? -16.307 19.302 26.706 1.00 88.25 494 LEU A O 1
ATOM 3785 N N . ARG A 1 495 ? -18.357 20.096 26.198 1.00 86.56 495 ARG A N 1
ATOM 3786 C CA . ARG A 1 495 ? -18.720 20.523 27.557 1.00 86.56 495 ARG A CA 1
ATOM 3787 C C . ARG A 1 495 ? -19.860 19.662 28.096 1.00 86.56 495 ARG A C 1
ATOM 3789 O O . ARG A 1 495 ? -20.861 19.460 27.417 1.00 86.56 495 ARG A O 1
ATOM 3796 N N . THR A 1 496 ? -19.696 19.160 29.314 1.00 86.12 496 THR A N 1
ATOM 3797 C CA . THR A 1 496 ? -20.674 18.330 30.032 1.00 86.12 496 THR A CA 1
ATOM 3798 C C . THR A 1 496 ? -20.584 18.620 31.534 1.00 86.12 496 THR A C 1
ATOM 3800 O O . THR A 1 496 ? -20.032 19.634 31.956 1.00 86.12 496 THR A O 1
ATOM 3803 N N . GLY A 1 497 ? -21.120 17.743 32.372 1.00 87.50 497 GLY A N 1
ATOM 3804 C CA . GLY A 1 497 ? -20.885 17.778 33.803 1.00 87.50 497 GLY A CA 1
ATOM 3805 C C . GLY A 1 497 ? -21.529 16.608 34.532 1.00 87.50 497 GLY A C 1
ATOM 3806 O O . GLY A 1 497 ? -22.273 15.826 33.935 1.00 87.50 497 GLY A O 1
ATOM 3807 N N . LEU A 1 498 ? -21.217 16.483 35.823 1.00 91.38 498 LEU A N 1
ATOM 3808 C CA . LEU A 1 498 ? -21.727 15.403 36.663 1.00 91.38 498 LEU A CA 1
ATOM 3809 C C . LEU A 1 498 ? -23.198 15.628 37.011 1.00 91.38 498 LEU A C 1
ATOM 3811 O O . LEU A 1 498 ? -23.580 16.674 37.534 1.00 91.38 498 LEU A O 1
ATOM 3815 N N . ALA A 1 499 ? -23.981 14.594 36.758 1.00 93.06 499 ALA A N 1
ATOM 3816 C CA . ALA A 1 499 ? -25.402 14.448 36.997 1.00 93.06 499 ALA A CA 1
ATOM 3817 C C . ALA A 1 499 ? -25.652 13.196 37.856 1.00 93.06 499 ALA A C 1
ATOM 3819 O O . ALA A 1 499 ? -24.724 12.456 38.205 1.00 93.06 499 ALA A O 1
ATOM 3820 N N . LEU A 1 500 ? -26.916 12.957 38.211 1.00 95.69 500 LEU A N 1
ATOM 3821 C CA . LEU A 1 500 ? -27.299 11.845 39.082 1.00 95.69 500 LEU A CA 1
ATOM 3822 C C . LEU A 1 500 ? -28.392 10.991 38.458 1.00 95.69 500 LEU A C 1
ATOM 3824 O O . LEU A 1 500 ? -29.484 11.483 38.167 1.00 95.69 500 LEU A O 1
ATOM 3828 N N . LEU A 1 501 ? -28.120 9.694 38.342 1.00 96.44 501 LEU A N 1
ATOM 3829 C CA . LEU A 1 501 ? -29.155 8.684 38.165 1.00 96.44 501 LEU A CA 1
ATOM 3830 C C . LEU A 1 501 ? -29.555 8.177 39.547 1.00 96.44 501 LEU A C 1
ATOM 3832 O O . LEU A 1 501 ? -28.711 7.680 40.284 1.00 96.44 501 LEU A O 1
ATOM 3836 N N . VAL A 1 502 ? -30.822 8.302 39.913 1.00 97.06 502 VAL A N 1
ATOM 3837 C CA . VAL A 1 502 ? -31.308 8.076 41.278 1.00 97.06 502 VAL A CA 1
ATOM 3838 C C . VAL A 1 502 ? -32.370 6.997 41.269 1.00 97.06 502 VAL A C 1
ATOM 3840 O O . VAL A 1 502 ? -33.228 6.980 40.391 1.00 97.06 502 VAL A O 1
ATOM 3843 N N . SER A 1 503 ? -32.353 6.100 42.250 1.00 96.69 503 SER A N 1
ATOM 3844 C CA . SER A 1 503 ? -33.395 5.083 42.365 1.00 96.69 503 SER A CA 1
ATOM 3845 C C . SER A 1 503 ? -34.746 5.744 42.649 1.00 96.69 503 SER A C 1
ATOM 3847 O O . SER A 1 503 ? -34.848 6.647 43.485 1.00 96.69 503 SER A O 1
ATOM 3849 N N . ALA A 1 504 ? -35.814 5.270 42.009 1.00 95.00 504 ALA A N 1
ATOM 3850 C CA . ALA A 1 504 ? -37.174 5.729 42.296 1.00 95.00 504 ALA A CA 1
ATOM 3851 C C . ALA A 1 504 ? -37.575 5.476 43.762 1.00 95.00 504 ALA A C 1
ATOM 3853 O O . ALA A 1 504 ? -38.383 6.215 44.315 1.00 95.00 504 ALA A O 1
ATOM 3854 N N . LYS A 1 505 ? -36.960 4.477 44.412 1.00 93.81 505 LYS A N 1
ATOM 3855 C CA . LYS A 1 505 ? -37.171 4.142 45.830 1.00 93.81 505 LYS A CA 1
ATOM 3856 C C . LYS A 1 505 ? -36.398 5.046 46.795 1.00 93.81 505 LYS A C 1
ATOM 3858 O O . LYS A 1 505 ? -36.645 5.007 47.996 1.00 93.81 505 LYS A O 1
ATOM 3863 N N . SER A 1 506 ? -35.436 5.821 46.297 1.00 94.62 506 SER A N 1
ATOM 3864 C CA . SER A 1 506 ? -34.582 6.656 47.137 1.00 94.62 506 SER A CA 1
ATOM 3865 C C . SER A 1 506 ? -35.259 7.996 47.450 1.00 94.62 506 SER A C 1
ATOM 3867 O O . SER A 1 506 ? -35.768 8.634 46.527 1.00 94.62 506 SER A O 1
ATOM 3869 N N . PRO A 1 507 ? -35.195 8.504 48.697 1.00 91.88 507 PRO A N 1
ATOM 3870 C CA . PRO A 1 507 ? -35.727 9.826 49.041 1.00 91.88 507 PRO A CA 1
ATOM 3871 C C . PRO A 1 507 ? -34.867 11.001 48.536 1.00 91.88 507 PRO A C 1
ATOM 3873 O O . PRO A 1 507 ? -35.196 12.150 48.804 1.00 91.88 507 PRO A O 1
ATOM 3876 N N . LEU A 1 508 ? -33.752 10.739 47.842 1.00 92.88 508 LEU A N 1
ATOM 3877 C CA . LEU A 1 508 ? -32.787 11.747 47.381 1.00 92.88 508 LEU A CA 1
ATOM 3878 C C . LEU A 1 508 ? -33.428 12.748 46.398 1.00 92.88 508 LEU A C 1
ATOM 3880 O O . LEU A 1 508 ? -34.058 12.321 45.430 1.00 92.88 508 LEU A O 1
ATOM 3884 N N . GLN A 1 509 ? -33.272 14.057 46.620 1.00 90.62 509 GLN A N 1
ATOM 3885 C CA . GLN A 1 509 ? -33.846 15.103 45.756 1.00 90.62 509 GLN A CA 1
ATOM 3886 C C . GLN A 1 509 ? -32.795 15.952 45.038 1.00 90.62 509 GLN A C 1
ATOM 3888 O O . GLN A 1 509 ? -33.103 16.578 44.028 1.00 90.62 509 GLN A O 1
ATOM 3893 N N . SER A 1 510 ? -31.556 15.981 45.530 1.00 90.44 510 SER A N 1
ATOM 3894 C CA . SER A 1 510 ? -30.482 16.772 44.928 1.00 90.44 510 SER A CA 1
ATOM 3895 C C . SER A 1 510 ? -29.090 16.213 45.232 1.00 90.44 510 SER A C 1
ATOM 3897 O O . SER A 1 510 ? -28.922 15.329 46.071 1.00 90.44 510 SER A O 1
ATOM 3899 N N . ALA A 1 511 ? -28.060 16.777 44.595 1.00 88.00 511 ALA A N 1
ATOM 3900 C CA . ALA A 1 511 ? -26.668 16.448 44.904 1.00 88.00 511 ALA A CA 1
ATOM 3901 C C . ALA A 1 511 ? -26.270 16.756 46.361 1.00 88.00 511 ALA A C 1
ATOM 3903 O O . ALA A 1 511 ? -25.391 16.089 46.901 1.00 88.00 511 ALA A O 1
ATOM 3904 N N . ALA A 1 512 ? -26.935 17.707 47.026 1.00 88.56 512 ALA A N 1
ATOM 3905 C CA . ALA A 1 512 ? -26.673 18.020 48.433 1.00 88.56 512 ALA A CA 1
ATOM 3906 C C . ALA A 1 512 ? -27.058 16.867 49.382 1.00 88.56 512 ALA A C 1
ATOM 3908 O O . ALA A 1 512 ? -26.484 16.736 50.462 1.00 88.56 512 ALA A O 1
ATOM 3909 N N . ASP A 1 513 ? -27.974 15.993 48.957 1.00 91.94 513 ASP A N 1
ATOM 3910 C CA . ASP A 1 513 ? -28.481 14.872 49.755 1.00 91.94 513 ASP A CA 1
ATOM 3911 C C . ASP A 1 513 ? -27.608 13.607 49.649 1.00 91.94 513 ASP A C 1
ATOM 3913 O O . ASP A 1 513 ? -27.905 12.595 50.295 1.00 91.94 513 ASP A O 1
ATOM 3917 N N . LEU A 1 514 ? -26.560 13.631 48.809 1.00 92.62 514 LEU A N 1
ATOM 3918 C CA . LEU A 1 514 ? -25.693 12.475 48.553 1.00 92.62 514 LEU A CA 1
ATOM 3919 C C . LEU A 1 514 ? -24.928 12.041 49.804 1.00 92.62 514 LEU A C 1
ATOM 3921 O O . LEU A 1 514 ? -24.772 10.844 50.036 1.00 92.62 514 LEU A O 1
ATOM 3925 N N . ASP A 1 515 ? -24.445 12.997 50.601 1.00 94.38 515 ASP A N 1
ATOM 3926 C CA . ASP A 1 515 ? -23.616 12.720 51.772 1.00 94.38 515 ASP A CA 1
ATOM 3927 C C . ASP A 1 515 ? -24.455 12.585 53.044 1.00 94.38 515 ASP A C 1
ATOM 3929 O O . ASP A 1 515 ? -24.465 13.482 53.883 1.00 94.38 515 ASP A O 1
ATOM 3933 N N . ALA A 1 516 ? -25.165 11.473 53.214 1.00 92.81 516 ALA A N 1
ATOM 3934 C CA . ALA A 1 516 ? -25.917 11.195 54.438 1.00 92.81 516 ALA A CA 1
ATOM 3935 C C . ALA A 1 516 ? -25.680 9.760 54.946 1.00 92.81 516 ALA A C 1
ATOM 3937 O O . ALA A 1 516 ? -25.424 8.861 54.139 1.00 92.81 516 ALA A O 1
ATOM 3938 N N . PRO A 1 517 ? -25.769 9.516 56.270 1.00 92.50 517 PRO A N 1
ATOM 3939 C CA . PRO A 1 517 ? -25.673 8.168 56.823 1.00 92.50 517 PRO A CA 1
ATOM 3940 C C . PRO A 1 517 ? -26.698 7.220 56.192 1.00 92.50 517 PRO A C 1
ATOM 3942 O O . PRO A 1 517 ? -27.848 7.593 55.972 1.00 92.50 517 PRO A O 1
ATOM 3945 N N . GLY A 1 518 ? -26.276 5.990 55.899 1.00 91.50 518 GLY A N 1
ATOM 3946 C CA . GLY A 1 518 ? -27.132 4.971 55.283 1.00 91.50 518 GLY A CA 1
ATOM 3947 C C . GLY A 1 518 ? -27.306 5.099 53.765 1.00 91.50 518 GLY A C 1
ATOM 3948 O O . GLY A 1 518 ? -27.860 4.186 53.161 1.00 91.50 518 GLY A O 1
ATOM 3949 N N . ARG A 1 519 ? -26.794 6.166 53.132 1.00 94.62 519 ARG A N 1
ATOM 3950 C CA . ARG A 1 519 ? -26.789 6.299 51.668 1.00 94.62 519 ARG A CA 1
ATOM 3951 C C . ARG A 1 519 ? -25.781 5.365 51.024 1.00 94.62 519 ARG A C 1
ATOM 3953 O O . ARG A 1 519 ? -24.656 5.243 51.508 1.00 94.62 519 ARG A O 1
ATOM 3960 N N . VAL A 1 520 ? -26.152 4.769 49.897 1.00 97.44 520 VAL A N 1
ATOM 3961 C CA . VAL A 1 520 ? -25.256 3.962 49.064 1.00 97.44 520 VAL A CA 1
ATOM 3962 C C . VAL A 1 520 ? -25.111 4.616 47.697 1.00 97.44 520 VAL A C 1
ATOM 3964 O O . VAL A 1 520 ? -26.067 4.670 46.930 1.00 97.44 520 VAL A O 1
ATOM 3967 N N . ILE A 1 521 ? -23.912 5.092 47.371 1.00 97.81 521 ILE A N 1
ATOM 3968 C CA . ILE A 1 521 ? -23.635 5.798 46.117 1.00 97.81 521 ILE A CA 1
ATOM 3969 C C . ILE A 1 521 ? -22.754 4.923 45.233 1.00 97.81 521 ILE A C 1
ATOM 3971 O O . ILE A 1 521 ? -21.601 4.652 45.572 1.00 97.81 521 ILE A O 1
ATOM 3975 N N . ALA A 1 522 ? -23.297 4.475 44.104 1.00 97.50 522 ALA A N 1
ATOM 3976 C CA . ALA A 1 522 ? -22.554 3.723 43.108 1.00 97.50 522 ALA A CA 1
ATOM 3977 C C . ALA A 1 522 ? -21.680 4.667 42.272 1.00 97.50 522 ALA A C 1
ATOM 3979 O O . ALA A 1 522 ? -22.103 5.758 41.886 1.00 97.50 522 ALA A O 1
ATOM 3980 N N . VAL A 1 523 ? -20.457 4.242 41.963 1.00 96.38 523 VAL A N 1
ATOM 3981 C CA . VAL A 1 523 ? -19.537 4.961 41.075 1.00 96.38 523 VAL A CA 1
ATOM 3982 C C . VAL A 1 523 ? -18.722 3.979 40.246 1.00 96.38 523 VAL A C 1
ATOM 3984 O O . VAL A 1 523 ? -18.347 2.906 40.718 1.00 96.38 523 VAL A O 1
ATOM 3987 N N . LYS A 1 524 ? -18.398 4.364 39.010 1.00 92.12 524 LYS A N 1
ATOM 3988 C CA . LYS A 1 524 ? -17.478 3.597 38.170 1.00 92.12 524 LYS A CA 1
ATOM 3989 C C . LYS A 1 524 ? -16.035 3.983 38.496 1.00 92.12 524 LYS A C 1
ATOM 3991 O O . LYS A 1 524 ? -15.687 5.168 38.529 1.00 92.12 524 LYS A O 1
ATOM 3996 N N . LYS A 1 525 ? -15.187 2.983 38.724 1.00 90.69 525 LYS A N 1
ATOM 3997 C CA . LYS A 1 525 ? -13.765 3.147 39.048 1.00 90.69 525 LYS A CA 1
ATOM 3998 C C . LYS A 1 525 ? -13.052 4.034 38.012 1.00 90.69 525 LYS A C 1
ATOM 4000 O O . LYS A 1 525 ? -13.336 3.991 36.822 1.00 90.69 525 LYS A O 1
ATOM 4005 N N . GLY A 1 526 ? -12.134 4.880 38.482 1.00 84.44 526 GLY A N 1
ATOM 4006 C CA . GLY A 1 526 ? -11.322 5.780 37.640 1.00 84.44 526 GLY A CA 1
ATOM 4007 C C . GLY A 1 526 ? -12.007 7.053 37.101 1.00 84.44 526 GLY A C 1
ATOM 4008 O O . GLY A 1 526 ? -11.328 7.913 36.534 1.00 84.44 526 GLY A O 1
ATOM 4009 N N . THR A 1 527 ? -13.317 7.217 37.296 1.00 89.06 527 THR A N 1
ATOM 4010 C CA . THR A 1 527 ? -14.103 8.335 36.730 1.00 89.06 527 THR A CA 1
ATOM 4011 C C . THR A 1 527 ? -14.095 9.582 37.618 1.00 89.06 527 THR A C 1
ATOM 4013 O O . THR A 1 527 ? -13.704 9.529 38.787 1.00 89.06 527 THR A O 1
ATOM 4016 N N . THR A 1 528 ? -14.537 10.724 37.085 1.00 89.75 528 THR A N 1
ATOM 4017 C CA . THR A 1 528 ? -14.683 11.961 37.870 1.00 89.75 528 THR A CA 1
ATOM 4018 C C . THR A 1 528 ? -15.774 11.853 38.935 1.00 89.75 528 THR A C 1
ATOM 4020 O O . THR A 1 528 ? -15.594 12.386 40.030 1.00 89.75 528 THR A O 1
ATOM 4023 N N . GLY A 1 529 ? -16.834 11.075 38.684 1.00 91.62 529 GLY A N 1
ATOM 4024 C CA . GLY A 1 529 ? -17.842 10.718 39.687 1.00 91.62 529 GLY A CA 1
ATOM 4025 C C . GLY A 1 529 ? -17.245 9.951 40.871 1.00 91.62 529 GLY A C 1
ATOM 4026 O O . GLY A 1 529 ? -17.521 10.282 42.022 1.00 91.62 529 GLY A O 1
ATOM 4027 N N . HIS A 1 530 ? -16.341 8.999 40.612 1.00 94.19 530 HIS A N 1
ATOM 4028 C CA . HIS A 1 530 ? -15.604 8.304 41.675 1.00 94.19 530 HIS A CA 1
ATOM 4029 C C . HIS A 1 530 ? -14.678 9.245 42.456 1.00 94.19 530 HIS A C 1
ATOM 4031 O O . HIS A 1 530 ? -14.671 9.208 43.685 1.00 94.19 530 HIS A O 1
ATOM 4037 N N . GLN A 1 531 ? -13.935 10.119 41.767 1.00 91.19 531 GLN A N 1
ATOM 4038 C CA . GLN A 1 531 ? -13.066 11.105 42.422 1.00 91.19 531 GLN A CA 1
ATOM 4039 C C . GLN A 1 531 ? -13.860 12.069 43.310 1.00 91.19 531 GLN A C 1
ATOM 4041 O O . GLN A 1 531 ? -13.443 12.357 44.431 1.00 91.19 531 GLN A O 1
ATOM 4046 N N . TYR A 1 532 ? -15.012 12.542 42.828 1.00 93.19 532 TYR A N 1
ATOM 4047 C CA . TYR A 1 532 ? -15.922 13.372 43.609 1.00 93.19 532 TYR A CA 1
ATOM 4048 C C . TYR A 1 532 ? -16.456 12.614 44.826 1.00 93.19 532 TYR A C 1
ATOM 4050 O O . TYR A 1 532 ? -16.350 13.116 45.941 1.00 93.19 532 TYR A O 1
ATOM 4058 N N . ALA A 1 533 ? -16.957 11.388 44.640 1.00 93.69 533 ALA A N 1
ATOM 4059 C CA . ALA A 1 533 ? -17.488 10.588 45.736 1.00 93.69 533 ALA A CA 1
ATOM 4060 C C . ALA A 1 533 ? -16.438 10.365 46.835 1.00 93.69 533 ALA A C 1
ATOM 4062 O O . ALA A 1 533 ? -16.691 10.680 47.992 1.00 93.69 533 ALA A O 1
ATOM 4063 N N . ALA A 1 534 ? -15.235 9.908 46.474 1.00 92.94 534 ALA A N 1
ATOM 4064 C CA . ALA A 1 534 ? -14.156 9.655 47.431 1.00 92.94 534 ALA A CA 1
ATOM 4065 C C . ALA A 1 534 ? -13.642 10.941 48.114 1.00 92.94 534 ALA A C 1
ATOM 4067 O O . ALA A 1 534 ? -13.287 10.946 49.298 1.00 92.94 534 ALA A O 1
ATOM 4068 N N . GLY A 1 535 ? -13.598 12.049 47.369 1.00 91.19 535 GLY A N 1
ATOM 4069 C CA . GLY A 1 535 ? -13.118 13.337 47.861 1.00 91.19 535 GLY A CA 1
ATOM 4070 C C . GLY A 1 535 ? -14.108 14.041 48.789 1.00 91.19 535 GLY A C 1
ATOM 4071 O O . GLY A 1 535 ? -13.697 14.544 49.837 1.00 91.19 535 GLY A O 1
ATOM 4072 N N . SER A 1 536 ? -15.393 14.043 48.432 1.00 91.12 536 SER A N 1
ATOM 4073 C CA . SER A 1 536 ? -16.418 14.913 49.021 1.00 91.12 536 SER A CA 1
ATOM 4074 C C . SER A 1 536 ? -17.435 14.189 49.902 1.00 91.12 536 SER A C 1
ATOM 4076 O O . SER A 1 536 ? -17.933 14.804 50.839 1.00 91.12 536 SER A O 1
ATOM 4078 N N . LEU A 1 537 ? -17.730 12.908 49.654 1.00 93.50 537 LEU A N 1
ATOM 4079 C CA . LEU A 1 537 ? -18.684 12.147 50.466 1.00 93.50 537 LEU A CA 1
ATOM 4080 C C . LEU A 1 537 ? -17.934 11.463 51.615 1.00 93.50 537 LEU A C 1
ATOM 4082 O O . LEU A 1 537 ? -16.954 10.749 51.397 1.00 93.50 537 LEU A O 1
ATOM 4086 N N . LYS A 1 538 ? -18.364 11.716 52.851 1.00 94.38 538 LYS A N 1
ATOM 4087 C CA . LYS A 1 538 ? -17.724 11.228 54.086 1.00 94.38 538 LYS A CA 1
ATOM 4088 C C . LYS A 1 538 ? -18.646 10.357 54.933 1.00 94.38 538 LYS A C 1
ATOM 4090 O O . LYS A 1 538 ? -18.161 9.557 55.725 1.00 94.38 538 LYS A O 1
ATOM 4095 N N . ARG A 1 539 ? -19.959 10.514 54.778 1.00 95.44 539 ARG A N 1
ATOM 4096 C CA . ARG A 1 539 ? -21.012 9.842 55.550 1.00 95.44 539 ARG A CA 1
ATOM 4097 C C . ARG A 1 539 ? -21.736 8.765 54.745 1.00 95.44 539 ARG A C 1
ATOM 4099 O O . ARG A 1 539 ? -22.282 7.838 55.339 1.00 95.44 539 ARG A O 1
ATOM 4106 N N . ALA A 1 540 ? -21.739 8.874 53.418 1.00 95.44 540 ALA A N 1
ATOM 4107 C CA . ALA A 1 540 ? -22.324 7.872 52.530 1.00 95.44 540 ALA A CA 1
ATOM 4108 C C . ALA A 1 540 ? -21.375 6.689 52.264 1.00 95.44 540 ALA A C 1
ATOM 4110 O O . ALA A 1 540 ? -20.155 6.844 52.207 1.00 95.44 540 ALA A O 1
ATOM 4111 N N . ARG A 1 541 ? -21.939 5.499 52.030 1.00 96.56 541 ARG A N 1
ATOM 4112 C CA . ARG A 1 541 ? -21.201 4.316 51.571 1.00 96.56 541 ARG A CA 1
ATOM 4113 C C . ARG A 1 541 ? -20.960 4.409 50.066 1.00 96.56 541 ARG A C 1
ATOM 4115 O O . ARG A 1 541 ? -21.907 4.387 49.284 1.00 96.56 541 ARG A O 1
ATOM 4122 N N . ILE A 1 542 ? -19.696 4.438 49.659 1.00 97.50 542 ILE A N 1
ATOM 4123 C CA . ILE A 1 542 ? -19.304 4.471 48.245 1.00 97.50 542 ILE A CA 1
ATOM 4124 C C . ILE A 1 542 ? -19.155 3.036 47.731 1.00 97.50 542 ILE A C 1
ATOM 4126 O O . ILE A 1 542 ? -18.329 2.274 48.231 1.00 97.50 542 ILE A O 1
ATOM 4130 N N . LEU A 1 543 ? -19.950 2.670 46.728 1.00 96.88 543 LEU A N 1
ATOM 4131 C CA . LEU A 1 543 ? -19.877 1.386 46.036 1.00 96.88 543 LEU A CA 1
ATOM 4132 C C . LEU A 1 543 ? -19.119 1.567 44.716 1.00 96.88 543 LEU A C 1
ATOM 4134 O O . LEU A 1 543 ? -19.669 2.063 43.733 1.00 96.88 543 LEU A O 1
ATOM 4138 N N . VAL A 1 544 ? -17.843 1.185 44.707 1.00 96.56 544 VAL A N 1
ATOM 4139 C CA . VAL A 1 544 ? -16.971 1.296 43.530 1.00 96.56 544 VAL A CA 1
ATOM 4140 C C . VAL A 1 544 ? -17.093 0.036 42.679 1.00 96.56 544 VAL A C 1
ATOM 4142 O O . VAL A 1 544 ? -16.886 -1.069 43.176 1.00 96.56 544 VAL A O 1
ATOM 4145 N N . LEU A 1 545 ? -17.415 0.204 41.398 1.00 93.62 545 LEU A N 1
ATOM 4146 C CA . LEU A 1 545 ? -17.620 -0.886 40.443 1.00 93.62 545 LEU A CA 1
ATOM 4147 C C . LEU A 1 545 ? -16.753 -0.686 39.199 1.00 93.62 545 LEU A C 1
ATOM 4149 O O . LEU A 1 545 ? -16.475 0.445 38.797 1.00 93.62 545 LEU A O 1
ATOM 4153 N N . ASP A 1 546 ? -16.350 -1.784 38.561 1.00 86.75 546 ASP A N 1
ATOM 4154 C CA . ASP A 1 546 ? -15.489 -1.727 37.373 1.00 86.75 546 ASP A CA 1
ATOM 4155 C C . ASP A 1 546 ? -16.263 -1.365 36.093 1.00 86.75 546 ASP A C 1
ATOM 4157 O O . ASP A 1 546 ? -15.712 -0.749 35.184 1.00 86.75 546 ASP A O 1
ATOM 4161 N N . LYS A 1 547 ? -17.556 -1.714 36.015 1.00 86.00 547 LYS A N 1
ATOM 4162 C CA . LYS A 1 547 ? -18.408 -1.491 34.833 1.00 86.00 547 LYS A CA 1
ATOM 4163 C C . LYS A 1 547 ? -19.533 -0.502 35.126 1.00 86.00 547 LYS A C 1
ATOM 4165 O O . LYS A 1 547 ? -20.201 -0.612 36.152 1.00 86.00 547 LYS A O 1
ATOM 4170 N N . GLU A 1 548 ? -19.801 0.396 34.176 1.00 88.69 548 GLU A N 1
ATOM 4171 C CA . GLU A 1 548 ? -20.929 1.340 34.246 1.00 88.69 548 GLU A CA 1
ATOM 4172 C C . GLU A 1 548 ? -22.267 0.608 34.374 1.00 88.69 548 GLU A C 1
ATOM 4174 O O . GLU A 1 548 ? -23.056 0.896 35.267 1.00 88.69 548 GLU A O 1
ATOM 4179 N N . THR A 1 549 ? -22.493 -0.398 33.527 1.00 90.19 549 THR A N 1
ATOM 4180 C CA . THR A 1 549 ? -23.742 -1.168 33.512 1.00 90.19 549 THR A CA 1
ATOM 4181 C C . THR A 1 549 ? -24.026 -1.845 34.851 1.00 90.19 549 THR A C 1
ATOM 4183 O O . THR A 1 549 ? -25.176 -1.899 35.275 1.00 90.19 549 THR A O 1
ATOM 4186 N N . ALA A 1 550 ? -22.989 -2.302 35.560 1.00 93.00 550 ALA A N 1
ATOM 4187 C CA . ALA A 1 550 ? -23.139 -2.842 36.908 1.00 93.00 550 ALA A CA 1
ATOM 4188 C C . ALA A 1 550 ? -23.579 -1.754 37.902 1.00 93.00 550 ALA A C 1
ATOM 4190 O O . ALA A 1 550 ? -24.496 -1.983 38.684 1.00 93.00 550 ALA A O 1
ATOM 4191 N N . ALA A 1 551 ? -22.984 -0.558 37.838 1.00 94.12 551 ALA A N 1
ATOM 4192 C CA . ALA A 1 551 ? -23.352 0.563 38.705 1.00 94.12 551 ALA A CA 1
ATOM 4193 C C . ALA A 1 551 ? -24.791 1.041 38.473 1.00 94.12 551 ALA A C 1
ATOM 4195 O O . ALA A 1 551 ? -25.522 1.281 39.433 1.00 94.12 551 ALA A O 1
ATOM 4196 N N . VAL A 1 552 ? -25.223 1.104 37.212 1.00 95.44 552 VAL A N 1
ATOM 4197 C CA . VAL A 1 552 ? -26.610 1.426 36.850 1.00 95.44 552 VAL A CA 1
ATOM 4198 C C . VAL A 1 552 ? -27.577 0.378 37.406 1.00 95.44 552 VAL A C 1
ATOM 4200 O O . VAL A 1 552 ? -28.594 0.739 37.999 1.00 95.44 552 VAL A O 1
ATOM 4203 N N . LEU A 1 553 ? -27.258 -0.916 37.287 1.00 95.44 553 LEU A N 1
ATOM 4204 C CA . LEU A 1 553 ? -28.115 -1.994 37.793 1.00 95.44 553 LEU A CA 1
ATOM 4205 C C . LEU A 1 553 ? -28.308 -1.947 39.314 1.00 95.44 553 LEU A C 1
ATOM 4207 O O . LEU A 1 553 ? -29.411 -2.225 39.785 1.00 95.44 553 LEU A O 1
ATOM 4211 N N . GLU A 1 554 ? -27.290 -1.557 40.084 1.00 97.56 554 GLU A N 1
ATOM 4212 C CA . GLU A 1 554 ? -27.434 -1.362 41.535 1.00 97.56 554 GLU A CA 1
ATOM 4213 C C . GLU A 1 554 ? -28.481 -0.288 41.869 1.00 97.56 554 GLU A C 1
ATOM 4215 O O . GLU A 1 554 ? -29.265 -0.457 42.806 1.00 97.56 554 GLU A O 1
ATOM 4220 N N . VAL A 1 555 ? -28.548 0.787 41.076 1.00 96.81 555 VAL A N 1
ATOM 4221 C CA . VAL A 1 555 ? -29.537 1.866 41.246 1.00 96.81 555 VAL A CA 1
ATOM 4222 C C . VAL A 1 555 ? -30.934 1.423 40.814 1.00 96.81 555 VAL A C 1
ATOM 4224 O O . VAL A 1 555 ? -31.903 1.620 41.552 1.00 96.81 555 VAL A O 1
ATOM 4227 N N . VAL A 1 556 ? -31.039 0.770 39.654 1.00 96.62 556 VAL A N 1
ATOM 4228 C CA . VAL A 1 556 ? -32.299 0.216 39.121 1.00 96.62 556 VAL A CA 1
ATOM 4229 C C . VAL A 1 556 ? -32.935 -0.758 40.115 1.00 96.62 556 VAL A C 1
ATOM 4231 O O . VAL A 1 556 ? -34.143 -0.738 40.343 1.00 96.62 556 VAL A O 1
ATOM 4234 N N . GLN A 1 557 ? -32.118 -1.592 40.759 1.00 96.06 557 GLN A N 1
ATOM 4235 C CA . GLN A 1 557 ? -32.581 -2.586 41.730 1.00 96.06 557 GLN A CA 1
ATOM 4236 C C . GLN A 1 557 ? -32.838 -1.977 43.122 1.00 96.06 557 GLN A C 1
ATOM 4238 O O . GLN A 1 557 ? -33.410 -2.640 43.990 1.00 96.06 557 GLN A O 1
ATOM 4243 N N . GLY A 1 558 ? -32.480 -0.703 43.328 1.00 94.81 558 GLY A N 1
ATOM 4244 C CA . GLY A 1 558 ? -32.641 0.022 44.590 1.00 94.81 558 GLY A CA 1
ATOM 4245 C C . GLY A 1 558 ? -31.653 -0.397 45.678 1.00 94.81 558 GLY A C 1
ATOM 4246 O O . GLY A 1 558 ? -31.901 -0.137 46.851 1.00 94.81 558 GLY A O 1
ATOM 4247 N N . ARG A 1 559 ? -30.553 -1.064 45.307 1.00 96.19 559 ARG A N 1
ATOM 4248 C CA . ARG A 1 559 ? -29.444 -1.397 46.215 1.00 96.19 559 ARG A CA 1
ATOM 4249 C C . ARG A 1 559 ? -28.465 -0.236 46.394 1.00 96.19 559 ARG A C 1
ATOM 4251 O O . ARG A 1 559 ? -27.795 -0.159 47.424 1.00 96.19 559 ARG A O 1
ATOM 4258 N N . ALA A 1 560 ? -28.398 0.656 45.407 1.00 97.00 560 ALA A N 1
ATOM 4259 C CA . ALA A 1 560 ? -27.764 1.962 45.501 1.00 97.00 560 ALA A CA 1
ATOM 4260 C C . ALA A 1 560 ? -28.818 3.072 45.371 1.00 97.00 560 ALA A C 1
ATOM 4262 O O . ALA A 1 560 ? -29.755 2.971 44.579 1.00 97.00 560 ALA A O 1
ATOM 4263 N N . ASP A 1 561 ? -28.656 4.145 46.140 1.00 97.31 561 ASP A N 1
ATOM 4264 C CA . ASP A 1 561 ? -29.512 5.328 46.084 1.00 97.31 561 ASP A CA 1
ATOM 4265 C C . ASP A 1 561 ? -29.303 6.118 44.797 1.00 97.31 561 ASP A C 1
ATOM 4267 O O . ASP A 1 561 ? -30.271 6.585 44.196 1.00 97.31 561 ASP A O 1
ATOM 4271 N N . ALA A 1 562 ? -28.044 6.275 44.385 1.00 97.25 562 ALA A N 1
ATOM 4272 C CA . ALA A 1 562 ? -27.686 7.031 43.198 1.00 97.25 562 ALA A CA 1
ATOM 4273 C C . ALA A 1 562 ? -26.394 6.532 42.547 1.00 97.25 562 ALA A C 1
ATOM 4275 O O . ALA A 1 562 ? -25.538 5.931 43.198 1.00 97.25 562 ALA A O 1
ATOM 4276 N N . PHE A 1 563 ? -26.253 6.841 41.263 1.00 97.31 563 PHE A N 1
ATOM 4277 C CA . PHE A 1 563 ? -25.051 6.694 40.459 1.00 97.31 563 PHE A CA 1
ATOM 4278 C C . PHE A 1 563 ? -24.634 8.074 39.942 1.00 97.31 563 PHE A C 1
ATOM 4280 O O . PHE A 1 563 ? -25.450 8.797 39.365 1.00 97.31 563 PHE A O 1
ATOM 4287 N N . ILE A 1 564 ? -23.374 8.442 40.189 1.00 96.00 564 ILE A N 1
ATOM 4288 C CA . ILE A 1 564 ? -22.804 9.734 39.783 1.00 96.00 564 ILE A CA 1
ATOM 4289 C C . ILE A 1 564 ? -22.051 9.563 38.470 1.00 96.00 564 ILE A C 1
ATOM 4291 O O . ILE A 1 564 ? -21.040 8.854 38.429 1.00 96.00 564 ILE A O 1
ATOM 4295 N N . TYR A 1 565 ? -22.509 10.243 37.422 1.00 92.62 565 TYR A N 1
ATOM 4296 C CA . TYR A 1 565 ? -21.895 10.168 36.097 1.00 92.62 565 TYR A CA 1
ATOM 4297 C C . TYR A 1 565 ? -22.274 11.370 35.227 1.00 92.62 565 TYR A C 1
ATOM 4299 O O . TYR A 1 565 ? -22.970 12.259 35.704 1.00 92.62 565 TYR A O 1
ATOM 4307 N N . ASP A 1 566 ? -21.802 11.454 33.984 1.00 89.56 566 ASP A N 1
ATOM 4308 C CA . ASP A 1 566 ? -22.120 12.598 33.126 1.00 89.56 566 ASP A CA 1
ATOM 4309 C C . ASP A 1 566 ? -23.614 12.671 32.749 1.00 89.56 566 ASP A C 1
ATOM 4311 O O . ASP A 1 566 ? -24.340 11.671 32.725 1.00 89.56 566 ASP A O 1
ATOM 4315 N N . SER A 1 567 ? -24.064 13.889 32.442 1.00 87.69 567 SER A N 1
ATOM 4316 C CA . SER A 1 567 ? -25.459 14.195 32.103 1.00 87.69 567 SER A CA 1
ATOM 4317 C C . SER A 1 567 ? -26.054 13.336 30.981 1.00 87.69 567 SER A C 1
ATOM 4319 O O . SER A 1 567 ? -27.214 12.929 31.090 1.00 87.69 567 SER A O 1
ATOM 4321 N N . LEU A 1 568 ? -25.289 13.006 29.935 1.00 86.00 568 LEU A N 1
ATOM 4322 C CA . LEU A 1 568 ? -25.795 12.230 28.802 1.00 86.00 568 LEU A CA 1
ATOM 4323 C C . LEU A 1 568 ? -26.085 10.789 29.207 1.00 86.00 568 LEU A C 1
ATOM 4325 O O . LEU A 1 568 ? -27.156 10.254 28.920 1.00 86.00 568 LEU A O 1
ATOM 4329 N N . SER A 1 569 ? -25.158 10.173 29.924 1.00 87.62 569 SER A N 1
ATOM 4330 C CA . SER A 1 569 ? -25.306 8.795 30.388 1.00 87.62 569 SER A CA 1
ATOM 4331 C C . SER A 1 569 ? -26.453 8.651 31.366 1.00 87.62 569 SER A C 1
ATOM 4333 O O . SER A 1 569 ? -27.214 7.686 31.300 1.00 87.62 569 SER A O 1
ATOM 4335 N N . VAL A 1 570 ? -26.605 9.616 32.276 1.00 90.62 570 VAL A N 1
ATOM 4336 C CA . VAL A 1 570 ? -27.732 9.647 33.210 1.00 90.62 570 VAL A CA 1
ATOM 4337 C C . VAL A 1 570 ? -29.046 9.737 32.436 1.00 90.62 570 VAL A C 1
ATOM 4339 O O . VAL A 1 570 ? -29.971 8.977 32.723 1.00 90.62 570 VAL A O 1
ATOM 4342 N N . PHE A 1 571 ? -29.117 10.597 31.416 1.00 88.75 571 PHE A N 1
ATOM 4343 C CA . PHE A 1 571 ? -30.288 10.716 30.549 1.00 88.75 571 PHE A CA 1
ATOM 4344 C C . PHE A 1 571 ? -30.614 9.401 29.831 1.00 88.75 571 PHE A C 1
ATOM 4346 O O . PHE A 1 571 ? -31.749 8.926 29.886 1.00 88.75 571 PHE A O 1
ATOM 4353 N N . GLN A 1 572 ? -29.626 8.769 29.196 1.00 87.69 572 GLN A N 1
ATOM 4354 C CA . GLN A 1 572 ? -29.835 7.529 28.450 1.00 87.69 572 GLN A CA 1
ATOM 4355 C C . GLN A 1 572 ? -30.230 6.357 29.351 1.00 87.69 572 GLN A C 1
ATOM 4357 O O . GLN A 1 572 ? -31.167 5.619 29.033 1.00 87.69 572 GLN A O 1
ATOM 4362 N N . ASN A 1 573 ? -29.553 6.189 30.487 1.00 90.38 573 ASN A N 1
ATOM 4363 C CA . ASN A 1 573 ? -29.864 5.120 31.430 1.00 90.38 573 ASN A CA 1
ATOM 4364 C C . ASN A 1 573 ? -31.244 5.323 32.071 1.00 90.38 573 ASN A C 1
ATOM 4366 O O . ASN A 1 573 ? -31.998 4.358 32.186 1.00 90.38 573 ASN A O 1
ATOM 4370 N N . GLN A 1 574 ? -31.631 6.562 32.393 1.00 92.00 574 GLN A N 1
ATOM 4371 C CA . GLN A 1 574 ? -32.983 6.840 32.876 1.00 92.00 574 GLN A CA 1
ATOM 4372 C C . GLN A 1 574 ? -34.033 6.524 31.810 1.00 92.00 574 GLN A C 1
ATOM 4374 O O . GLN A 1 574 ? -35.021 5.863 32.119 1.00 92.00 574 GLN A O 1
ATOM 4379 N N . ARG A 1 575 ? -33.801 6.884 30.540 1.00 89.62 575 ARG A N 1
ATOM 4380 C CA . ARG A 1 575 ? -34.729 6.543 29.451 1.00 89.62 575 ARG A CA 1
ATOM 4381 C C . ARG A 1 575 ? -34.920 5.041 29.261 1.00 89.62 575 ARG A C 1
ATOM 4383 O O . ARG A 1 575 ? -36.006 4.647 28.841 1.00 89.62 575 ARG A O 1
ATOM 4390 N N . ARG A 1 576 ? -33.905 4.223 29.558 1.00 90.00 576 ARG A N 1
ATOM 4391 C CA . ARG A 1 576 ? -33.984 2.750 29.527 1.00 90.00 576 ARG A CA 1
ATOM 4392 C C . ARG A 1 576 ? -34.676 2.155 30.759 1.00 90.00 576 ARG A C 1
ATOM 4394 O O . ARG A 1 576 ? -35.163 1.032 30.687 1.00 90.00 576 ARG A O 1
ATOM 4401 N N . HIS A 1 577 ? -34.731 2.893 31.868 1.00 92.31 577 HIS A N 1
ATOM 4402 C CA . HIS A 1 577 ? -35.190 2.408 33.173 1.00 92.31 577 HIS A CA 1
ATOM 4403 C C . HIS A 1 577 ? -36.169 3.379 33.860 1.00 92.31 577 HIS A C 1
ATOM 4405 O O . HIS A 1 577 ? -36.090 3.592 35.075 1.00 92.31 577 HIS A O 1
ATOM 4411 N N . GLN A 1 578 ? -37.097 3.961 33.092 1.00 91.88 578 GLN A N 1
ATOM 4412 C CA . GLN A 1 578 ? -37.937 5.093 33.521 1.00 91.88 578 GLN A CA 1
ATOM 4413 C C . GLN A 1 578 ? -38.772 4.799 34.773 1.00 91.88 578 GLN A C 1
ATOM 4415 O O . GLN A 1 578 ? -38.876 5.655 35.644 1.00 91.88 578 GLN A O 1
ATOM 4420 N N . ASP A 1 579 ? -39.287 3.575 34.911 1.00 92.94 579 ASP A N 1
ATOM 4421 C CA . ASP A 1 579 ? -40.164 3.194 36.030 1.00 92.94 579 ASP A CA 1
ATOM 4422 C C . ASP A 1 579 ? -39.417 3.002 37.359 1.00 92.94 579 ASP A C 1
ATOM 4424 O O . ASP A 1 579 ? -40.012 2.959 38.434 1.00 92.94 579 ASP A O 1
ATOM 4428 N N . THR A 1 580 ? -38.095 2.853 37.295 1.00 95.00 580 THR A N 1
ATOM 4429 C CA . THR A 1 580 ? -37.260 2.482 38.450 1.00 95.00 580 THR A CA 1
ATOM 4430 C C . THR A 1 580 ? -36.225 3.540 38.799 1.00 95.00 580 THR A C 1
ATOM 4432 O O . THR A 1 580 ? -35.574 3.435 39.841 1.00 95.00 580 THR A O 1
ATOM 4435 N N . THR A 1 581 ? -36.078 4.576 37.968 1.00 96.50 581 THR A N 1
ATOM 4436 C CA . THR A 1 581 ? -35.047 5.601 38.130 1.00 96.50 581 THR A CA 1
ATOM 4437 C C . THR A 1 581 ? -35.551 7.007 37.808 1.00 96.50 581 THR A C 1
ATOM 4439 O O . THR A 1 581 ? -36.415 7.220 36.961 1.00 96.50 581 THR A O 1
ATOM 4442 N N . ARG A 1 582 ? -34.966 7.990 38.490 1.00 95.25 582 ARG A N 1
ATOM 4443 C CA . ARG A 1 582 ? -35.121 9.429 38.265 1.00 95.25 582 ARG A CA 1
ATOM 4444 C C . ARG A 1 582 ? -33.776 10.001 37.820 1.00 95.25 582 ARG A C 1
ATOM 4446 O O . ARG A 1 582 ? -32.734 9.521 38.260 1.00 95.25 582 ARG A O 1
ATOM 4453 N N . ALA A 1 583 ? -33.792 11.026 36.973 1.00 92.50 583 ALA A N 1
ATOM 4454 C CA . ALA A 1 583 ? -32.581 11.694 36.503 1.00 92.50 583 ALA A CA 1
ATOM 4455 C C . ALA A 1 583 ? -32.540 13.147 36.976 1.00 92.50 583 ALA A C 1
ATOM 4457 O O . ALA A 1 583 ? -33.458 13.918 36.703 1.00 92.50 583 ALA A O 1
ATOM 4458 N N . PHE A 1 584 ? -31.443 13.531 37.627 1.00 91.44 584 PHE A N 1
ATOM 4459 C CA . PHE A 1 584 ? -31.107 14.928 37.890 1.00 91.44 584 PHE A CA 1
ATOM 4460 C C . PHE A 1 584 ? -30.003 15.344 36.927 1.00 91.44 584 PHE A C 1
ATOM 4462 O O . PHE A 1 584 ? -28.823 15.111 37.180 1.00 91.44 584 PHE A O 1
ATOM 4469 N N . LEU A 1 585 ? -30.426 15.888 35.785 1.00 86.38 585 LEU A N 1
ATOM 4470 C CA . LEU A 1 585 ? -29.572 16.138 34.621 1.00 86.38 585 LEU A CA 1
ATOM 4471 C C . LEU A 1 585 ? -28.826 17.466 34.679 1.00 86.38 585 LEU A C 1
ATOM 4473 O O . LEU A 1 585 ? -27.829 17.622 33.980 1.00 86.38 585 LEU A O 1
ATOM 4477 N N . GLN A 1 586 ? -29.294 18.409 35.503 1.00 85.12 586 GLN A N 1
ATOM 4478 C CA . GLN A 1 586 ? -28.590 19.664 35.713 1.00 85.12 586 GLN A CA 1
ATOM 4479 C C . GLN A 1 586 ? -27.238 19.369 36.373 1.00 85.12 586 GLN A C 1
ATOM 4481 O O . GLN A 1 586 ? -27.220 18.821 37.482 1.00 85.12 586 GLN A O 1
ATOM 4486 N N . PRO A 1 587 ? -26.113 19.709 35.722 1.00 85.12 587 PRO A N 1
ATOM 4487 C CA . PRO A 1 587 ? -24.819 19.367 36.269 1.00 85.12 587 PRO A CA 1
ATOM 4488 C C . PRO A 1 587 ? -24.563 20.099 37.583 1.00 85.12 587 PRO A C 1
ATOM 4490 O O . PRO A 1 587 ? -24.601 21.326 37.630 1.00 85.12 587 PRO A O 1
ATOM 4493 N N . PHE A 1 588 ? -24.253 19.362 38.649 1.00 87.69 588 PHE A N 1
ATOM 4494 C CA . PHE A 1 588 ? -23.803 19.970 39.911 1.00 87.69 588 PHE A CA 1
ATOM 4495 C C . PHE A 1 588 ? -22.299 20.285 39.892 1.00 87.69 588 PHE A C 1
ATOM 4497 O O . PHE A 1 588 ? -21.765 20.906 40.812 1.00 87.69 588 PHE A O 1
ATOM 4504 N N . ARG A 1 589 ? -21.607 19.842 38.839 1.00 86.19 589 ARG A N 1
ATOM 4505 C CA . ARG A 1 589 ? -20.214 20.154 38.541 1.00 86.19 589 ARG A CA 1
ATOM 4506 C C . ARG A 1 589 ? -20.021 20.176 37.033 1.00 86.19 589 ARG A C 1
ATOM 4508 O O . ARG A 1 589 ? -20.262 19.161 36.386 1.00 86.19 589 ARG A O 1
ATOM 4515 N N . GLU A 1 590 ? -19.558 21.297 36.497 1.00 86.44 590 GLU A N 1
ATOM 4516 C CA . GLU A 1 590 ? -19.211 21.417 35.080 1.00 86.44 590 GLU A CA 1
ATOM 4517 C C . GLU A 1 590 ? -17.876 20.734 34.770 1.00 86.44 590 GLU A C 1
ATOM 4519 O O . GLU A 1 590 ? -16.929 20.769 35.562 1.00 86.44 590 GLU A O 1
ATOM 4524 N N . GLU A 1 591 ? -17.810 20.104 33.602 1.00 87.81 591 GLU A N 1
ATOM 4525 C CA . GLU A 1 591 ? -16.669 19.337 33.123 1.00 87.81 591 GLU A CA 1
ATOM 4526 C C . GLU A 1 591 ? -16.453 19.568 31.624 1.00 87.81 591 GLU A C 1
ATOM 4528 O O . GLU A 1 591 ? -17.382 19.810 30.855 1.00 87.81 591 GLU A O 1
ATOM 4533 N N . THR A 1 592 ? -15.202 19.465 31.185 1.00 90.56 592 THR A N 1
ATOM 4534 C CA . THR A 1 592 ? -14.855 19.524 29.765 1.00 90.56 592 THR A CA 1
ATOM 4535 C C . THR A 1 592 ? -14.087 18.282 29.363 1.00 90.56 592 THR A C 1
ATOM 4537 O O . THR A 1 592 ? -13.210 17.810 30.093 1.00 90.56 592 THR A O 1
ATOM 4540 N N . TRP A 1 593 ? -14.418 17.737 28.198 1.00 93.25 593 TRP A N 1
ATOM 4541 C CA . TRP A 1 593 ? -13.665 16.647 27.598 1.00 93.25 593 TRP A CA 1
ATOM 4542 C C . TRP A 1 593 ? -12.611 17.201 26.653 1.00 93.25 593 TRP A C 1
ATOM 4544 O O . TRP A 1 593 ? -12.865 18.123 25.875 1.00 93.25 593 TRP A O 1
ATOM 4554 N N . ALA A 1 594 ? -11.418 16.625 26.740 1.00 95.31 594 ALA A N 1
ATOM 4555 C CA . ALA A 1 594 ? -10.278 16.991 25.917 1.00 95.31 594 ALA A CA 1
ATOM 4556 C C . ALA A 1 594 ? -9.489 15.739 25.525 1.00 95.31 594 ALA A C 1
ATOM 4558 O O . ALA A 1 594 ? -9.585 14.690 26.169 1.00 95.31 594 ALA A O 1
ATOM 4559 N N . VAL A 1 595 ? -8.702 15.846 24.457 1.00 97.56 595 VAL A N 1
ATOM 4560 C CA . VAL A 1 595 ? -7.806 14.776 24.021 1.00 97.56 595 VAL A CA 1
ATOM 4561 C C . VAL A 1 595 ? -6.638 14.696 25.001 1.00 97.56 595 VAL A C 1
ATOM 4563 O O . VAL A 1 595 ? -5.942 15.687 25.230 1.00 97.56 595 VAL A O 1
ATOM 4566 N N . GLY A 1 596 ? -6.427 13.519 25.590 1.00 97.50 596 GLY A N 1
ATOM 4567 C CA . GLY A 1 596 ? -5.299 13.261 26.484 1.00 97.50 596 GLY A CA 1
ATOM 4568 C C . GLY A 1 596 ? -4.020 12.994 25.692 1.00 97.50 596 GLY A C 1
ATOM 4569 O O . GLY A 1 596 ? -4.013 12.160 24.789 1.00 97.50 596 GLY A O 1
ATOM 4570 N N . LEU A 1 597 ? -2.933 13.684 26.032 1.00 97.50 597 LEU A N 1
ATOM 4571 C CA . LEU A 1 597 ? -1.645 13.649 25.330 1.00 97.50 597 LEU A CA 1
ATOM 4572 C C . LEU A 1 597 ? -0.490 13.477 26.324 1.00 97.50 597 LEU A C 1
ATOM 4574 O O . LEU A 1 597 ? -0.609 13.819 27.504 1.00 97.50 597 LEU A O 1
ATOM 4578 N N . ARG A 1 598 ? 0.653 12.949 25.877 1.00 95.56 598 ARG A N 1
ATOM 4579 C CA . ARG A 1 598 ? 1.859 12.945 26.719 1.00 95.56 598 ARG A CA 1
ATOM 4580 C C . ARG A 1 598 ? 2.330 14.382 26.960 1.00 95.56 598 ARG A C 1
ATOM 4582 O O . ARG A 1 598 ? 2.154 15.248 26.109 1.00 95.56 598 ARG A O 1
ATOM 4589 N N . ARG A 1 599 ? 2.921 14.644 28.131 1.00 90.81 599 ARG A N 1
ATOM 4590 C CA . ARG A 1 599 ? 3.328 16.006 28.529 1.00 90.81 599 ARG A CA 1
ATOM 4591 C C . ARG A 1 599 ? 4.425 16.601 27.649 1.00 90.81 599 ARG A C 1
ATOM 4593 O O . ARG A 1 599 ? 4.495 17.814 27.518 1.00 90.81 599 ARG A O 1
ATOM 4600 N N . ASP A 1 600 ? 5.294 15.753 27.127 1.00 90.00 600 ASP A N 1
ATOM 4601 C CA . ASP A 1 600 ? 6.442 16.097 26.295 1.00 90.00 600 ASP A CA 1
ATOM 4602 C C . ASP A 1 600 ? 6.102 16.167 24.797 1.00 90.00 600 ASP A C 1
ATOM 4604 O O . ASP A 1 600 ? 6.884 16.709 24.018 1.00 90.00 600 ASP A O 1
ATOM 4608 N N . ASP A 1 601 ? 4.921 15.693 24.383 1.00 89.81 601 ASP A N 1
ATOM 4609 C CA . ASP A 1 601 ? 4.497 15.657 22.979 1.00 89.81 601 ASP A CA 1
ATOM 4610 C C . ASP A 1 601 ? 3.784 16.950 22.547 1.00 89.81 601 ASP A C 1
ATOM 4612 O O . ASP A 1 601 ? 2.614 16.987 22.149 1.00 89.81 601 ASP A O 1
ATOM 4616 N N . GLU A 1 602 ? 4.517 18.057 22.657 1.00 91.69 602 GLU A N 1
ATOM 4617 C CA . GLU A 1 602 ? 4.019 19.394 22.327 1.00 91.69 602 GLU A CA 1
ATOM 4618 C C . GLU A 1 602 ? 3.665 19.538 20.840 1.00 91.69 602 GLU A C 1
ATOM 4620 O O . GLU A 1 602 ? 2.766 20.297 20.467 1.00 91.69 602 GLU A O 1
ATOM 4625 N N . ALA A 1 603 ? 4.367 18.795 19.981 1.00 89.69 603 ALA A N 1
ATOM 4626 C CA . ALA A 1 603 ? 4.126 18.782 18.548 1.00 89.69 603 ALA A CA 1
ATOM 4627 C C . ALA A 1 603 ? 2.746 18.195 18.229 1.00 89.69 603 ALA A C 1
ATOM 4629 O O . ALA A 1 603 ? 1.951 18.856 17.555 1.00 89.69 603 ALA A O 1
ATOM 4630 N N . LEU A 1 604 ? 2.429 17.006 18.761 1.00 90.81 604 LEU A N 1
ATOM 4631 C CA . LEU A 1 604 ? 1.118 16.394 18.561 1.00 90.81 604 LEU A CA 1
ATOM 4632 C C . LEU A 1 604 ? 0.012 17.243 19.190 1.00 90.81 604 LEU A C 1
ATOM 4634 O O . LEU A 1 604 ? -1.038 17.421 18.578 1.00 90.81 604 LEU A O 1
ATOM 4638 N N . ARG A 1 605 ? 0.255 17.849 20.360 1.00 95.25 605 ARG A N 1
ATOM 4639 C CA . ARG A 1 605 ? -0.715 18.749 21.003 1.00 95.25 605 ARG A CA 1
ATOM 4640 C C . ARG A 1 605 ? -1.114 19.924 20.115 1.00 95.25 605 ARG A C 1
ATOM 4642 O O . ARG A 1 605 ? -2.302 20.194 19.962 1.00 95.25 605 ARG A O 1
ATOM 4649 N N . LYS A 1 606 ? -0.142 20.601 19.498 1.00 93.75 606 LYS A N 1
ATOM 4650 C CA . LYS A 1 606 ? -0.416 21.713 18.572 1.00 93.75 606 LYS A CA 1
ATOM 4651 C C . LYS A 1 606 ? -1.209 21.258 17.351 1.00 93.75 606 LYS A C 1
ATOM 4653 O O . LYS A 1 606 ? -2.142 21.946 16.950 1.00 93.75 606 LYS A O 1
ATOM 4658 N N . GLN A 1 607 ? -0.865 20.101 16.789 1.00 92.56 607 GLN A N 1
ATOM 4659 C CA . GLN A 1 607 ? -1.580 19.542 15.642 1.00 92.56 607 GLN A CA 1
ATOM 4660 C C . GLN A 1 607 ? -3.024 19.156 15.994 1.00 92.56 607 GLN A C 1
ATOM 4662 O O . GLN A 1 607 ? -3.936 19.447 15.227 1.00 92.56 607 GLN A O 1
ATOM 4667 N N . VAL A 1 608 ? -3.247 18.558 17.169 1.00 96.81 608 VAL A N 1
ATOM 4668 C CA . VAL A 1 608 ? -4.592 18.239 17.671 1.00 96.81 608 VAL A CA 1
ATOM 4669 C C . VAL A 1 608 ? -5.407 19.512 17.887 1.00 96.81 608 VAL A C 1
ATOM 4671 O O . VAL A 1 608 ? -6.554 19.566 17.463 1.00 96.81 608 VAL A O 1
ATOM 4674 N N . ASN A 1 609 ? -4.831 20.554 18.488 1.00 96.69 609 ASN A N 1
ATOM 4675 C CA . ASN A 1 609 ? -5.542 21.819 18.687 1.00 96.69 609 ASN A CA 1
ATOM 4676 C C . ASN A 1 609 ? -5.925 22.482 17.356 1.00 96.69 609 ASN A C 1
ATOM 4678 O O . ASN A 1 609 ? -7.069 22.903 17.202 1.00 96.69 609 ASN A O 1
ATOM 4682 N N . ALA A 1 610 ? -5.010 22.504 16.380 1.00 93.69 610 ALA A N 1
ATOM 4683 C CA . ALA A 1 610 ? -5.294 23.012 15.038 1.00 93.69 610 ALA A CA 1
ATOM 4684 C C . ALA A 1 610 ? -6.406 22.208 14.341 1.00 93.69 610 ALA A C 1
ATOM 4686 O O . ALA A 1 610 ? -7.295 22.786 13.716 1.00 93.69 610 ALA A O 1
ATOM 4687 N N . PHE A 1 611 ? -6.398 20.880 14.495 1.00 96.25 611 PHE A N 1
ATOM 4688 C CA . PHE A 1 611 ? -7.480 20.024 14.019 1.00 96.25 611 PHE A CA 1
ATOM 4689 C C . PHE A 1 611 ? -8.817 20.376 14.677 1.00 96.25 611 PHE A C 1
ATOM 4691 O O . PHE A 1 611 ? -9.797 20.551 13.965 1.00 96.25 611 PHE A O 1
ATOM 4698 N N . LEU A 1 612 ? -8.878 20.487 16.007 1.00 95.50 612 LEU A N 1
ATOM 4699 C CA . LEU A 1 612 ? -10.127 20.765 16.725 1.00 95.50 612 LEU A CA 1
ATOM 4700 C C . LEU A 1 612 ? -10.722 22.125 16.333 1.00 95.50 612 LEU A C 1
ATOM 4702 O O . LEU A 1 612 ? -11.939 22.250 16.208 1.00 95.50 612 LEU A O 1
ATOM 4706 N N . GLU A 1 613 ? -9.877 23.130 16.107 1.00 94.00 613 GLU A N 1
ATOM 4707 C CA . GLU A 1 613 ? -10.293 24.446 15.615 1.00 94.00 613 GLU A CA 1
ATOM 4708 C C . GLU A 1 613 ? -10.860 24.375 14.188 1.00 94.00 613 GLU A C 1
ATOM 4710 O O . GLU A 1 613 ? -11.964 24.869 13.930 1.00 94.00 613 GLU A O 1
ATOM 4715 N N . ALA A 1 614 ? -10.149 23.709 13.272 1.00 90.62 614 ALA A N 1
ATOM 4716 C CA . ALA A 1 614 ? -10.604 23.516 11.896 1.00 90.62 614 ALA A CA 1
ATOM 4717 C C . ALA A 1 614 ? -11.905 22.700 11.844 1.00 90.62 614 ALA A C 1
ATOM 4719 O O . ALA A 1 614 ? -12.879 23.114 11.220 1.00 90.62 614 ALA A O 1
ATOM 4720 N N . PHE A 1 615 ? -11.960 21.586 12.576 1.00 92.94 615 PHE A N 1
ATOM 4721 C CA . PHE A 1 615 ? -13.109 20.688 12.624 1.00 92.94 615 PHE A CA 1
ATOM 4722 C C . PHE A 1 615 ? -14.359 21.380 13.176 1.00 92.94 615 PHE A C 1
ATOM 4724 O O . PHE A 1 615 ? -15.462 21.142 12.683 1.00 92.94 615 PHE A O 1
ATOM 4731 N N . ARG A 1 616 ? -14.194 22.288 14.147 1.00 91.25 616 ARG A N 1
ATOM 4732 C CA . ARG A 1 616 ? -15.278 23.147 14.641 1.00 91.25 616 ARG A CA 1
ATOM 4733 C C . ARG A 1 616 ? -15.745 24.145 13.584 1.00 91.25 616 ARG A C 1
ATOM 4735 O O . ARG A 1 616 ? -16.940 24.277 13.355 1.00 91.25 616 ARG A O 1
ATOM 4742 N N . THR A 1 617 ? -14.816 24.812 12.907 1.00 89.88 617 THR A N 1
ATOM 4743 C CA . THR A 1 617 ? -15.138 25.823 11.884 1.00 89.88 617 THR A CA 1
ATOM 4744 C C . THR A 1 617 ? -15.834 25.213 10.660 1.00 89.88 617 THR A C 1
ATOM 4746 O O . THR A 1 617 ? -16.707 25.833 10.060 1.00 89.88 617 THR A O 1
ATOM 4749 N N . GLU A 1 618 ? -15.493 23.973 10.309 1.00 89.50 618 GLU A N 1
ATOM 4750 C CA . GLU A 1 618 ? -16.081 23.217 9.192 1.00 89.50 618 GLU A CA 1
ATOM 4751 C C . GLU A 1 618 ? -17.441 22.562 9.521 1.00 89.50 618 GLU A C 1
ATOM 4753 O O . GLU A 1 618 ? -18.017 21.844 8.688 1.00 89.50 618 GLU A O 1
ATOM 4758 N N . GLY A 1 619 ? -17.958 22.776 10.736 1.00 89.50 619 GLY A N 1
ATOM 4759 C CA . GLY A 1 619 ? -19.213 22.191 11.210 1.00 89.50 619 GLY A CA 1
ATOM 4760 C C . GLY A 1 619 ? -19.134 20.677 11.442 1.00 89.50 619 GLY A C 1
ATOM 4761 O O . GLY A 1 619 ? -20.127 19.959 11.289 1.00 89.50 619 GLY A O 1
ATOM 4762 N N . GLY A 1 620 ? -17.934 20.146 11.691 1.00 88.94 620 GLY A N 1
ATOM 4763 C CA . GLY A 1 620 ? -17.695 18.713 11.856 1.00 88.94 620 GLY A CA 1
ATOM 4764 C C . GLY A 1 620 ? -18.396 18.146 13.087 1.00 88.94 620 GLY A C 1
ATOM 4765 O O . GLY A 1 620 ? -18.978 17.064 13.029 1.00 88.94 620 GLY A O 1
ATOM 4766 N N . PHE A 1 621 ? -18.404 18.898 14.185 1.00 87.94 621 PHE A N 1
ATOM 4767 C CA . PHE A 1 621 ? -19.067 18.493 15.417 1.00 87.94 621 PHE A CA 1
ATOM 4768 C C . PHE A 1 621 ? -20.593 18.490 15.304 1.00 87.94 621 PHE A C 1
ATOM 4770 O O . PHE A 1 621 ? -21.254 17.597 15.831 1.00 87.94 621 PHE A O 1
ATOM 4777 N N . GLU A 1 622 ? -21.161 19.446 14.576 1.00 85.69 622 GLU A N 1
ATOM 4778 C CA . GLU A 1 622 ? -22.587 19.518 14.281 1.00 85.69 622 GLU A CA 1
ATOM 4779 C C . GLU A 1 622 ? -23.027 18.276 13.510 1.00 85.69 622 GLU A C 1
ATOM 4781 O O . GLU A 1 622 ? -23.992 17.633 13.919 1.00 85.69 622 GLU A O 1
ATOM 4786 N N . LYS A 1 623 ? -22.260 17.886 12.480 1.00 87.69 623 LYS A N 1
ATOM 4787 C CA . LYS A 1 623 ? -22.496 16.662 11.697 1.00 87.69 623 LYS A CA 1
ATOM 4788 C C . LYS A 1 623 ? -22.455 15.407 12.566 1.00 87.69 623 LYS A C 1
ATOM 4790 O O . LYS A 1 623 ? -23.369 14.594 12.482 1.00 87.69 623 LYS A O 1
ATOM 4795 N N . LEU A 1 624 ? -21.443 15.267 13.429 1.00 87.88 624 LEU A N 1
ATOM 4796 C CA . LEU A 1 624 ? -21.364 14.135 14.362 1.00 87.88 624 LEU A CA 1
ATOM 4797 C C . LEU A 1 624 ? -22.544 14.123 15.339 1.00 87.88 624 LEU A C 1
ATOM 4799 O O . LEU A 1 624 ? -23.113 13.070 15.625 1.00 87.88 624 LEU A O 1
ATOM 4803 N N . GLY A 1 625 ? -22.933 15.296 15.835 1.00 84.56 625 GLY A N 1
ATOM 4804 C CA . GLY A 1 625 ? -24.091 15.444 16.702 1.00 84.56 625 GLY A CA 1
ATOM 4805 C C . GLY A 1 625 ? -25.406 15.078 16.011 1.00 84.56 625 GLY A C 1
ATOM 4806 O O . GLY A 1 625 ? -26.267 14.473 16.639 1.00 84.56 625 GLY A O 1
ATOM 4807 N N . ASP A 1 626 ? -25.572 15.419 14.737 1.00 84.69 626 ASP A N 1
ATOM 4808 C CA . ASP A 1 626 ? -26.780 15.090 13.974 1.00 84.69 626 ASP A CA 1
ATOM 4809 C C . ASP A 1 626 ? -26.839 13.599 13.607 1.00 84.69 626 ASP A C 1
ATOM 4811 O O . ASP A 1 626 ? -27.916 13.005 13.634 1.00 84.69 626 ASP A O 1
ATOM 4815 N N . GLU A 1 627 ? -25.689 12.980 13.330 1.00 85.06 627 GLU A N 1
ATOM 4816 C CA . GLU A 1 627 ? -25.581 11.552 13.014 1.00 85.06 627 GLU A CA 1
ATOM 4817 C C . GLU A 1 627 ? -25.860 10.662 14.236 1.00 85.06 627 GLU A C 1
ATOM 4819 O O . GLU A 1 627 ? -26.632 9.708 14.138 1.00 85.06 627 GLU A O 1
ATOM 4824 N N . PHE A 1 628 ? -25.266 10.973 15.394 1.00 84.00 628 PHE A N 1
ATOM 4825 C CA . PHE A 1 628 ? -25.269 10.069 16.555 1.00 84.00 628 PHE A CA 1
ATOM 4826 C C . PHE A 1 628 ? -26.118 10.531 17.744 1.00 84.00 628 PHE A C 1
ATOM 4828 O O . PHE A 1 628 ? -26.432 9.710 18.602 1.00 84.00 628 PHE A O 1
ATOM 4835 N N . LEU A 1 629 ? -26.452 11.822 17.839 1.00 82.69 629 LEU A N 1
ATOM 4836 C CA . LEU A 1 629 ? -27.026 12.437 19.048 1.00 82.69 629 LEU A CA 1
ATOM 4837 C C . LEU A 1 629 ? -28.290 13.259 18.756 1.00 82.69 629 LEU A C 1
ATOM 4839 O O . LEU A 1 629 ? -28.645 14.152 19.526 1.00 82.69 629 LEU A O 1
ATOM 4843 N N . SER A 1 630 ? -28.980 13.008 17.641 1.00 80.25 630 SER A N 1
ATOM 4844 C CA . SER A 1 630 ? -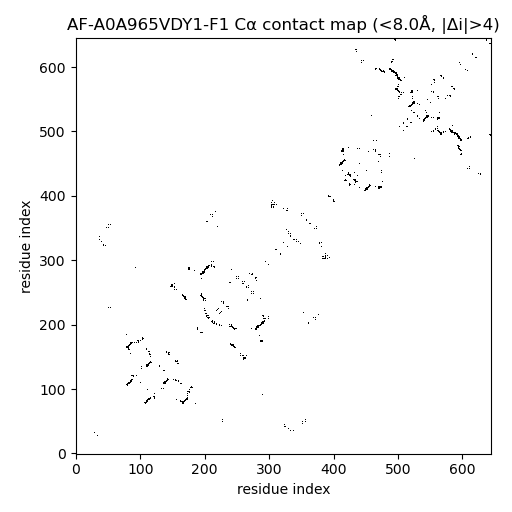30.137 13.815 17.222 1.00 80.25 630 SER A CA 1
ATOM 4845 C C . SER A 1 630 ? -31.260 13.846 18.270 1.00 80.25 630 SER A C 1
ATOM 4847 O O . SER A 1 630 ? -31.803 14.915 18.567 1.00 80.25 630 SER A O 1
ATOM 4849 N N . ALA A 1 631 ? -31.575 12.703 18.888 1.00 77.50 631 ALA A N 1
ATOM 4850 C CA . ALA A 1 631 ? -32.603 12.599 19.922 1.00 77.50 631 ALA A CA 1
ATOM 4851 C C . ALA A 1 631 ? -32.172 13.264 21.243 1.00 77.50 631 ALA A C 1
ATOM 4853 O O . ALA A 1 631 ? -32.970 13.940 21.895 1.00 77.50 631 ALA A O 1
ATOM 4854 N N . GLU A 1 632 ? -30.911 13.093 21.631 1.00 80.38 632 GLU A N 1
ATOM 4855 C CA . GLU A 1 632 ? -30.323 13.654 22.844 1.00 80.38 632 GLU A CA 1
ATOM 4856 C C . GLU A 1 632 ? -30.193 15.179 22.755 1.00 80.38 632 GLU A C 1
ATOM 4858 O O . GLU A 1 632 ? -30.604 15.882 23.681 1.00 80.38 632 GLU A O 1
ATOM 4863 N N . LYS A 1 633 ? -29.737 15.710 21.611 1.00 76.94 633 LYS A N 1
ATOM 4864 C CA . LYS A 1 633 ? -29.682 17.157 21.334 1.00 76.94 633 LYS A CA 1
ATOM 4865 C C . LYS A 1 633 ? -31.062 17.799 21.457 1.00 76.94 633 LYS A C 1
ATOM 4867 O O . LYS A 1 633 ? -31.193 18.857 22.073 1.00 76.94 633 LYS A O 1
ATOM 4872 N N . ALA A 1 634 ? -32.096 17.167 20.899 1.00 78.50 634 ALA A N 1
ATOM 4873 C CA . ALA A 1 634 ? -33.464 17.671 20.989 1.00 78.50 634 ALA A CA 1
ATOM 4874 C C . ALA A 1 634 ? -33.968 17.709 22.444 1.00 78.50 634 ALA A C 1
ATOM 4876 O O . ALA A 1 634 ? -34.546 18.710 22.871 1.00 78.50 634 ALA A O 1
ATOM 4877 N N . ALA A 1 635 ? -33.704 16.653 23.220 1.00 76.31 635 ALA A N 1
ATOM 4878 C CA . ALA A 1 635 ? -34.132 16.556 24.613 1.00 76.31 635 ALA A CA 1
ATOM 4879 C C . ALA A 1 635 ? -33.410 17.551 25.536 1.00 76.31 635 ALA A C 1
ATOM 4881 O O . ALA A 1 635 ? -34.055 18.217 26.345 1.00 76.31 635 ALA A O 1
ATOM 4882 N N . PHE A 1 636 ? -32.092 17.703 25.394 1.00 77.25 636 PHE A N 1
ATOM 4883 C CA . PHE A 1 636 ? -31.315 18.654 26.193 1.00 77.25 636 PHE A CA 1
ATOM 4884 C C . PHE A 1 636 ? -31.646 20.106 25.863 1.00 77.25 636 PHE A C 1
ATOM 4886 O O . PHE A 1 636 ? -31.814 20.912 26.780 1.00 77.25 636 PHE A O 1
ATOM 4893 N N . LYS A 1 637 ? -31.880 20.426 24.583 1.00 78.44 637 LYS A N 1
ATOM 4894 C CA . LYS A 1 637 ? -32.373 21.749 24.181 1.00 78.44 637 LYS A CA 1
ATOM 4895 C C . LYS A 1 637 ? -33.740 22.066 24.798 1.00 78.44 637 LYS A C 1
ATOM 4897 O O . LYS A 1 637 ? -33.942 23.185 25.259 1.00 78.44 637 LYS A O 1
ATOM 4902 N N . ALA A 1 638 ? -34.655 21.094 24.850 1.00 76.31 638 ALA A N 1
ATOM 4903 C CA . ALA A 1 638 ? -35.977 21.273 25.459 1.00 76.31 638 ALA A CA 1
ATOM 4904 C C . ALA A 1 638 ? -35.919 21.522 26.979 1.00 76.31 638 ALA A C 1
ATOM 4906 O O . ALA A 1 638 ? -36.802 22.175 27.525 1.00 76.31 638 ALA A O 1
ATOM 4907 N N . GLN A 1 639 ? -34.877 21.030 27.653 1.00 71.69 639 GLN A N 1
ATOM 4908 C CA . GLN A 1 639 ? -34.675 21.184 29.098 1.00 71.69 639 GLN A CA 1
ATOM 4909 C C . GLN A 1 639 ? -33.742 22.351 29.464 1.00 71.69 639 GLN A C 1
ATOM 4911 O O . GLN A 1 639 ? -33.422 22.532 30.636 1.00 71.69 639 GLN A O 1
ATOM 4916 N N . GLY A 1 640 ? -33.290 23.141 28.481 1.00 68.62 640 GLY A N 1
ATOM 4917 C CA . GLY A 1 640 ? -32.355 24.248 28.705 1.00 68.62 640 GLY A CA 1
ATOM 4918 C C . GLY A 1 640 ? -30.960 23.802 29.159 1.00 68.62 640 GLY A C 1
ATOM 4919 O O . GLY A 1 640 ? -30.224 24.604 29.729 1.00 68.62 640 GLY A O 1
ATOM 4920 N N . ILE A 1 641 ? -30.593 22.537 28.927 1.00 67.94 641 ILE A N 1
ATOM 4921 C CA . ILE A 1 641 ? -29.295 21.985 29.318 1.00 67.94 641 ILE A CA 1
ATOM 4922 C C . ILE A 1 641 ? -28.288 22.276 28.196 1.00 67.94 641 ILE A C 1
ATOM 4924 O O . ILE A 1 641 ? -28.485 21.817 27.066 1.00 67.94 641 ILE A O 1
ATOM 4928 N N . PRO A 1 642 ? -27.213 23.035 28.471 1.00 56.94 642 PRO A N 1
ATOM 4929 C CA . PRO A 1 642 ? -26.192 23.337 27.481 1.00 56.94 642 PRO A CA 1
ATOM 4930 C C . PRO A 1 642 ? -25.392 22.072 27.144 1.00 56.94 642 PRO A C 1
ATOM 4932 O O . PRO A 1 642 ? -24.582 21.612 27.943 1.00 56.94 642 PRO A O 1
ATOM 4935 N N . PHE A 1 643 ? -25.607 21.518 25.952 1.00 62.34 643 PHE A N 1
ATOM 4936 C CA . PHE A 1 643 ? -24.809 20.422 25.406 1.00 62.34 643 PHE A CA 1
ATOM 4937 C C . PHE A 1 643 ? -24.181 20.879 24.094 1.00 62.34 643 PHE A C 1
ATOM 4939 O O . PHE A 1 643 ? -24.871 21.040 23.085 1.00 62.34 643 PHE A O 1
ATOM 4946 N N . TYR A 1 644 ? -22.877 21.141 24.141 1.00 62.91 644 TYR A N 1
ATOM 4947 C CA . TYR A 1 644 ? -22.128 21.739 23.042 1.00 62.91 644 TYR A CA 1
ATOM 4948 C C . TYR A 1 644 ? -20.798 21.011 22.848 1.00 62.91 644 TYR A C 1
ATOM 4950 O O . TYR A 1 644 ? -20.100 20.702 23.822 1.00 62.91 644 TYR A O 1
ATOM 4958 N N . PHE A 1 645 ? -20.473 20.769 21.583 1.00 64.75 645 PHE A N 1
ATOM 4959 C CA . PHE A 1 645 ? -19.133 20.421 21.120 1.00 64.75 645 PHE A CA 1
ATOM 4960 C C . PHE A 1 645 ? -18.240 21.677 20.971 1.00 64.75 645 PHE A C 1
ATOM 4962 O O . PHE A 1 645 ? -18.816 22.775 20.797 1.00 64.75 645 PHE A O 1
#

Nearest PDB structures (foldseek):
  4zv2-assembly1_A  TM=8.864E-01  e=2.816E-21  synthetic construct
  8eyz-assembly12_L  TM=9.320E-01  e=2.567E-19  Escherichia coli
  8hnj-assembly1_A  TM=9.265E-01  e=4.008E-19  Escherichia coli 908519
  1ggg-assembly1_B  TM=6.471E-01  e=3.721E-18  Escherichia coli
  4oen-assembly1_A  TM=6.548E-01  e=6.143E-15  Streptococcus pneumoniae str. Canada MDR_19A

pLDDT: mean 85.67, std 13.78, range [32.12, 98.06]

Foldseek 3Di:
DDDDDDDDDDDDDDDDDDPPPPPPVVPPVPPVLVVLVVLLCLLLVLLVLLLVLLVVLLVVVVVVVVVVVPDDDDDDDDFEEEEEEEDAADDPVLLQQVVLQLLAPDPPYAYEYEYQAPPHVSVVSVVVVCVVRVVHHYHYFYHFQPLFPDRLLRGSLRRLVVDDGQKYAQAYSQWHDHNCRCVQFVVVCVPVLAFKEAEQEAEDAEPDLLSLLVRLVSCVVRHSVQSSCCVPPVDHDHDRNTMMGGSVLCVLLVHSVNCRHPPRSGRSSVVSSVVSVGDYHYGSAYIYGYDYDDDPVRSLQVLLVVLLSCCQVCVPCLVVVVSNQSLVSLVVCCVDPSVVCSVVSLVSVLVSSQVSSCSRVVDHDDPSSSVSVSVSSVSNVVSNVVSVVDQWHDDPNDIDGNDDPPPQPEAQEEEEAQQDPPQWHADPVRHTHHLLVVVQCLLCVLVVHHHDYDHDQLQCQLVCQQVVVGAKYRYQDWDDPVVCVRWPWAPFLWKWAKKKKFWPPAPDDDPVRQQAAPAEEEEEPPDPQVVCCVVPHDRHHYHYDPHPVVSLVCRLVVVHGIYIDILLVSVVSCVVRVVTIDIGNAHPGMTTGTMTGHPPPVVVSVSSNVSSVVCVVVCVVVVSCVVGPVVVVVVCVVVVHDIGD

Secondary structure (DSSP, 8-state):
---------PPPPP-PPP------------HHHHHHHHHHHHHHHHHHHHHHHHHHHHHHHHHHHHHHTTSPPP--PPPPEEEEEEE-S--TTHHHHHHHHHT---SSEEEEEEESSTT-HHHHHHHHHHHH-TTSEEEEEE---TT-SSHHHHHHHHHGGG--SSEEEE--TTEE--TTHHHHHGGGG-STTEEEEEPPEEEE---SHHHHHHHHHHIIIIIIIHHHHHHHH------TTSEEEEHHHHHHTTTGGGGTT-TTHHHHHHHHHHHTTPEEEE-SSPEEEE--S--HHHHHHHHHHHHHHHHHH-TTTGGGHHHH-HHHHHHHGGGSGGGGGHHHHHHHHHHHHHHHHHHHH-SPPPTHHHHHHHHHHHHHHHHHHHTTT--EEEETTEEEE----SS-PPPEEEEE-TTBTTTBEE-TTS-EESHHHHHHHHHHHHHT--EEEEE--GGGHHHHHHTTS-SEE-SS-B--HHHHHHSEEEEEEEEEEEEEEEETT----SGGGSS-TT-EEEEETTSHHHHHHHHH-SSSEEEEES-HHHHHHHHHTTSSSEEEEEHHHHHHHHHHSTTTEEEEEEEEEEEEEEEEE-TT-HHHHHHHHHHHHHHHHTTHHHHHHHHH-HHHHHHHHHTT---B-

Mean predicted aligned error: 16.63 Å

Radius of gyration: 36.48 Å; Cα contacts (8 Å, |Δi|>4): 1112; chains: 1; bounding box: 137×100×91 Å

Sequence (645 aa):
MSRRRRRDYPPAPRGAPAPRRTPAEDVFVDGATVLLVACCAASLGLYALAWLLVAGWTTWHRFVAARAATATPAGGTPAGVSILKPLCGADDDLERNLVSFFRLEHEPLQLVFGAADPGDPALDIVRRLARRHPHRDVAIVPGCNAEASSPKVGVMERLLPHARHAILLLSDSDVRVSPDEVARVLPSFADPCTGMVYQPVVGIGERTLSAAFENLHYTELAGFLTVATRLLAGQHVVNAKGQWVRRQALDDAGGFAAVRHDGADDYALSRLVAAAGWRLRLSAAPVRTVHCDWSWRSLARRHLRHAAMRRRLCPWAYPLELLVNPLPWTLALLATDAAVWVPSLVAFKLILEVSAARMLRGTSLHWRHAVAIPLKDLCYTAGWFAALAVRTVHWRGATCLLLSAAGAAQPLRVGMELAYPPFEMTDPQGRPTGVSVRLAEALGRHLGRDVVIENIAFDGLIPALKTGKIDCVISSMTATPERAKSIAFSEPYLRTGLALLVSAKSPLQSAADLDAPGRVIAVKKGTTGHQYAAGSLKRARILVLDKETAAVLEVVQGRADAFIYDSLSVFQNQRRHQDTTRAFLQPFREETWAVGLRRDDEALRKQVNAFLEAFRTEGGFEKLGDEFLSAEKAAFKAQGIPFYF